Protein AF-A0A5C6C1F4-F1 (afdb_monomer_lite)

pLDDT: mean 76.12, std 21.66, range [28.19, 98.38]

Sequence (408 aa):
MAIRLPPCSANGIQRNSAVVRLSWSLSHTRSRLSVEILSHGIDSISPKLTQVLIHASVLPLGALLLAFSFATMAFATPDAAPFGGRKVLILMGAKMENSGTPEQLAAYEADYAKLDLNQDGFVNAAEFAKHGNELTRQAGHLVLDREVGGLVFKDEFLLDRVINAEAKEFFQRIDNDGNAQIHQHEFLAGSSLADPELAGRVFNGFDANGDLTLSVTEFLSVWSRWAREAPIEARLIAIEQTYTLPKEWQSDAFRKRIIEEEQSENLPASPKVKLVLELHNTSDEPIMISPGGGIDEPELTVQGPGLVAPDRLRSFSGTSSGSTPQPVIRPGKRFRIAIGSLNPGEFSLDNVYWTQAGEYTITASYPVWMNLAPHLPQLFKNQPVPKGLPIKFIVTSSACRVKVVAEP

Radius of gyration: 27.49 Å; chains: 1; bounding box: 65×66×71 Å

Foldseek 3Di:
DKDWDDFDDDDPDTDDTKIWDWDWDDDPQDIFIWIDIDDDDDDDDDDDDDTDGDDDDDDPPVVVVVVVVVVPPPPPDLPDLVDQLQVLCVLLVDPQLQQDDPVNLVVLLVVVVQLPPVPPQKHAPVSCVVPVPVVCVVPVPPPQPPPPVRIGGSLSSSSSSRQLVRLVVLQVQLPPVPPQKHALVSQLVRSNNPDSVSSSSVQVSLCPPPPRIHHSVSSSNSSSVSSQPDQKAKAKDFPAFEAEDEPVLQDPVNLVCQQPDQEPVPDDDFGWGWMKIKIFRADQAKKWADQQDDGPFWQKDKDDPQKHWHPHHDADPDRPNDPDFTDIAHHRGMDMDTQGGNQSDPRDNGRIDHNDWDKMKMKTKGKMKAQDAGPCCVVVVPDDHGNGGIDIDIHMHPIDMHTYDYDD

Structure (mmCIF, N/CA/C/O backbone):
data_AF-A0A5C6C1F4-F1
#
_entry.id   AF-A0A5C6C1F4-F1
#
loop_
_atom_site.group_PDB
_atom_site.id
_atom_site.type_symbol
_atom_site.label_atom_id
_atom_site.label_alt_id
_atom_site.label_comp_id
_atom_site.label_asym_id
_atom_site.label_entity_id
_atom_site.label_seq_id
_atom_site.pdbx_PDB_ins_code
_atom_site.Cartn_x
_atom_site.Cartn_y
_atom_site.Cartn_z
_atom_site.occupancy
_atom_site.B_iso_or_equiv
_atom_site.auth_seq_id
_atom_site.auth_comp_id
_atom_site.auth_asym_id
_atom_site.auth_atom_id
_atom_site.pdbx_PDB_model_num
ATOM 1 N N . MET A 1 1 ? 34.834 -20.820 22.863 1.00 40.72 1 MET A N 1
ATOM 2 C CA . MET A 1 1 ? 34.580 -20.641 21.413 1.00 40.72 1 MET A CA 1
ATOM 3 C C . MET A 1 1 ? 33.885 -19.299 21.229 1.00 40.72 1 MET A C 1
ATOM 5 O O . MET A 1 1 ? 32.995 -19.003 22.018 1.00 40.72 1 MET A O 1
ATOM 9 N N . ALA A 1 2 ? 34.330 -18.465 20.288 1.00 38.62 2 ALA A N 1
ATOM 10 C CA . ALA A 1 2 ? 33.703 -17.172 20.005 1.00 38.62 2 ALA A CA 1
ATOM 11 C C . ALA A 1 2 ? 33.003 -17.267 18.647 1.00 38.62 2 ALA A C 1
ATOM 13 O O . ALA A 1 2 ? 33.655 -17.582 17.653 1.00 38.62 2 ALA A O 1
ATOM 14 N N . ILE A 1 3 ? 31.690 -17.049 18.621 1.00 38.94 3 ILE A N 1
ATOM 15 C CA . ILE A 1 3 ? 30.893 -17.054 17.391 1.00 38.94 3 ILE A CA 1
ATOM 16 C C . ILE A 1 3 ? 30.519 -15.603 17.109 1.00 38.94 3 ILE A C 1
ATOM 18 O O . ILE A 1 3 ? 29.937 -14.930 17.959 1.00 38.94 3 ILE A O 1
ATOM 22 N N . ARG A 1 4 ? 30.911 -15.107 15.935 1.00 33.78 4 ARG A N 1
ATOM 23 C CA . ARG A 1 4 ? 30.615 -13.745 15.487 1.00 33.78 4 ARG A CA 1
ATOM 24 C C . ARG A 1 4 ? 29.417 -13.826 14.548 1.00 33.78 4 ARG A C 1
ATOM 26 O O . ARG A 1 4 ? 29.516 -14.469 13.507 1.00 33.78 4 ARG A O 1
ATOM 33 N N . LEU A 1 5 ? 28.291 -13.232 14.932 1.00 36.09 5 LEU A N 1
ATOM 34 C CA . LEU A 1 5 ? 27.115 -13.180 14.065 1.00 36.09 5 LEU A CA 1
ATOM 35 C C . LEU A 1 5 ? 27.312 -12.094 12.991 1.00 36.09 5 LEU A C 1
ATOM 37 O O . LEU A 1 5 ? 27.888 -11.045 13.301 1.00 36.09 5 LEU A O 1
ATOM 41 N N . PRO A 1 6 ? 26.888 -12.333 11.736 1.00 32.44 6 PRO A N 1
ATOM 42 C CA . PRO A 1 6 ? 26.975 -11.330 10.682 1.00 32.44 6 PRO A CA 1
ATOM 43 C C . PRO A 1 6 ? 26.038 -10.146 10.985 1.00 32.44 6 PRO A C 1
ATOM 45 O O . PRO A 1 6 ? 24.984 -10.342 11.592 1.00 32.44 6 PRO A O 1
ATOM 48 N N . PRO A 1 7 ? 26.396 -8.917 10.577 1.00 37.34 7 PRO A N 1
ATOM 49 C CA . PRO A 1 7 ? 25.510 -7.771 10.728 1.00 37.34 7 PRO A CA 1
ATOM 50 C C . PRO A 1 7 ? 24.288 -7.927 9.811 1.00 37.34 7 PRO A C 1
ATOM 52 O O . PRO A 1 7 ? 24.432 -8.107 8.603 1.00 37.34 7 PRO A O 1
ATOM 55 N N . CYS A 1 8 ? 23.085 -7.828 10.379 1.00 33.38 8 CYS A N 1
ATOM 56 C CA . CYS A 1 8 ? 21.857 -7.686 9.600 1.00 33.38 8 CYS A CA 1
ATOM 57 C C . CYS A 1 8 ? 21.684 -6.216 9.199 1.00 33.38 8 CYS A C 1
ATOM 59 O O . CYS A 1 8 ? 21.651 -5.335 10.057 1.00 33.38 8 CYS A O 1
ATOM 61 N N . SER A 1 9 ? 21.568 -5.963 7.895 1.00 28.19 9 SER A N 1
ATOM 62 C CA . SER A 1 9 ? 21.234 -4.653 7.337 1.00 28.19 9 SER A CA 1
ATOM 63 C C . SER A 1 9 ? 19.766 -4.648 6.922 1.00 28.19 9 SER A C 1
ATOM 65 O O . SER A 1 9 ? 19.386 -5.358 5.994 1.00 28.19 9 SER A O 1
ATOM 67 N N . ALA A 1 10 ? 18.962 -3.833 7.596 1.00 31.33 10 ALA A N 1
ATOM 68 C CA . ALA A 1 10 ? 17.679 -3.363 7.097 1.00 31.33 10 ALA A CA 1
ATOM 69 C C . ALA A 1 10 ? 17.656 -1.840 7.294 1.00 31.33 10 ALA A C 1
ATOM 71 O O . ALA A 1 10 ? 17.900 -1.353 8.397 1.00 31.33 10 ALA A O 1
ATOM 72 N N . ASN A 1 11 ? 17.415 -1.099 6.211 1.00 33.72 11 ASN A N 1
ATOM 73 C CA . ASN A 1 11 ? 17.220 0.357 6.187 1.00 33.72 11 ASN A CA 1
ATOM 74 C C . ASN A 1 11 ? 18.374 1.224 6.723 1.00 33.72 11 ASN A C 1
ATOM 76 O O . ASN A 1 11 ? 18.164 2.102 7.552 1.00 33.72 11 ASN A O 1
ATOM 80 N N . GLY A 1 12 ? 19.599 1.023 6.223 1.00 37.28 12 GLY A N 1
ATOM 81 C CA . GLY A 1 12 ? 20.653 2.052 6.284 1.00 37.28 12 GLY A CA 1
ATOM 82 C C . GLY A 1 12 ? 21.195 2.420 7.674 1.00 37.28 12 GLY A C 1
ATOM 83 O O . GLY A 1 12 ? 22.053 3.293 7.770 1.00 37.28 12 GLY A O 1
ATOM 84 N N . ILE A 1 13 ? 20.766 1.744 8.743 1.00 31.23 13 ILE A N 1
ATOM 85 C CA . ILE A 1 13 ? 21.319 1.891 10.093 1.00 31.23 13 ILE A CA 1
ATOM 86 C C . ILE A 1 13 ? 22.114 0.624 10.417 1.00 31.23 13 ILE A C 1
ATOM 88 O O . ILE A 1 13 ? 21.540 -0.452 10.593 1.00 31.23 13 ILE A O 1
ATOM 92 N N . GLN A 1 14 ? 23.444 0.733 10.516 1.00 32.56 14 GLN A N 1
ATOM 93 C CA . GLN A 1 14 ? 24.264 -0.359 11.048 1.00 32.56 14 GLN A CA 1
ATOM 94 C C . GLN A 1 14 ? 23.916 -0.575 12.526 1.00 32.56 14 GLN A C 1
ATOM 96 O O . GLN A 1 14 ? 24.246 0.254 13.373 1.00 32.56 14 GLN A O 1
ATOM 101 N N . ARG A 1 15 ? 23.262 -1.695 12.855 1.00 40.22 15 ARG A N 1
ATOM 102 C CA . ARG A 1 15 ? 23.137 -2.149 14.247 1.00 40.22 15 ARG A CA 1
ATOM 103 C C . ARG A 1 15 ? 24.364 -2.977 14.635 1.00 40.22 15 ARG A C 1
ATOM 105 O O . ARG A 1 15 ? 24.841 -3.805 13.860 1.00 40.22 15 ARG A O 1
ATOM 112 N N . ASN A 1 16 ? 24.873 -2.724 15.841 1.00 44.09 16 ASN A N 1
ATOM 113 C CA . ASN A 1 16 ? 26.115 -3.301 16.353 1.00 44.09 16 ASN A CA 1
ATOM 114 C C . ASN A 1 16 ? 26.065 -4.834 16.434 1.00 44.09 16 ASN A C 1
ATOM 116 O O . ASN A 1 16 ? 25.073 -5.429 16.851 1.00 44.09 16 ASN A O 1
ATOM 120 N N . SER A 1 17 ? 27.186 -5.471 16.100 1.00 43.75 17 SER A N 1
ATOM 121 C CA . SER A 1 17 ? 27.399 -6.907 16.274 1.00 43.75 17 SER A CA 1
ATOM 122 C C . SER A 1 17 ? 27.534 -7.266 17.759 1.00 43.75 17 SER A C 1
ATOM 124 O O . SER A 1 17 ? 28.447 -6.775 18.424 1.00 43.75 17 SER A O 1
ATOM 126 N N . ALA A 1 18 ? 26.681 -8.155 18.271 1.00 45.09 18 ALA A N 1
ATOM 127 C CA . ALA A 1 18 ? 26.868 -8.765 19.587 1.00 45.09 18 ALA A CA 1
ATOM 128 C C . ALA A 1 18 ? 27.904 -9.900 19.508 1.00 45.09 18 ALA A C 1
ATOM 130 O O . ALA A 1 18 ? 27.903 -10.691 18.559 1.00 45.09 18 ALA A O 1
ATOM 131 N N . VAL A 1 19 ? 28.787 -9.995 20.506 1.00 52.28 19 VAL A N 1
ATOM 132 C CA . VAL A 1 19 ? 29.745 -11.104 20.623 1.00 52.28 19 VAL A CA 1
ATOM 133 C C . VAL A 1 19 ? 29.331 -11.979 21.798 1.00 52.28 19 VAL A C 1
ATOM 135 O O . VAL A 1 19 ? 29.327 -11.531 22.943 1.00 52.28 19 VAL A O 1
ATOM 138 N N . VAL A 1 20 ? 29.008 -13.241 21.516 1.00 50.62 20 VAL A N 1
ATOM 139 C CA . VAL A 1 20 ? 28.737 -14.245 22.552 1.00 50.62 20 VAL A CA 1
ATOM 140 C C . VAL A 1 20 ? 30.009 -15.049 22.797 1.00 50.62 20 VAL A C 1
ATOM 142 O O . VAL A 1 20 ? 30.560 -15.680 21.886 1.00 50.62 20 VAL A O 1
ATOM 145 N N . ARG A 1 21 ? 30.494 -15.027 24.039 1.00 62.09 21 ARG A N 1
ATOM 146 C CA . ARG A 1 21 ? 31.655 -15.794 24.484 1.00 62.09 21 ARG A CA 1
ATOM 147 C C . ARG A 1 21 ? 31.184 -16.994 25.293 1.00 62.09 21 ARG A C 1
ATOM 149 O O . ARG A 1 21 ? 30.594 -16.858 26.359 1.00 62.09 21 ARG A O 1
ATOM 156 N N . LEU A 1 22 ? 31.490 -18.183 24.785 1.00 57.44 22 LEU A N 1
ATOM 157 C CA . LEU A 1 22 ? 31.262 -19.436 25.498 1.00 57.44 22 LEU A CA 1
ATOM 158 C C . LEU A 1 22 ? 32.574 -19.896 26.128 1.00 57.44 22 LEU A C 1
ATOM 160 O O . LEU A 1 22 ? 33.564 -20.117 25.412 1.00 57.44 22 LEU A O 1
ATOM 164 N N . SER A 1 23 ? 32.574 -20.053 27.452 1.00 61.88 23 SER A N 1
ATOM 165 C CA . SER A 1 23 ? 33.690 -20.622 28.210 1.00 61.88 23 SER A CA 1
ATOM 166 C C . SER A 1 23 ? 33.254 -21.903 28.913 1.00 61.88 23 SER A C 1
ATOM 168 O O . SER A 1 23 ? 32.169 -21.987 29.489 1.00 61.88 23 SER A O 1
ATOM 170 N N . TRP A 1 24 ? 34.100 -22.926 28.816 1.00 50.72 24 TRP A N 1
ATOM 171 C CA . TRP A 1 24 ? 33.847 -24.238 29.394 1.00 50.72 24 TRP A CA 1
ATOM 172 C C . TRP A 1 24 ? 34.978 -24.578 30.354 1.00 50.72 24 TRP A C 1
ATOM 174 O O . TRP A 1 24 ? 36.150 -24.439 30.005 1.00 50.72 24 TRP A O 1
ATOM 184 N N . SER A 1 25 ? 34.622 -24.976 31.571 1.00 54.59 25 SER A N 1
ATOM 185 C CA . SER A 1 25 ? 35.564 -25.365 32.618 1.00 54.59 25 SER A CA 1
ATOM 186 C C . SER A 1 25 ? 35.214 -26.764 33.109 1.00 54.59 25 SER A C 1
ATOM 188 O O . SER A 1 25 ? 34.063 -27.040 33.461 1.00 54.59 25 SER A O 1
ATOM 190 N N . LEU A 1 26 ? 36.212 -27.646 33.110 1.00 46.06 26 LEU A N 1
ATOM 191 C CA . LEU A 1 26 ? 36.138 -28.982 33.689 1.00 46.06 26 LEU A CA 1
ATOM 192 C C . LEU A 1 26 ? 36.925 -29.000 34.996 1.00 46.06 26 LEU A C 1
ATOM 194 O O . LEU A 1 26 ? 38.120 -28.706 35.012 1.00 46.06 26 LEU A O 1
ATOM 198 N N . SER A 1 27 ? 36.272 -29.413 36.077 1.00 59.38 27 SER A N 1
ATOM 199 C CA . SER A 1 27 ? 36.948 -29.928 37.264 1.00 59.38 27 SER A CA 1
ATOM 200 C C . SER A 1 27 ? 36.678 -31.428 37.389 1.00 59.38 27 SER A C 1
ATOM 202 O O . SER A 1 27 ? 35.759 -31.956 36.763 1.00 59.38 27 SER A O 1
ATOM 204 N N . HIS A 1 28 ? 37.463 -32.121 38.219 1.00 50.06 28 HIS A N 1
ATOM 205 C CA . HIS A 1 28 ? 37.402 -33.580 38.391 1.00 50.06 28 HIS A CA 1
ATOM 206 C C . HIS A 1 28 ? 36.019 -34.122 38.808 1.00 50.06 28 HIS A C 1
ATOM 208 O O . HIS A 1 28 ? 35.804 -35.328 38.763 1.00 50.06 28 HIS A O 1
ATOM 214 N N . THR A 1 29 ? 35.074 -33.262 39.204 1.00 50.75 29 THR A N 1
ATOM 215 C CA . THR A 1 29 ? 33.732 -33.669 39.644 1.00 50.75 29 THR A CA 1
ATOM 216 C C . THR A 1 29 ? 32.581 -32.893 39.000 1.00 50.75 29 THR A C 1
ATOM 218 O O . THR A 1 29 ? 31.431 -33.287 39.199 1.00 50.75 29 THR A O 1
ATOM 221 N N . ARG A 1 30 ? 32.826 -31.814 38.234 1.00 49.59 30 ARG A N 1
ATOM 222 C CA . ARG A 1 30 ? 31.766 -31.013 37.583 1.00 49.59 30 ARG A CA 1
ATOM 223 C C . ARG A 1 30 ? 32.249 -30.357 36.288 1.00 49.59 30 ARG A C 1
ATOM 225 O O . ARG A 1 30 ? 33.371 -29.864 36.208 1.00 49.59 30 ARG A O 1
ATOM 232 N N . SER A 1 31 ? 31.362 -30.275 35.300 1.00 49.00 31 SER A N 1
ATOM 233 C CA . SER A 1 31 ? 31.526 -29.419 34.118 1.00 49.00 31 SER A CA 1
ATOM 234 C C . SER A 1 31 ? 30.650 -28.173 34.264 1.00 49.00 31 SER A C 1
ATOM 236 O O . SER A 1 31 ? 29.493 -28.262 34.673 1.00 49.00 31 SER A O 1
ATOM 238 N N . ARG A 1 32 ? 31.205 -26.998 33.949 1.00 57.31 32 ARG A N 1
ATOM 239 C CA . ARG A 1 32 ? 30.493 -25.711 33.983 1.00 57.31 32 ARG A CA 1
ATOM 240 C C . ARG A 1 32 ? 30.591 -25.040 32.617 1.00 57.31 32 ARG A C 1
ATOM 242 O O . ARG A 1 32 ? 31.694 -24.816 32.119 1.00 57.31 32 ARG A O 1
ATOM 249 N N . LEU A 1 33 ? 29.441 -24.710 32.033 1.00 54.34 33 LEU A N 1
ATOM 250 C CA . LEU A 1 33 ? 29.338 -23.851 30.855 1.00 54.34 33 LEU A CA 1
ATOM 251 C C . LEU A 1 33 ? 28.919 -22.452 31.311 1.00 54.34 33 LEU A C 1
ATOM 253 O O . LEU A 1 33 ? 27.904 -22.307 31.988 1.00 54.34 33 LEU A O 1
ATOM 257 N N . SER A 1 34 ? 29.698 -21.443 30.939 1.00 56.09 34 SER A N 1
ATOM 258 C CA . SER A 1 34 ? 29.369 -20.037 31.170 1.00 56.09 34 SER A CA 1
ATOM 259 C C . SER A 1 34 ? 29.172 -19.347 29.823 1.00 56.09 34 SER A C 1
ATOM 261 O O . SER A 1 34 ? 30.044 -19.416 28.949 1.00 56.09 34 SER A O 1
ATOM 263 N N . VAL A 1 35 ? 28.023 -18.689 29.666 1.00 54.41 35 VAL A N 1
ATOM 264 C CA . VAL A 1 35 ? 27.675 -17.878 28.495 1.00 54.41 35 VAL A CA 1
ATOM 265 C C . VAL A 1 35 ? 27.786 -16.412 28.886 1.00 54.41 35 VAL A C 1
ATOM 267 O O . VAL A 1 35 ? 27.156 -15.984 29.849 1.00 54.41 35 VAL A O 1
ATOM 270 N N . GLU A 1 36 ? 28.594 -15.653 28.158 1.00 56.75 36 GLU A N 1
ATOM 271 C CA . GLU A 1 36 ? 28.796 -14.224 28.389 1.00 56.75 36 GLU A CA 1
ATOM 272 C C . GLU A 1 36 ? 28.448 -13.463 27.105 1.00 56.75 36 GLU A C 1
ATOM 274 O O . GLU A 1 36 ? 28.972 -13.774 26.033 1.00 56.75 36 GLU A O 1
ATOM 279 N N . ILE A 1 37 ? 27.536 -12.494 27.196 1.00 50.53 37 ILE A N 1
ATOM 280 C CA . ILE A 1 37 ? 27.123 -11.657 26.063 1.00 50.53 37 ILE A CA 1
ATOM 281 C C . ILE A 1 37 ? 27.775 -10.291 26.247 1.00 50.53 37 ILE A C 1
ATOM 283 O O . ILE A 1 37 ? 27.476 -9.581 27.204 1.00 50.53 37 ILE A O 1
ATOM 287 N N . LEU A 1 38 ? 28.684 -9.933 25.342 1.00 48.28 38 LEU A N 1
ATOM 288 C CA . LEU A 1 38 ? 29.396 -8.659 25.377 1.00 48.28 38 LEU A CA 1
ATOM 289 C C . LEU A 1 38 ? 28.794 -7.718 24.330 1.00 48.28 38 LEU A C 1
ATOM 291 O O . LEU A 1 38 ? 28.949 -7.931 23.124 1.00 48.28 38 LEU A O 1
ATOM 295 N N . SER A 1 39 ? 28.130 -6.659 24.793 1.00 43.84 39 SER A N 1
ATOM 296 C CA . SER A 1 39 ? 27.761 -5.504 23.970 1.00 43.84 39 SER A CA 1
ATOM 297 C C . SER A 1 39 ? 28.891 -4.473 24.009 1.00 43.84 39 SER A C 1
ATOM 299 O O . SER A 1 39 ? 29.369 -4.129 25.088 1.00 43.84 39 SER A O 1
ATOM 301 N N . HIS A 1 40 ? 29.339 -3.972 22.859 1.00 40.03 40 HIS A N 1
ATOM 302 C CA . HIS A 1 40 ? 30.255 -2.827 22.793 1.00 40.03 40 HIS A CA 1
ATOM 303 C C . HIS A 1 40 ? 29.497 -1.594 22.289 1.00 40.03 40 HIS A C 1
ATOM 305 O O . HIS A 1 40 ? 28.908 -1.653 21.210 1.00 40.03 40 HIS A O 1
ATOM 311 N N . GLY A 1 41 ? 29.545 -0.488 23.044 1.00 34.00 41 GLY A N 1
ATOM 312 C CA . GLY A 1 41 ? 29.171 0.836 22.537 1.00 34.00 41 GLY A CA 1
ATOM 313 C C . GLY A 1 41 ? 28.720 1.874 23.574 1.00 34.00 41 GLY A C 1
ATOM 314 O O . GLY A 1 41 ? 27.555 1.872 23.940 1.00 34.00 41 GLY A O 1
ATOM 315 N N . ILE A 1 42 ? 29.647 2.795 23.881 1.00 29.80 42 ILE A N 1
ATOM 316 C CA . ILE A 1 42 ? 29.536 4.169 24.428 1.00 29.80 42 ILE A CA 1
ATOM 317 C C . ILE A 1 42 ? 29.081 4.329 25.894 1.00 29.80 42 ILE A C 1
ATOM 319 O O . ILE A 1 42 ? 28.191 3.655 26.394 1.00 29.80 42 ILE A O 1
ATOM 323 N N . ASP A 1 43 ? 29.809 5.219 26.568 1.00 38.19 43 ASP A N 1
ATOM 324 C CA . ASP A 1 43 ? 29.934 5.436 28.004 1.00 38.19 43 ASP A CA 1
ATOM 325 C C . ASP A 1 43 ? 28.632 5.687 28.774 1.00 38.19 43 ASP A C 1
ATOM 327 O O . ASP A 1 43 ? 27.658 6.222 28.254 1.00 38.19 43 ASP A O 1
ATOM 331 N N . SER A 1 44 ? 28.706 5.390 30.080 1.00 33.59 44 SER A N 1
ATOM 332 C CA . SER A 1 44 ? 27.695 5.645 31.113 1.00 33.59 44 SER A CA 1
ATOM 333 C C . SER A 1 44 ? 26.486 4.697 31.095 1.00 33.59 44 SER A C 1
ATOM 335 O O . SER A 1 44 ? 25.401 5.073 30.673 1.00 33.59 44 SER A O 1
ATOM 337 N N . ILE A 1 45 ? 26.667 3.486 31.635 1.00 30.09 45 ILE A N 1
ATOM 338 C CA . ILE A 1 45 ? 25.818 2.823 32.651 1.00 30.09 45 ILE A CA 1
ATOM 339 C C . ILE A 1 45 ? 26.479 1.466 32.961 1.00 30.09 45 ILE A C 1
ATOM 341 O O . ILE A 1 45 ? 26.870 0.722 32.065 1.00 30.09 45 ILE A O 1
ATOM 345 N N . SER A 1 46 ? 26.652 1.158 34.245 1.00 28.44 46 SER A N 1
ATOM 346 C CA . SER A 1 46 ? 27.306 -0.055 34.751 1.00 28.44 46 SER A CA 1
ATOM 347 C C . SER A 1 46 ? 26.729 -1.340 34.124 1.00 28.44 46 SER A C 1
ATOM 349 O O . SER A 1 46 ? 25.507 -1.509 34.135 1.00 28.44 46 SER A O 1
ATOM 351 N N . PRO A 1 47 ? 27.551 -2.292 33.637 1.00 32.09 47 PRO A N 1
ATOM 352 C CA . PRO A 1 47 ? 27.031 -3.535 33.078 1.00 32.09 47 PRO A CA 1
ATOM 353 C C . PRO A 1 47 ? 26.433 -4.402 34.195 1.00 32.09 47 PRO A C 1
ATOM 355 O O . PRO A 1 47 ? 27.140 -4.860 35.096 1.00 32.09 47 PRO A O 1
ATOM 358 N N . LYS A 1 48 ? 25.118 -4.655 34.144 1.00 33.66 48 LYS A N 1
ATOM 359 C CA . LYS A 1 48 ? 24.484 -5.697 34.964 1.00 33.66 48 LYS A CA 1
ATOM 360 C C . LYS A 1 48 ? 24.877 -7.069 34.409 1.00 33.66 48 LYS A C 1
ATOM 362 O O . LYS A 1 48 ? 24.400 -7.496 33.362 1.00 33.66 48 LYS A O 1
ATOM 367 N N . LEU A 1 49 ? 25.748 -7.763 35.139 1.00 31.27 49 LEU A N 1
ATOM 368 C CA . LEU A 1 49 ? 26.070 -9.175 34.937 1.00 31.27 49 LEU A CA 1
ATOM 369 C C . LEU A 1 49 ? 24.821 -10.026 35.206 1.00 31.27 49 LEU A C 1
ATOM 371 O O . LEU A 1 49 ? 24.437 -10.221 36.357 1.00 31.27 49 LEU A O 1
ATOM 375 N N . THR A 1 50 ? 24.204 -10.561 34.155 1.00 34.06 50 THR A N 1
ATOM 376 C CA . THR A 1 50 ? 23.150 -11.573 34.300 1.00 34.06 50 THR A CA 1
ATOM 377 C C . THR A 1 50 ? 23.795 -12.948 34.150 1.00 34.06 50 THR A C 1
ATOM 379 O O . THR A 1 50 ? 24.035 -13.416 33.040 1.00 34.06 50 THR A O 1
ATOM 382 N N . GLN A 1 51 ? 24.155 -13.584 35.269 1.00 33.69 51 GLN A N 1
ATOM 383 C CA . GLN A 1 51 ? 24.630 -14.971 35.262 1.00 33.69 51 GLN A CA 1
ATOM 384 C C . GLN A 1 51 ? 23.429 -15.920 35.266 1.00 33.69 51 GLN A C 1
ATOM 386 O O . GLN A 1 51 ? 22.772 -16.086 36.290 1.00 33.69 51 GLN A O 1
ATOM 391 N N . VAL A 1 52 ? 23.167 -16.586 34.140 1.00 35.97 52 VAL A N 1
ATOM 392 C CA . VAL A 1 52 ? 22.248 -17.732 34.100 1.00 35.97 52 VAL A CA 1
ATOM 393 C C . VAL A 1 52 ? 23.036 -18.979 34.497 1.00 35.97 52 VAL A C 1
ATOM 395 O O . VAL A 1 52 ? 23.947 -19.406 33.788 1.00 35.97 52 VAL A O 1
ATOM 398 N N . LEU A 1 53 ? 22.731 -19.540 35.667 1.00 30.97 53 LEU A N 1
ATOM 399 C CA . LEU A 1 53 ? 23.481 -20.647 36.258 1.00 30.97 53 LEU A CA 1
ATOM 400 C C . LEU A 1 53 ? 22.697 -21.955 36.089 1.00 30.97 53 LEU A C 1
ATOM 402 O O . LEU A 1 53 ? 21.877 -22.316 36.927 1.00 30.97 53 LEU A O 1
ATOM 406 N N . ILE A 1 54 ? 22.943 -22.671 34.990 1.00 39.78 54 ILE A N 1
ATOM 407 C CA . ILE A 1 54 ? 22.309 -23.972 34.732 1.00 39.78 54 ILE A CA 1
ATOM 408 C C . ILE A 1 54 ? 23.082 -25.055 35.501 1.00 39.78 54 ILE A C 1
ATOM 410 O O . ILE A 1 54 ? 24.220 -25.381 35.162 1.00 39.78 54 ILE A O 1
ATOM 414 N N . HIS A 1 55 ? 22.475 -25.618 36.550 1.00 33.94 55 HIS A N 1
ATOM 415 C CA . HIS A 1 55 ? 22.982 -26.822 37.213 1.00 33.94 55 HIS A CA 1
ATOM 416 C C . HIS A 1 55 ? 22.586 -28.054 36.391 1.00 33.94 55 HIS A C 1
ATOM 418 O O . HIS A 1 55 ? 21.472 -28.553 36.511 1.00 33.94 55 HIS A O 1
ATOM 424 N N . ALA A 1 56 ? 23.496 -28.550 35.552 1.00 40.34 56 ALA A N 1
ATOM 425 C CA . ALA A 1 56 ? 23.311 -29.818 34.853 1.00 40.34 56 ALA A CA 1
ATOM 426 C C . ALA A 1 56 ? 24.006 -30.947 35.631 1.00 40.34 56 ALA A C 1
ATOM 428 O O . ALA A 1 56 ? 25.233 -31.065 35.623 1.00 40.34 56 ALA A O 1
ATOM 429 N N . SER A 1 57 ? 23.226 -31.778 36.320 1.00 39.47 57 SER A N 1
ATOM 430 C CA . SER A 1 57 ? 23.680 -33.091 36.786 1.00 39.47 57 SER A CA 1
ATOM 431 C C . SER A 1 57 ? 23.937 -33.970 35.562 1.00 39.47 57 SER A C 1
ATOM 433 O O . SER A 1 57 ? 23.094 -34.025 34.674 1.00 39.47 57 SER A O 1
ATOM 435 N N . VAL A 1 58 ? 25.107 -34.612 35.523 1.00 45.53 58 VAL A N 1
ATOM 436 C CA . VAL A 1 58 ? 25.642 -35.503 34.474 1.00 45.53 58 VAL A CA 1
ATOM 437 C C . VAL A 1 58 ? 24.560 -36.140 33.585 1.00 45.53 58 VAL A C 1
ATOM 439 O O . VAL A 1 58 ? 23.986 -37.170 33.929 1.00 45.53 58 VAL A O 1
ATOM 442 N N . LEU A 1 59 ? 24.316 -35.546 32.415 1.00 41.50 59 LEU A N 1
ATOM 443 C CA . LEU A 1 59 ? 23.590 -36.185 31.319 1.00 41.50 59 LEU A CA 1
ATOM 444 C C . LEU A 1 59 ? 24.597 -36.631 30.246 1.00 41.50 59 LEU A C 1
ATOM 446 O O . LEU A 1 59 ? 25.587 -35.931 30.011 1.00 41.50 59 LEU A O 1
ATOM 450 N N . PRO A 1 60 ? 24.378 -37.789 29.594 1.00 48.44 60 PRO A N 1
ATOM 451 C CA . PRO A 1 60 ? 25.255 -38.282 28.538 1.00 48.44 60 PRO A CA 1
ATOM 452 C C . PRO A 1 60 ? 25.300 -37.292 27.369 1.00 48.44 60 PRO A C 1
ATOM 454 O O . PRO A 1 60 ? 24.291 -36.673 27.034 1.00 48.44 60 PRO A O 1
ATOM 457 N N . LEU A 1 61 ? 26.469 -37.176 26.727 1.00 45.69 61 LEU A N 1
ATOM 458 C CA . LEU A 1 61 ? 26.783 -36.209 25.661 1.00 45.69 61 LEU A CA 1
ATOM 459 C C . LEU A 1 61 ? 25.721 -36.128 24.537 1.00 45.69 61 LEU A C 1
ATOM 461 O O . LEU A 1 61 ? 25.584 -35.088 23.901 1.00 45.69 61 LEU A O 1
ATOM 465 N N . GLY A 1 62 ? 24.941 -37.196 24.320 1.00 37.22 62 GLY A N 1
ATOM 466 C CA . GLY A 1 62 ? 23.836 -37.238 23.354 1.00 37.22 62 GLY A CA 1
ATOM 467 C C . GLY A 1 62 ? 22.602 -36.398 23.723 1.00 37.22 62 GLY A C 1
ATOM 468 O O . GLY A 1 62 ? 21.901 -35.941 22.827 1.00 37.22 62 GLY A O 1
ATOM 469 N N . ALA A 1 63 ? 22.349 -36.122 25.007 1.00 43.59 63 ALA A N 1
ATOM 470 C CA . ALA A 1 63 ? 21.212 -35.300 25.446 1.00 43.59 63 ALA A CA 1
ATOM 471 C C . ALA A 1 63 ? 21.480 -33.786 25.321 1.00 43.59 63 ALA A C 1
ATOM 473 O O . ALA A 1 63 ? 20.548 -32.993 25.198 1.00 43.59 63 ALA A O 1
ATOM 474 N N . LEU A 1 64 ? 22.754 -33.373 25.292 1.00 39.81 64 LEU A N 1
ATOM 475 C CA . LEU A 1 64 ? 23.135 -31.961 25.172 1.00 39.81 64 LEU A CA 1
ATOM 476 C C . LEU A 1 64 ? 22.876 -31.403 23.758 1.00 39.81 64 LEU A C 1
ATOM 478 O O . LEU A 1 64 ? 22.588 -30.219 23.609 1.00 39.81 64 LEU A O 1
ATOM 482 N N . LEU A 1 65 ? 22.918 -32.263 22.733 1.00 39.88 65 LEU A N 1
ATOM 483 C CA . LEU A 1 65 ? 22.562 -31.916 21.351 1.00 39.88 65 LEU A CA 1
ATOM 484 C C . LEU A 1 65 ? 21.050 -31.702 21.175 1.00 39.88 65 LEU A C 1
ATOM 486 O O . LEU A 1 65 ? 20.650 -30.832 20.411 1.00 39.88 65 LEU A O 1
ATOM 490 N N . LEU A 1 66 ? 20.219 -32.406 21.951 1.00 34.97 66 LEU A N 1
ATOM 491 C CA . LEU A 1 66 ? 18.766 -32.205 21.979 1.00 34.97 66 LEU A CA 1
ATOM 492 C C . LEU A 1 66 ? 18.372 -30.921 22.728 1.00 34.97 66 LEU A C 1
ATOM 494 O O . LEU A 1 66 ? 17.463 -30.220 22.296 1.00 34.97 66 LEU A O 1
ATOM 498 N N . ALA A 1 67 ? 19.100 -30.547 23.786 1.00 36.53 67 ALA A N 1
ATOM 499 C CA . ALA A 1 67 ? 18.905 -29.260 24.461 1.00 36.53 67 ALA A CA 1
ATOM 500 C C . ALA A 1 67 ? 19.355 -28.060 23.599 1.00 36.53 67 ALA A C 1
ATOM 502 O O . ALA A 1 67 ? 18.765 -26.983 23.681 1.00 36.53 67 ALA A O 1
ATOM 503 N N . PHE A 1 68 ? 20.349 -28.245 22.721 1.00 36.28 68 PHE A N 1
ATOM 504 C CA . PHE A 1 68 ? 20.771 -27.211 21.767 1.00 36.28 68 PHE A CA 1
ATOM 505 C C . PHE A 1 68 ? 19.780 -27.008 20.607 1.00 36.28 68 PHE A C 1
ATOM 507 O O . PHE A 1 68 ? 19.716 -25.911 20.053 1.00 36.28 68 PHE A O 1
ATOM 514 N N . SER A 1 69 ? 18.952 -28.011 20.290 1.00 34.22 69 SER A N 1
ATOM 515 C CA . SER A 1 69 ? 17.844 -27.870 19.333 1.00 34.22 69 SER A CA 1
ATOM 516 C C . SER A 1 69 ? 16.646 -27.081 19.878 1.00 34.22 69 SER A C 1
ATOM 518 O O . SER A 1 69 ? 15.838 -26.618 19.083 1.00 34.22 69 SER A O 1
ATOM 520 N N . PHE A 1 70 ? 16.538 -26.865 21.195 1.00 34.00 70 PHE A N 1
ATOM 521 C CA . PHE A 1 70 ? 15.472 -26.037 21.787 1.00 34.00 70 PHE A CA 1
ATOM 522 C C . PHE A 1 70 ? 15.888 -24.584 22.067 1.00 34.00 70 PHE A C 1
ATOM 524 O O . PHE A 1 70 ? 15.029 -23.726 22.237 1.00 34.00 70 PHE A O 1
ATOM 531 N N . ALA A 1 71 ? 17.189 -24.273 22.060 1.00 32.03 71 ALA A N 1
ATOM 532 C CA . ALA A 1 71 ? 17.699 -22.909 22.249 1.00 32.03 71 ALA A CA 1
ATOM 533 C C . ALA A 1 71 ? 17.891 -22.124 20.934 1.00 32.03 71 ALA A C 1
ATOM 535 O O . ALA A 1 71 ? 18.389 -21.001 20.945 1.00 32.03 71 ALA A O 1
ATOM 536 N N . THR A 1 72 ? 17.457 -22.688 19.805 1.00 34.47 72 THR A N 1
ATOM 537 C CA . THR A 1 72 ? 17.076 -21.928 18.605 1.00 34.47 72 THR A CA 1
ATOM 538 C C . THR A 1 72 ? 15.564 -21.718 18.630 1.00 34.47 72 THR A C 1
ATOM 540 O O . THR A 1 72 ? 14.849 -22.085 17.703 1.00 34.47 72 THR A O 1
ATOM 543 N N . MET A 1 73 ? 15.050 -21.106 19.704 1.00 33.69 73 MET A N 1
ATOM 544 C CA . MET A 1 73 ? 13.841 -20.310 19.532 1.00 33.69 73 MET A CA 1
ATOM 545 C C . MET A 1 73 ? 14.215 -19.244 18.517 1.00 33.69 73 MET A C 1
ATOM 547 O O . MET A 1 73 ? 15.023 -18.355 18.791 1.00 33.69 73 MET A O 1
ATOM 551 N N . ALA A 1 74 ? 13.707 -19.429 17.301 1.00 34.94 74 ALA A N 1
ATOM 552 C CA . ALA A 1 74 ? 13.646 -18.386 16.313 1.00 34.94 74 ALA A CA 1
ATOM 553 C C . ALA A 1 74 ? 13.216 -17.117 17.049 1.00 34.94 74 ALA A C 1
ATOM 555 O O . ALA A 1 74 ? 12.153 -17.093 17.669 1.00 34.94 74 ALA A O 1
ATOM 556 N N . PHE A 1 75 ? 14.048 -16.077 17.003 1.00 32.22 75 PHE A N 1
ATOM 557 C CA . PHE A 1 75 ? 13.506 -14.734 17.057 1.00 32.22 75 PHE A CA 1
ATOM 558 C C . PHE A 1 75 ? 12.556 -14.676 15.865 1.00 32.22 75 PHE A C 1
ATOM 560 O O . PHE A 1 75 ? 12.989 -14.468 14.731 1.00 32.22 75 PHE A O 1
ATOM 567 N N . ALA A 1 76 ? 11.291 -15.021 16.107 1.00 31.02 76 ALA A N 1
ATOM 568 C CA . ALA A 1 76 ? 10.222 -14.745 15.184 1.00 31.02 76 ALA A CA 1
ATOM 569 C C . ALA A 1 76 ? 10.333 -13.248 14.934 1.00 31.02 76 ALA A C 1
ATOM 571 O O . ALA A 1 76 ? 10.249 -12.437 15.856 1.00 31.02 76 ALA A O 1
ATOM 572 N N . THR A 1 77 ? 10.656 -12.887 13.701 1.00 34.66 77 THR A N 1
ATOM 573 C CA . THR A 1 77 ? 10.481 -11.516 13.256 1.00 34.66 77 THR A CA 1
ATOM 574 C C . THR A 1 77 ? 9.031 -11.139 13.579 1.00 34.66 77 THR A C 1
ATOM 576 O O . THR A 1 77 ? 8.145 -11.909 13.206 1.00 34.66 77 THR A O 1
ATOM 579 N N . PRO A 1 78 ? 8.762 -10.004 14.249 1.00 40.81 78 PRO A N 1
ATOM 580 C CA . PRO A 1 78 ? 7.397 -9.589 14.589 1.00 40.81 78 PRO A CA 1
ATOM 581 C C . PRO A 1 78 ? 6.517 -9.289 13.356 1.00 40.81 78 PRO A C 1
ATOM 583 O O . PRO A 1 78 ? 5.343 -8.949 13.482 1.00 40.81 78 PRO A O 1
ATOM 586 N N . ASP A 1 79 ? 7.062 -9.440 12.148 1.00 40.06 79 ASP A N 1
ATOM 587 C CA . ASP A 1 79 ? 6.365 -9.274 10.880 1.00 40.06 79 ASP A CA 1
ATOM 588 C C . ASP A 1 79 ? 5.700 -10.572 10.427 1.00 40.06 79 ASP A C 1
ATOM 590 O O . ASP A 1 79 ? 6.190 -11.284 9.554 1.00 40.06 79 ASP A O 1
ATOM 594 N N . ALA A 1 80 ? 4.581 -10.883 11.069 1.00 40.53 80 ALA A N 1
ATOM 595 C CA . ALA A 1 80 ? 3.350 -11.332 10.429 1.00 40.53 80 ALA A CA 1
ATOM 596 C C . ALA A 1 80 ? 2.424 -11.802 11.544 1.00 40.53 80 ALA A C 1
ATOM 598 O O . ALA A 1 80 ? 2.631 -12.864 12.137 1.00 40.53 80 ALA A O 1
ATOM 599 N N . ALA A 1 81 ? 1.343 -11.060 11.786 1.00 45.66 81 ALA A N 1
ATOM 600 C CA . ALA A 1 81 ? 0.151 -11.738 12.259 1.00 45.66 81 ALA A CA 1
ATOM 601 C C . ALA A 1 81 ? -0.077 -12.925 11.296 1.00 45.66 81 ALA A C 1
ATOM 603 O O . ALA A 1 81 ? -0.031 -12.725 10.080 1.00 45.66 81 ALA A O 1
ATOM 604 N N . PRO A 1 82 ? -0.273 -14.166 11.775 1.00 46.28 82 PRO A N 1
ATOM 605 C CA . PRO A 1 82 ? -0.408 -15.337 10.899 1.00 46.28 82 PRO A CA 1
ATOM 606 C C . PRO A 1 82 ? -1.631 -15.270 9.956 1.00 46.28 82 PRO A C 1
ATOM 608 O O . PRO A 1 82 ? -1.860 -16.175 9.156 1.00 46.28 82 PRO A O 1
ATOM 611 N N . PHE A 1 83 ? -2.408 -14.190 10.046 1.00 61.44 83 PHE A N 1
ATOM 612 C CA . PHE A 1 83 ? -3.605 -13.842 9.298 1.00 61.44 83 PHE A CA 1
ATOM 613 C C . PHE A 1 83 ? -3.583 -12.319 9.095 1.00 61.44 83 PHE A C 1
ATOM 615 O O . PHE A 1 83 ? 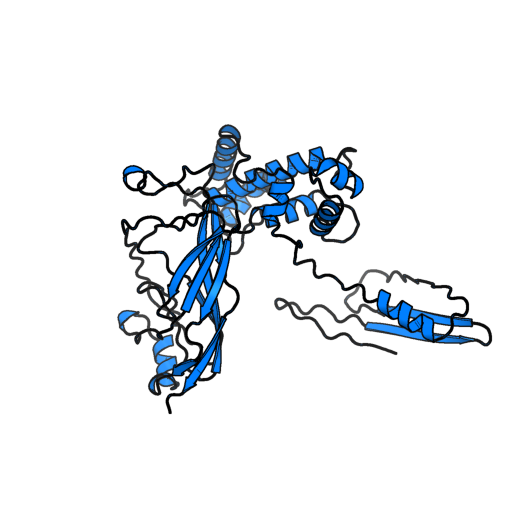-3.100 -11.620 9.980 1.00 61.44 83 PHE A O 1
ATOM 622 N N . GLY A 1 84 ? -4.109 -11.796 7.979 1.00 73.69 84 GLY A N 1
ATOM 623 C CA . GLY A 1 84 ? -4.217 -10.341 7.780 1.00 73.69 84 GLY A CA 1
ATOM 624 C C . GLY A 1 84 ? -4.870 -9.676 8.997 1.00 73.69 84 GLY A C 1
ATOM 625 O O . GLY A 1 84 ? -5.979 -10.057 9.387 1.00 73.69 84 GLY A O 1
ATOM 626 N N . GLY A 1 85 ? -4.166 -8.735 9.620 1.00 87.00 85 GLY A N 1
ATOM 627 C CA . GLY A 1 85 ? -4.530 -8.066 10.862 1.00 87.00 85 GLY A CA 1
ATOM 628 C C . GLY A 1 85 ? -5.920 -7.442 10.805 1.00 87.00 85 GLY A C 1
ATOM 629 O O . GLY A 1 85 ? -6.703 -7.621 11.737 1.00 87.00 85 GLY A O 1
ATOM 630 N N . ARG A 1 86 ? -6.303 -6.828 9.676 1.00 88.06 86 ARG A N 1
ATOM 631 C CA . ARG A 1 86 ? -7.670 -6.297 9.481 1.00 88.06 86 ARG A CA 1
ATOM 632 C C . ARG A 1 86 ? -8.743 -7.364 9.715 1.00 88.06 86 ARG A C 1
ATOM 634 O O . ARG A 1 86 ? -9.735 -7.126 10.397 1.00 88.06 86 ARG A O 1
ATOM 641 N N . LYS A 1 87 ? -8.535 -8.571 9.177 1.00 86.62 87 LYS A N 1
ATOM 642 C CA . LYS A 1 87 ? -9.476 -9.692 9.323 1.00 86.62 87 LYS A CA 1
ATOM 643 C C . LYS A 1 87 ? -9.577 -10.147 10.776 1.00 86.62 87 LYS A C 1
ATOM 645 O O . LYS A 1 87 ? -10.662 -10.500 11.227 1.00 86.62 87 LYS A O 1
ATOM 650 N N . VAL A 1 88 ? -8.462 -10.129 11.503 1.00 89.38 88 VAL A N 1
ATOM 651 C CA . VAL A 1 88 ? -8.439 -10.428 12.939 1.00 89.38 88 VAL A CA 1
ATOM 652 C C . VAL A 1 88 ? -9.262 -9.405 13.720 1.00 89.38 88 VAL A C 1
ATOM 654 O O . VAL A 1 88 ? -10.089 -9.809 14.533 1.00 89.38 88 VAL A O 1
ATOM 657 N N . LEU A 1 89 ? -9.106 -8.110 13.438 1.00 91.50 89 LEU A N 1
ATOM 658 C CA . LEU A 1 89 ? -9.892 -7.064 14.099 1.00 91.50 89 LEU A CA 1
ATOM 659 C C . LEU A 1 89 ? -11.398 -7.242 13.857 1.00 91.50 89 LEU A C 1
ATOM 661 O O . LEU A 1 89 ? -12.181 -7.167 14.802 1.00 91.50 89 LEU A O 1
ATOM 665 N N . ILE A 1 90 ? -11.806 -7.571 12.627 1.00 88.94 90 ILE A N 1
ATOM 666 C CA . ILE A 1 90 ? -13.211 -7.886 12.311 1.00 88.94 90 ILE A CA 1
ATOM 667 C C . ILE A 1 90 ? -13.705 -9.084 13.138 1.00 88.94 90 ILE A C 1
ATOM 669 O O . ILE A 1 90 ? -14.795 -9.031 13.703 1.00 88.94 90 ILE A O 1
ATOM 673 N N . LEU A 1 91 ? -12.904 -10.151 13.262 1.00 89.25 91 LEU A N 1
ATOM 674 C CA . LEU A 1 91 ? -13.250 -11.316 14.093 1.00 89.25 91 LEU A CA 1
ATOM 675 C C . LEU A 1 91 ? -13.360 -10.972 15.585 1.00 89.25 91 LEU A C 1
ATOM 677 O O . LEU A 1 91 ? -14.143 -11.596 16.296 1.00 89.25 91 LEU A O 1
ATOM 681 N N . MET A 1 92 ? -12.610 -9.973 16.049 1.00 90.19 92 MET A N 1
ATOM 682 C CA . MET A 1 92 ? -12.714 -9.423 17.403 1.00 90.19 92 MET A CA 1
ATOM 683 C C . MET A 1 92 ? -13.946 -8.515 17.584 1.00 90.19 92 MET A C 1
ATOM 685 O O . MET A 1 92 ? -14.258 -8.120 18.707 1.00 90.19 92 MET A O 1
ATOM 689 N N . GLY A 1 93 ? -14.678 -8.211 16.507 1.00 88.69 93 GLY A N 1
ATOM 690 C CA . GLY A 1 93 ? -15.874 -7.367 16.516 1.00 88.69 93 GLY A CA 1
ATOM 691 C C . GLY A 1 93 ? -15.608 -5.886 16.240 1.00 88.69 93 GLY A C 1
ATOM 692 O O . GLY A 1 93 ? -16.484 -5.064 16.512 1.00 88.69 93 GLY A O 1
ATOM 693 N N . ALA A 1 94 ? -14.428 -5.538 15.718 1.00 89.25 94 ALA A N 1
ATOM 694 C CA . ALA A 1 94 ? -14.133 -4.179 15.280 1.00 89.25 94 ALA A CA 1
ATOM 695 C C . ALA A 1 94 ? -15.020 -3.782 14.091 1.00 89.25 94 ALA A C 1
ATOM 697 O O . ALA A 1 94 ? -15.204 -4.543 13.138 1.00 89.25 94 ALA A O 1
ATOM 698 N N . LYS A 1 95 ? -15.543 -2.562 14.143 1.00 85.19 95 LYS A N 1
ATOM 699 C CA . LYS A 1 95 ? -16.311 -1.895 13.089 1.00 85.19 95 LYS A CA 1
ATOM 700 C C . LYS A 1 95 ? -15.423 -0.978 12.243 1.00 85.19 95 LYS A C 1
ATOM 702 O O . LYS A 1 95 ? -15.813 -0.657 11.123 1.00 85.19 95 LYS A O 1
ATOM 707 N N . MET A 1 96 ? -14.257 -0.572 12.753 1.00 84.38 96 MET A N 1
ATOM 708 C CA . MET A 1 96 ? -13.251 0.254 12.079 1.00 84.38 96 MET A CA 1
ATOM 709 C C . MET A 1 96 ? -13.880 1.531 11.505 1.00 84.38 96 MET A C 1
ATOM 711 O O . MET A 1 96 ? -14.492 2.295 12.251 1.00 84.38 96 MET A O 1
ATOM 715 N N . GLU A 1 97 ? -13.808 1.752 10.193 1.00 78.38 97 GLU A N 1
ATOM 716 C CA . GLU A 1 97 ? -14.418 2.889 9.489 1.00 78.38 97 GLU A CA 1
ATOM 717 C C . GLU A 1 97 ? -15.930 3.053 9.695 1.00 78.38 97 GLU A C 1
ATOM 719 O O . GLU A 1 97 ? -16.467 4.139 9.480 1.00 78.38 97 GLU A O 1
ATOM 724 N N . ASN A 1 98 ? -16.619 1.994 10.123 1.00 78.44 98 ASN A N 1
ATOM 725 C CA . ASN A 1 98 ? -18.054 2.002 10.382 1.00 78.44 98 ASN A CA 1
ATOM 726 C C . ASN A 1 98 ? -18.399 2.319 11.851 1.00 78.44 98 ASN A C 1
ATOM 728 O O . ASN A 1 98 ? -19.575 2.274 12.215 1.00 78.44 98 ASN A O 1
ATOM 732 N N . SER A 1 99 ? -17.411 2.587 12.718 1.00 77.94 99 SER A N 1
ATOM 733 C CA . SER A 1 99 ? -17.653 2.840 14.151 1.00 77.94 99 SER A CA 1
ATOM 734 C C . SER A 1 99 ? -18.114 4.269 14.472 1.00 77.94 99 SER A C 1
ATOM 736 O O . SER A 1 99 ? -18.778 4.460 15.489 1.00 77.94 99 SER A O 1
ATOM 738 N N . GLY A 1 100 ? -17.815 5.258 13.621 1.00 78.44 100 GLY A N 1
ATOM 739 C CA . GLY A 1 100 ? -18.089 6.671 13.906 1.00 78.44 100 GLY A CA 1
ATOM 740 C C . GLY A 1 100 ? -19.558 7.070 13.728 1.00 78.44 100 GLY A C 1
ATOM 741 O O . GLY A 1 100 ? -20.134 6.873 12.656 1.00 78.44 100 GLY A O 1
ATOM 742 N N . THR A 1 101 ? -20.164 7.686 14.749 1.00 85.00 101 THR A N 1
ATOM 743 C CA . THR A 1 101 ? -21.487 8.321 14.600 1.00 85.00 101 THR A CA 1
ATOM 744 C C . THR A 1 101 ? -21.384 9.640 13.823 1.00 85.00 101 THR A C 1
ATOM 746 O O . THR A 1 101 ? -20.323 10.272 13.830 1.00 85.00 101 THR A O 1
ATOM 749 N N . PRO A 1 102 ? -22.469 10.119 13.183 1.00 85.88 102 PRO A N 1
ATOM 750 C CA . PRO A 1 102 ? -22.473 11.424 12.519 1.00 85.88 102 PRO A CA 1
ATOM 751 C C . PRO A 1 102 ? -22.029 12.573 13.434 1.00 85.88 102 PRO A C 1
ATOM 753 O O . PRO A 1 102 ? -21.324 13.478 12.994 1.00 85.88 102 PRO A O 1
ATOM 756 N N . GLU A 1 103 ? -22.390 12.524 14.718 1.00 88.06 103 GLU A N 1
ATOM 757 C CA . GLU A 1 103 ? -21.996 13.522 15.714 1.00 88.06 103 GLU A CA 1
ATOM 758 C C . GLU A 1 103 ? -20.495 13.467 16.025 1.00 88.06 103 GLU A C 1
ATOM 760 O O . GLU A 1 103 ? -19.851 14.513 16.114 1.00 88.06 103 GLU A O 1
ATOM 765 N N . GLN A 1 104 ? -19.922 12.266 16.160 1.00 87.12 104 GLN A N 1
ATOM 766 C CA . GLN A 1 104 ? -18.479 12.093 16.359 1.00 87.12 104 GLN A CA 1
ATOM 767 C C . GLN A 1 104 ? -17.694 12.574 15.139 1.00 87.12 104 GLN A C 1
ATOM 769 O O . GLN A 1 104 ? -16.714 13.302 15.288 1.00 87.12 104 GLN A O 1
ATOM 774 N N . LEU A 1 105 ? -18.153 12.218 13.936 1.00 87.12 105 LEU A N 1
ATOM 775 C CA . LEU A 1 105 ? -17.544 12.667 12.689 1.00 87.12 105 LEU A CA 1
ATOM 776 C C . LEU A 1 105 ? -17.586 14.192 12.577 1.00 87.12 105 LEU A C 1
ATOM 778 O O . LEU A 1 105 ? -16.548 14.797 12.338 1.00 87.12 105 LEU A O 1
ATOM 782 N N . ALA A 1 106 ? -18.730 14.828 12.849 1.00 89.25 106 ALA A N 1
ATOM 783 C CA . ALA A 1 106 ? -18.844 16.287 12.847 1.00 89.25 106 ALA A CA 1
ATOM 784 C C . ALA A 1 106 ? -17.901 16.955 13.867 1.00 89.25 106 ALA A C 1
ATOM 786 O O . ALA A 1 106 ? -17.312 17.999 13.581 1.00 89.25 106 ALA A O 1
ATOM 787 N N . ALA A 1 107 ? -17.716 16.349 15.045 1.00 89.25 107 ALA A N 1
ATOM 788 C CA . ALA A 1 107 ? -16.755 16.835 16.032 1.00 89.25 107 ALA A CA 1
ATOM 789 C C . ALA A 1 107 ? -15.306 16.726 15.524 1.00 89.25 107 ALA A C 1
ATOM 791 O O . ALA A 1 107 ? -14.538 17.679 15.652 1.00 89.25 107 ALA A O 1
ATOM 792 N N . TYR A 1 108 ? -14.938 15.606 14.895 1.00 89.50 108 TYR A N 1
ATOM 793 C CA . TYR A 1 108 ? -13.607 15.426 14.310 1.00 89.50 108 TYR A CA 1
ATOM 794 C C . TYR A 1 108 ? -13.364 16.349 13.113 1.00 89.50 108 TYR A C 1
ATOM 796 O O . TYR A 1 108 ? -12.265 16.879 12.972 1.00 89.50 108 TYR A O 1
ATOM 804 N N . GLU A 1 109 ? -14.377 16.610 12.288 1.00 90.38 109 GLU A N 1
ATOM 805 C CA . GLU A 1 109 ? -14.293 17.598 11.209 1.00 90.38 109 GLU A CA 1
ATOM 806 C C . GLU A 1 109 ? -14.057 19.011 11.749 1.00 90.38 109 GLU A C 1
ATOM 808 O O . GLU A 1 109 ? -13.232 19.750 11.210 1.00 90.38 109 GLU A O 1
ATOM 813 N N . ALA A 1 110 ? -14.741 19.381 12.835 1.00 90.31 110 ALA A N 1
ATOM 814 C CA . ALA A 1 110 ? -14.526 20.662 13.498 1.00 90.31 110 ALA A CA 1
ATOM 815 C C . ALA A 1 110 ? -13.117 20.774 14.101 1.00 90.31 110 ALA A C 1
ATOM 817 O O . ALA A 1 110 ? -12.549 21.865 14.121 1.00 90.31 110 ALA A O 1
ATOM 818 N N . ASP A 1 111 ? -12.541 19.672 14.587 1.00 87.00 111 ASP A N 1
ATOM 819 C CA . ASP A 1 111 ? -11.150 19.640 15.047 1.00 87.00 111 ASP A CA 1
ATOM 820 C C . ASP A 1 111 ? -10.159 19.749 13.884 1.00 87.00 111 ASP A C 1
ATOM 822 O O . ASP A 1 111 ? -9.194 20.506 13.984 1.00 87.00 111 ASP A O 1
ATOM 826 N N . TYR A 1 112 ? -10.428 19.079 12.760 1.00 87.19 112 TYR A N 1
ATOM 827 C CA . TYR A 1 112 ? -9.620 19.194 11.546 1.00 87.19 112 TYR A CA 1
ATOM 828 C C . TYR A 1 112 ? -9.591 20.630 11.010 1.00 87.19 112 TYR A C 1
ATOM 830 O O . TYR A 1 112 ? -8.522 21.163 10.727 1.00 87.19 112 TYR A O 1
ATOM 838 N N . ALA A 1 113 ? -10.743 21.303 10.958 1.00 89.75 113 ALA A N 1
ATOM 839 C CA . ALA A 1 113 ? -10.847 22.687 10.490 1.00 89.75 113 ALA A CA 1
ATOM 840 C C . ALA A 1 113 ? -10.061 23.698 11.351 1.00 89.75 113 ALA A C 1
ATOM 842 O O . ALA A 1 113 ? -9.776 24.804 10.899 1.00 89.75 113 ALA A O 1
ATOM 843 N N . LYS A 1 114 ? -9.712 23.349 12.598 1.00 87.62 114 LYS A N 1
ATOM 844 C CA . LYS A 1 114 ? -8.820 24.164 13.445 1.00 87.62 114 LYS A CA 1
ATOM 845 C C . LYS A 1 114 ? -7.340 23.934 13.124 1.00 87.62 114 LYS A C 1
ATOM 847 O O . LYS A 1 114 ? -6.517 24.774 13.480 1.00 87.62 114 LYS A O 1
ATOM 852 N N . LEU A 1 115 ? -7.005 22.787 12.531 1.00 86.00 115 LEU A N 1
ATOM 853 C CA . LEU A 1 115 ? -5.648 22.422 12.132 1.00 86.00 115 LEU A CA 1
ATOM 854 C C . LEU A 1 115 ? -5.316 22.935 10.726 1.00 86.00 115 LEU A C 1
ATOM 856 O O . LEU A 1 115 ? -4.220 23.448 10.536 1.00 86.00 115 LEU A O 1
ATOM 860 N N . ASP A 1 116 ? -6.250 22.837 9.778 1.00 87.19 116 ASP A N 1
ATOM 861 C CA . ASP A 1 116 ? -6.098 23.339 8.404 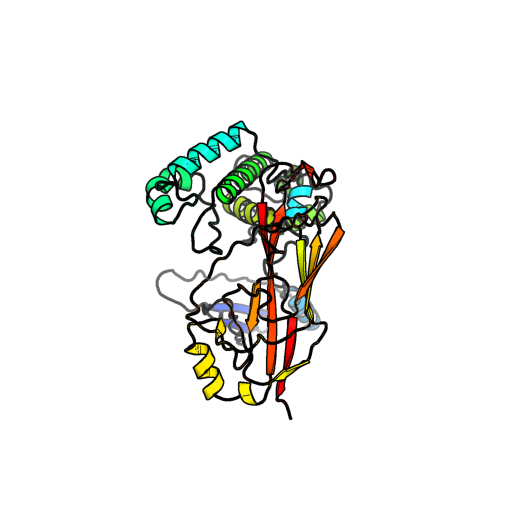1.00 87.19 116 ASP A CA 1
ATOM 862 C C . ASP A 1 116 ? -6.269 24.871 8.369 1.00 87.19 116 ASP A C 1
ATOM 864 O O . ASP A 1 116 ? -7.363 25.417 8.200 1.00 87.19 116 ASP A O 1
ATOM 868 N N . LEU A 1 117 ? -5.171 25.584 8.632 1.00 87.19 117 LEU A N 1
ATOM 869 C CA . LEU A 1 117 ? -5.182 27.034 8.843 1.00 87.19 117 LEU A CA 1
ATOM 870 C C . LEU A 1 117 ? -5.357 27.836 7.557 1.00 87.19 117 LEU A C 1
ATOM 872 O O . LEU A 1 117 ? -5.887 28.950 7.601 1.00 87.19 117 LEU A O 1
ATOM 876 N N . ASN A 1 118 ? -4.835 27.324 6.449 1.00 89.50 118 ASN A N 1
ATOM 877 C CA . ASN A 1 118 ? -4.874 27.995 5.155 1.00 89.50 118 ASN A CA 1
ATOM 878 C C . ASN A 1 118 ? -6.040 27.496 4.277 1.00 89.50 118 ASN A C 1
ATOM 880 O O . ASN A 1 118 ? -6.290 28.108 3.237 1.00 89.50 118 ASN A O 1
ATOM 884 N N . GLN A 1 119 ? -6.777 26.474 4.730 1.00 90.94 119 GLN A N 1
ATOM 885 C CA . GLN A 1 119 ? -7.913 25.860 4.043 1.00 90.94 119 GLN A CA 1
ATOM 886 C C . GLN A 1 119 ? -7.532 25.275 2.680 1.00 90.94 119 GLN A C 1
ATOM 888 O O . GLN A 1 119 ? -8.328 25.321 1.736 1.00 90.94 119 GLN A O 1
ATOM 893 N N . ASP A 1 120 ? -6.312 24.750 2.560 1.00 86.44 120 ASP A N 1
ATOM 894 C CA . ASP A 1 120 ? -5.838 24.078 1.348 1.00 86.44 120 ASP A CA 1
ATOM 895 C C . ASP A 1 120 ? -6.283 22.606 1.267 1.00 86.44 120 ASP A C 1
ATOM 897 O O . ASP A 1 120 ? -6.080 21.951 0.238 1.00 86.44 120 ASP A O 1
ATOM 901 N N . GLY A 1 121 ? -6.987 22.119 2.296 1.00 84.50 121 GLY A N 1
ATOM 902 C CA . GLY A 1 121 ? -7.565 20.781 2.346 1.00 84.50 121 GLY A CA 1
ATOM 903 C C . GLY A 1 121 ? -6.592 19.709 2.829 1.00 84.50 121 GLY A C 1
ATOM 904 O O . GLY A 1 121 ? -6.920 18.517 2.753 1.00 84.50 121 GLY A O 1
ATOM 905 N N . PHE A 1 122 ? -5.416 20.103 3.317 1.00 84.62 122 PHE A N 1
ATOM 906 C CA . PHE A 1 122 ? -4.484 19.232 4.013 1.00 84.62 122 PHE A CA 1
ATOM 907 C C . PHE A 1 122 ? -3.887 19.938 5.236 1.00 84.62 122 PHE A C 1
ATOM 909 O O . PHE A 1 122 ? -3.924 21.148 5.382 1.00 84.62 122 PHE A O 1
ATOM 916 N N . VAL A 1 123 ? -3.343 19.154 6.164 1.00 81.81 123 VAL A N 1
ATOM 917 C CA . VAL A 1 123 ? -2.590 19.680 7.306 1.00 81.81 123 VAL A CA 1
ATOM 918 C C . VAL A 1 123 ? -1.139 19.284 7.123 1.00 81.81 123 VAL A C 1
ATOM 920 O O . VAL A 1 123 ? -0.808 18.096 7.104 1.00 81.81 123 VAL A O 1
ATOM 923 N N . ASN A 1 124 ? -0.260 20.270 6.993 1.00 83.00 124 ASN A N 1
ATOM 924 C CA . ASN A 1 124 ? 1.182 20.045 6.939 1.00 83.00 124 ASN A CA 1
ATOM 925 C C . ASN A 1 124 ? 1.824 20.081 8.341 1.00 83.00 124 ASN A C 1
ATOM 927 O O . ASN A 1 124 ? 1.210 20.447 9.346 1.00 83.00 124 ASN A O 1
ATOM 931 N N . ALA A 1 125 ? 3.110 19.730 8.422 1.00 78.50 125 ALA A N 1
ATOM 932 C CA . ALA A 1 125 ? 3.843 19.694 9.689 1.00 78.50 125 ALA A CA 1
ATOM 933 C C . ALA A 1 125 ? 3.885 21.046 10.437 1.00 78.50 125 ALA A C 1
ATOM 935 O O . ALA A 1 125 ? 3.935 21.056 11.668 1.00 78.50 125 ALA A O 1
ATOM 936 N N . ALA A 1 126 ? 3.870 22.183 9.730 1.00 81.69 126 ALA A N 1
ATOM 937 C CA . ALA A 1 126 ? 3.906 23.508 10.352 1.00 81.69 126 ALA A CA 1
ATOM 938 C C . ALA A 1 126 ? 2.551 23.887 10.969 1.00 81.69 126 ALA A C 1
ATOM 940 O O . ALA A 1 126 ? 2.501 24.396 12.092 1.00 81.69 126 ALA A O 1
ATOM 941 N N . GLU A 1 127 ? 1.457 23.593 10.270 1.00 82.88 127 GLU A N 1
ATOM 942 C CA . GLU A 1 127 ? 0.089 23.727 10.784 1.00 82.88 127 GLU A CA 1
ATOM 943 C C . GLU A 1 127 ? -0.133 22.833 12.000 1.00 82.88 127 GLU A C 1
ATOM 945 O O . GLU A 1 127 ? -0.578 23.302 13.055 1.00 82.88 127 GLU A O 1
ATOM 950 N N . PHE A 1 128 ? 0.306 21.576 11.898 1.00 76.19 128 PHE A N 1
ATOM 951 C CA . PHE A 1 128 ? 0.257 20.634 13.006 1.00 76.19 128 PHE A CA 1
ATOM 952 C C . PHE A 1 128 ? 1.090 21.115 14.200 1.00 76.19 128 PHE A C 1
ATOM 954 O O . PHE A 1 128 ? 0.624 21.049 15.329 1.00 76.19 128 PHE A O 1
ATOM 961 N N . ALA A 1 129 ? 2.291 21.666 14.003 1.00 75.56 129 ALA A N 1
ATOM 962 C CA . ALA A 1 129 ? 3.111 22.172 15.110 1.00 75.56 129 ALA A CA 1
ATOM 963 C C . ALA A 1 129 ? 2.477 23.375 15.838 1.00 75.56 129 ALA A C 1
ATOM 965 O O . ALA A 1 129 ? 2.699 23.562 17.037 1.00 75.56 129 ALA A O 1
ATOM 966 N N . LYS A 1 130 ? 1.682 24.191 15.135 1.00 77.56 130 LYS A N 1
ATOM 967 C CA . LYS A 1 130 ? 1.092 25.421 15.683 1.00 77.56 130 LYS A CA 1
ATOM 968 C C . LYS A 1 130 ? -0.110 25.164 16.602 1.00 77.56 130 LYS A C 1
ATOM 970 O O . LYS A 1 130 ? -0.278 25.896 17.575 1.00 77.56 130 LYS A O 1
ATOM 975 N N . HIS A 1 131 ? -0.904 24.125 16.332 1.00 66.50 131 HIS A N 1
ATOM 976 C CA . HIS A 1 131 ? -2.102 23.774 17.120 1.00 66.50 131 HIS A CA 1
ATOM 977 C C . HIS A 1 131 ? -2.118 22.331 17.655 1.00 66.50 131 HIS A C 1
ATOM 979 O O . HIS A 1 131 ? -3.020 21.948 18.401 1.00 66.50 131 HIS A O 1
ATOM 985 N N . GLY A 1 132 ? -1.089 21.540 17.351 1.00 58.62 132 GLY A N 1
ATOM 986 C CA . GLY A 1 132 ? -0.981 20.138 17.737 1.00 58.62 132 GLY A CA 1
ATOM 987 C C . GLY A 1 132 ? -0.906 19.931 19.242 1.00 58.62 132 GLY A C 1
ATOM 988 O O . GLY A 1 132 ? -1.475 18.986 19.751 1.00 58.62 132 GLY A O 1
ATOM 989 N N . ASN A 1 133 ? -0.326 20.834 20.029 1.00 54.91 133 ASN A N 1
ATOM 990 C CA . ASN A 1 133 ? -0.087 20.562 21.456 1.00 54.91 133 ASN A CA 1
ATOM 991 C C . ASN A 1 133 ? -1.344 20.183 22.283 1.00 54.91 133 ASN A C 1
ATOM 993 O O . ASN A 1 133 ? -1.210 19.511 23.308 1.00 54.91 133 ASN A O 1
ATOM 997 N N . GLU A 1 134 ? -2.551 20.553 21.841 1.00 51.38 134 GLU A N 1
ATOM 998 C CA . GLU A 1 134 ? -3.820 20.159 22.470 1.00 51.38 134 GLU A CA 1
ATOM 999 C C . GLU A 1 134 ? -4.432 18.877 21.866 1.00 51.38 134 GLU A C 1
ATOM 1001 O O . GLU A 1 134 ? -4.886 18.001 22.605 1.00 51.38 134 GLU A O 1
ATOM 1006 N N . LEU A 1 135 ? -4.349 18.694 20.542 1.00 51.03 135 LEU A N 1
ATOM 1007 C CA . LEU A 1 135 ? -4.878 17.522 19.825 1.00 51.03 135 LEU A CA 1
ATOM 1008 C C . LEU A 1 135 ? -3.888 16.339 19.790 1.00 51.03 135 LEU A C 1
ATOM 1010 O O . LEU A 1 135 ? -4.285 15.199 20.005 1.00 51.03 135 LEU A O 1
ATOM 1014 N N . THR A 1 136 ? -2.588 16.593 19.641 1.00 50.09 136 THR A N 1
ATOM 1015 C CA . THR A 1 136 ? -1.453 15.654 19.728 1.00 50.09 136 THR A CA 1
ATOM 1016 C C . THR A 1 136 ? -1.293 15.046 21.126 1.00 50.09 136 THR A C 1
ATOM 1018 O O . THR A 1 136 ? -0.856 13.905 21.231 1.00 50.09 136 THR A O 1
ATOM 1021 N N . ARG A 1 137 ? -1.719 15.719 22.212 1.00 48.31 137 ARG A N 1
ATOM 1022 C CA . ARG A 1 137 ? -1.819 15.075 23.546 1.00 48.31 137 ARG A CA 1
ATOM 1023 C C . ARG A 1 137 ? -2.871 13.965 23.587 1.00 48.31 137 ARG A C 1
ATOM 1025 O O . ARG A 1 137 ? -2.709 13.008 24.333 1.00 48.31 137 ARG A O 1
ATOM 1032 N N . GLN A 1 138 ? -3.936 14.081 22.795 1.00 43.22 138 GLN A N 1
ATOM 1033 C CA . GLN A 1 138 ? -4.986 13.061 22.689 1.00 43.22 138 GLN A CA 1
ATOM 1034 C C . GLN A 1 138 ? -4.733 12.060 21.548 1.00 43.22 138 GLN A C 1
ATOM 1036 O O . GLN A 1 138 ? -5.246 10.937 21.589 1.00 43.22 138 GLN A O 1
ATOM 1041 N N . ALA A 1 139 ? -3.950 12.474 20.549 1.00 42.19 139 ALA A N 1
ATOM 1042 C CA . ALA A 1 139 ? -3.658 11.772 19.306 1.00 42.19 139 ALA A CA 1
ATOM 1043 C C . ALA A 1 139 ? -2.176 11.382 19.181 1.00 42.19 139 ALA A C 1
ATOM 1045 O O . ALA A 1 139 ? -1.654 11.345 18.074 1.00 42.19 139 ALA A O 1
ATOM 1046 N N . GLY A 1 140 ? -1.490 11.072 20.290 1.00 42.44 140 GLY A N 1
ATOM 1047 C CA . GLY A 1 140 ? -0.067 10.675 20.320 1.00 42.44 140 GLY A CA 1
ATOM 1048 C C . GLY A 1 140 ? 0.306 9.449 19.464 1.00 42.44 140 GLY A C 1
ATOM 1049 O O . GLY A 1 140 ? 1.465 9.056 19.438 1.00 42.44 140 GLY A O 1
ATOM 1050 N N . HIS A 1 141 ? -0.670 8.882 18.752 1.00 47.47 141 HIS A N 1
ATOM 1051 C CA . HIS A 1 141 ? -0.574 7.777 17.809 1.00 47.47 141 HIS A CA 1
ATOM 1052 C C . HIS A 1 141 ? -1.140 8.091 16.420 1.00 47.47 141 HIS A C 1
ATOM 1054 O O . HIS A 1 141 ? -1.369 7.146 15.670 1.00 47.47 141 HIS A O 1
ATOM 1060 N N . LEU A 1 142 ? -1.352 9.362 16.046 1.00 51.09 142 LEU A N 1
ATOM 1061 C CA . LEU A 1 142 ? -1.458 9.716 14.628 1.00 51.09 142 LEU A CA 1
ATOM 1062 C C . LEU A 1 142 ? -0.133 9.287 13.995 1.00 51.09 142 LEU A C 1
ATOM 1064 O O . LEU A 1 142 ? 0.865 10.010 14.025 1.00 51.09 142 LEU A O 1
ATOM 1068 N N . VAL A 1 143 ? -0.110 8.054 13.499 1.00 47.94 143 VAL A N 1
ATOM 1069 C CA . VAL A 1 143 ? 0.874 7.567 12.553 1.00 47.94 143 VAL A CA 1
ATOM 1070 C C . VAL A 1 143 ? 0.555 8.374 11.310 1.00 47.94 143 VAL A C 1
ATOM 1072 O O . VAL A 1 143 ? -0.243 7.953 10.486 1.00 47.94 143 VAL A O 1
ATOM 1075 N N . LEU A 1 144 ? 1.073 9.605 11.277 1.00 48.66 144 LEU A N 1
ATOM 1076 C CA . LEU A 1 144 ? 1.116 10.424 10.083 1.00 48.66 144 LEU A CA 1
ATOM 1077 C C . LEU A 1 144 ? 1.806 9.541 9.063 1.00 48.66 144 LEU A C 1
ATOM 1079 O O . LEU A 1 144 ? 3.000 9.244 9.222 1.00 48.66 144 LEU A O 1
ATOM 1083 N N . ASP A 1 145 ? 1.040 9.038 8.107 1.00 48.25 145 ASP A N 1
ATOM 1084 C CA . ASP A 1 145 ? 1.613 8.227 7.068 1.00 48.25 145 ASP A CA 1
ATOM 1085 C C . ASP A 1 145 ? 2.593 9.126 6.305 1.00 48.25 145 ASP A C 1
ATOM 1087 O O . ASP A 1 145 ? 2.239 10.129 5.683 1.00 48.25 145 ASP A O 1
ATOM 1091 N N . ARG A 1 146 ? 3.888 8.833 6.450 1.00 41.94 146 ARG A N 1
ATOM 1092 C CA . ARG A 1 146 ? 4.958 9.583 5.781 1.00 41.94 146 ARG A CA 1
ATOM 1093 C C . ARG A 1 146 ? 4.957 9.335 4.273 1.00 41.94 146 ARG A C 1
ATOM 1095 O O . ARG A 1 146 ? 5.769 9.954 3.584 1.00 41.94 146 ARG A O 1
ATOM 1102 N N . GLU A 1 147 ? 4.092 8.458 3.768 1.00 47.50 147 GLU A N 1
ATOM 1103 C CA . GLU A 1 147 ? 4.052 8.068 2.361 1.00 47.50 147 GLU A CA 1
ATOM 1104 C C . GLU A 1 147 ? 3.659 9.213 1.414 1.00 47.50 147 GLU A C 1
ATOM 1106 O O . GLU A 1 147 ? 4.092 9.199 0.264 1.00 47.50 147 GLU A O 1
ATOM 1111 N N . VAL A 1 148 ? 2.979 10.273 1.883 1.00 49.69 148 VAL A N 1
ATOM 1112 C CA . VAL A 1 148 ? 2.704 11.479 1.067 1.00 49.69 148 VAL A CA 1
ATOM 1113 C C . VAL A 1 148 ? 3.297 12.737 1.705 1.00 49.69 148 VAL A C 1
ATOM 1115 O O . VAL A 1 148 ? 2.600 13.656 2.127 1.00 49.69 148 VAL A O 1
ATOM 1118 N N . GLY A 1 149 ? 4.627 12.785 1.816 1.00 56.16 149 GLY A N 1
ATOM 1119 C CA . GLY A 1 149 ? 5.363 14.035 2.064 1.00 56.16 149 GLY A CA 1
ATOM 1120 C C . GLY A 1 149 ? 5.078 14.746 3.398 1.00 56.16 149 GLY A C 1
ATOM 1121 O O . GLY A 1 149 ? 5.460 15.904 3.553 1.00 56.16 149 GLY A O 1
ATOM 1122 N N . GLY A 1 150 ? 4.436 14.077 4.363 1.00 66.81 150 GLY A N 1
ATOM 1123 C CA . GLY A 1 150 ? 4.057 14.668 5.651 1.00 66.81 150 GLY A CA 1
ATOM 1124 C C . GLY A 1 150 ? 2.816 15.568 5.603 1.00 66.81 150 GLY A C 1
ATOM 1125 O O . GLY A 1 150 ? 2.700 16.468 6.438 1.00 66.81 150 GLY A O 1
ATOM 1126 N N . LEU A 1 151 ? 1.926 15.349 4.631 1.00 76.06 151 LEU A N 1
ATOM 1127 C CA . LEU A 1 151 ? 0.613 15.989 4.536 1.00 76.06 151 LEU A CA 1
ATOM 1128 C C . LEU A 1 151 ? -0.472 15.055 5.082 1.00 76.06 151 LEU A C 1
ATOM 1130 O O . LEU A 1 151 ? -0.438 13.863 4.800 1.00 76.06 151 LEU A O 1
ATOM 1134 N N . VAL A 1 152 ? -1.446 15.603 5.812 1.00 78.44 152 VAL A N 1
ATOM 1135 C CA . VAL A 1 152 ? -2.609 14.853 6.315 1.00 78.44 152 VAL A CA 1
ATOM 1136 C C . VAL A 1 152 ? -3.882 15.366 5.673 1.00 78.44 152 VAL A C 1
ATOM 1138 O O . VAL A 1 152 ? -4.306 16.503 5.908 1.00 78.44 152 VAL A O 1
ATOM 1141 N N . PHE A 1 153 ? -4.542 14.505 4.914 1.00 83.06 153 PHE A N 1
ATOM 1142 C CA . PHE A 1 153 ? -5.837 14.829 4.329 1.00 83.06 153 PHE A CA 1
ATOM 1143 C C . PHE A 1 153 ? -6.963 14.645 5.347 1.00 83.06 153 PHE A C 1
ATOM 1145 O O . PHE A 1 153 ? -6.866 13.844 6.278 1.00 83.06 153 PHE A O 1
ATOM 1152 N N . LYS A 1 154 ? -8.063 15.374 5.146 1.00 85.38 154 LYS A N 1
ATOM 1153 C CA . LYS A 1 154 ? -9.244 15.311 6.017 1.00 85.38 154 LYS A CA 1
ATOM 1154 C C . LYS A 1 154 ? -9.725 13.876 6.254 1.00 85.38 154 LYS A C 1
ATOM 1156 O O . LYS A 1 154 ? -9.904 13.484 7.401 1.00 85.38 154 LYS A O 1
ATOM 1161 N N . ASP A 1 155 ? -9.889 13.086 5.196 1.00 79.56 155 ASP A N 1
ATOM 1162 C CA . ASP A 1 155 ? -10.413 11.717 5.307 1.00 79.56 155 ASP A CA 1
ATOM 1163 C C . ASP A 1 155 ? -9.471 10.796 6.100 1.00 79.56 155 ASP A C 1
ATOM 1165 O O . ASP A 1 155 ? -9.928 9.995 6.914 1.00 79.56 155 ASP A O 1
ATOM 1169 N N . GLU A 1 156 ? -8.155 10.958 5.930 1.00 79.62 156 GLU A N 1
ATOM 1170 C CA . GLU A 1 156 ? -7.138 10.222 6.691 1.00 79.62 156 GLU A CA 1
ATOM 1171 C C . GLU A 1 156 ? -7.191 10.583 8.180 1.00 79.62 156 GLU A C 1
ATOM 1173 O O . GLU A 1 156 ? -7.184 9.699 9.042 1.00 79.62 156 GLU A O 1
ATOM 1178 N N . PHE A 1 157 ? -7.317 11.878 8.486 1.00 84.38 157 PHE A N 1
ATOM 1179 C CA . PHE A 1 157 ? -7.472 12.359 9.856 1.00 84.38 157 PHE A CA 1
ATOM 1180 C C . PHE A 1 157 ? -8.737 11.797 10.511 1.00 84.38 157 PHE A C 1
ATOM 1182 O O . PHE A 1 157 ? -8.681 11.292 11.633 1.00 84.38 157 PHE A O 1
ATOM 1189 N N . LEU A 1 158 ? -9.880 11.858 9.822 1.00 85.75 158 LEU A N 1
ATOM 1190 C CA . LEU A 1 158 ? -11.142 11.330 10.342 1.00 85.75 158 LEU A CA 1
ATOM 1191 C C . LEU A 1 158 ? -11.053 9.822 10.594 1.00 85.75 158 LEU A C 1
ATOM 1193 O O . LEU A 1 158 ? -11.456 9.361 11.664 1.00 85.75 158 LEU A O 1
ATOM 1197 N N . LEU A 1 159 ? -10.489 9.067 9.649 1.00 83.31 159 LEU A N 1
ATOM 1198 C CA . LEU A 1 159 ? -10.311 7.625 9.780 1.00 83.31 159 LEU A CA 1
ATOM 1199 C C . LEU A 1 159 ? -9.434 7.268 10.986 1.00 83.31 159 LEU A C 1
ATOM 1201 O O . LEU A 1 159 ? -9.801 6.385 11.761 1.00 83.31 159 LEU A O 1
ATOM 1205 N N . ASP A 1 160 ? -8.317 7.972 11.188 1.00 83.62 160 ASP A N 1
ATOM 1206 C CA . ASP A 1 160 ? -7.463 7.761 12.361 1.00 83.62 160 ASP A CA 1
ATOM 1207 C C . ASP A 1 160 ? -8.225 7.985 13.673 1.00 83.62 160 ASP A C 1
ATOM 1209 O O . ASP A 1 160 ? -8.134 7.163 14.588 1.00 83.62 160 ASP A O 1
ATOM 1213 N N . ARG A 1 161 ? -9.015 9.062 13.765 1.00 86.50 161 ARG A N 1
ATOM 1214 C CA . ARG A 1 161 ? -9.789 9.379 14.975 1.00 86.50 161 ARG A CA 1
ATOM 1215 C C . ARG A 1 161 ? -10.820 8.303 15.287 1.00 86.50 161 ARG A C 1
ATOM 1217 O O . ARG A 1 161 ? -10.941 7.911 16.446 1.00 86.50 161 ARG A O 1
ATOM 1224 N N . VAL A 1 162 ? -11.508 7.810 14.261 1.00 88.38 162 VAL A N 1
ATOM 1225 C CA . VAL A 1 162 ? -12.501 6.735 14.367 1.00 88.38 162 VAL A CA 1
ATOM 1226 C C . VAL A 1 162 ? -11.839 5.428 14.827 1.00 88.38 162 VAL A C 1
ATOM 1228 O O . VAL A 1 162 ? -12.250 4.862 15.840 1.00 88.38 162 VAL A O 1
ATOM 1231 N N . ILE A 1 163 ? -10.755 5.000 14.168 1.00 86.88 163 ILE A N 1
ATOM 1232 C CA . ILE A 1 163 ? -10.008 3.781 14.530 1.00 86.88 163 ILE A CA 1
ATOM 1233 C C . ILE A 1 163 ? -9.459 3.872 15.961 1.00 86.88 163 ILE A C 1
ATOM 1235 O O . ILE A 1 163 ? -9.590 2.927 16.740 1.00 86.88 163 ILE A O 1
ATOM 1239 N N . ASN A 1 164 ? -8.854 5.005 16.330 1.00 87.00 164 ASN A N 1
ATOM 1240 C CA . ASN A 1 164 ? -8.257 5.189 17.652 1.00 87.00 164 ASN A CA 1
ATOM 1241 C C . ASN A 1 164 ? -9.304 5.267 18.769 1.00 87.00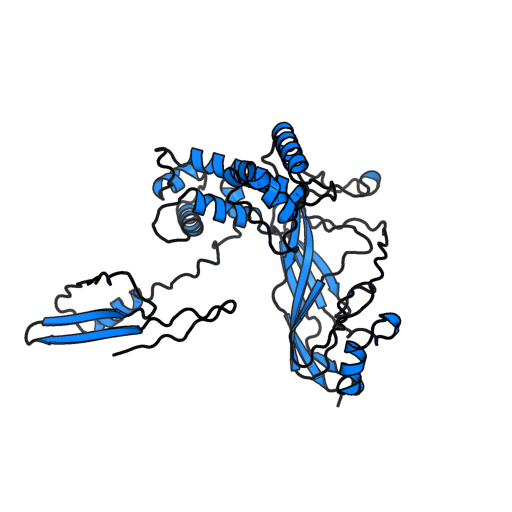 164 ASN A C 1
ATOM 1243 O O . ASN A 1 164 ? -9.038 4.801 19.879 1.00 87.00 164 ASN A O 1
ATOM 1247 N N . ALA A 1 165 ? -10.469 5.869 18.516 1.00 88.69 165 ALA A N 1
ATOM 1248 C CA . ALA A 1 165 ? -11.562 5.900 19.484 1.00 88.69 165 ALA A CA 1
ATOM 1249 C C . ALA A 1 165 ? -12.078 4.484 19.766 1.00 88.69 165 ALA A C 1
ATOM 1251 O O . ALA A 1 165 ? -12.121 4.073 20.925 1.00 88.69 165 ALA A O 1
ATOM 1252 N N . GLU A 1 166 ? -12.352 3.711 18.714 1.00 91.50 166 GLU A N 1
ATOM 1253 C CA . GLU A 1 166 ? -12.792 2.321 18.845 1.00 91.50 166 GLU A CA 1
ATOM 1254 C C . GLU A 1 166 ? -11.755 1.453 19.571 1.00 91.50 166 GLU A C 1
ATOM 1256 O O . GLU A 1 166 ? -12.099 0.701 20.484 1.00 91.50 166 GLU A O 1
ATOM 1261 N N . ALA A 1 167 ? -10.476 1.578 19.214 1.00 91.75 167 ALA A N 1
ATOM 1262 C CA . ALA A 1 167 ? -9.411 0.805 19.844 1.00 91.75 167 ALA A CA 1
ATOM 1263 C C . ALA A 1 167 ? -9.301 1.093 21.353 1.00 91.75 167 ALA A C 1
ATOM 1265 O O . ALA A 1 167 ? -9.082 0.174 22.142 1.00 91.75 167 ALA A O 1
ATOM 1266 N N . LYS A 1 168 ? -9.497 2.352 21.775 1.00 92.06 168 LYS A N 1
ATOM 1267 C CA . LYS A 1 168 ? -9.513 2.736 23.198 1.00 92.06 168 LYS A CA 1
ATOM 1268 C C . LYS A 1 168 ? -10.709 2.146 23.937 1.00 92.06 168 LYS A C 1
ATOM 1270 O O . LYS A 1 168 ? -10.531 1.629 25.037 1.00 92.06 168 LYS A O 1
ATOM 1275 N N . GLU A 1 169 ? -11.899 2.198 23.344 1.00 91.69 169 GLU A N 1
ATOM 1276 C CA . GLU A 1 169 ? -13.095 1.569 23.920 1.00 91.69 169 GLU A CA 1
ATOM 1277 C C . GLU A 1 169 ? -12.899 0.056 24.070 1.00 91.69 169 GLU A C 1
ATOM 1279 O O . GLU A 1 169 ? -13.234 -0.528 25.102 1.00 91.69 169 GLU A O 1
ATOM 1284 N N . PHE A 1 170 ? -12.300 -0.580 23.062 1.00 92.69 170 PHE A N 1
ATOM 1285 C CA . PHE A 1 170 ? -11.997 -2.002 23.099 1.00 92.69 170 PHE A CA 1
ATOM 1286 C C . PHE A 1 170 ? -10.980 -2.341 24.188 1.00 92.69 170 PHE A C 1
ATOM 1288 O O . PHE A 1 170 ? -11.196 -3.291 24.938 1.00 92.69 170 PHE A O 1
ATOM 1295 N N . PHE A 1 171 ? -9.907 -1.555 24.301 1.00 93.81 171 PHE A N 1
ATOM 1296 C CA . PHE A 1 171 ? -8.893 -1.721 25.338 1.00 93.81 171 PHE A CA 1
ATOM 1297 C C . PHE A 1 171 ? -9.518 -1.646 26.735 1.00 93.81 171 PHE A C 1
ATOM 1299 O O . PHE A 1 171 ? -9.380 -2.578 27.521 1.00 93.81 171 PHE A O 1
ATOM 1306 N N . GLN A 1 172 ? -10.279 -0.582 27.010 1.00 93.00 172 GLN A N 1
ATOM 1307 C CA . GLN A 1 172 ? -10.935 -0.357 28.306 1.00 93.00 172 GLN A CA 1
ATOM 1308 C C . GLN A 1 172 ? -11.927 -1.461 28.676 1.00 93.00 172 GLN A C 1
ATOM 1310 O O . GLN A 1 172 ? -12.132 -1.746 29.848 1.00 93.00 172 GLN A O 1
ATOM 1315 N N . ARG A 1 173 ? -12.566 -2.079 27.681 1.00 92.75 173 ARG A N 1
ATOM 1316 C CA . ARG A 1 173 ? -13.492 -3.192 27.902 1.00 92.75 173 ARG A CA 1
ATOM 1317 C C . ARG A 1 173 ? -12.777 -4.482 28.316 1.00 92.75 173 ARG A C 1
ATOM 1319 O O . ARG A 1 173 ? -13.409 -5.333 28.935 1.00 92.75 173 ARG A O 1
ATOM 1326 N N . ILE A 1 174 ? -11.521 -4.667 27.911 1.00 93.31 174 ILE A N 1
ATOM 1327 C CA . ILE A 1 174 ? -10.733 -5.870 28.216 1.00 93.31 174 ILE A CA 1
ATOM 1328 C C . ILE A 1 174 ? -9.922 -5.702 29.500 1.00 93.31 174 ILE A C 1
ATOM 1330 O O . ILE A 1 174 ? -9.802 -6.670 30.248 1.00 93.31 174 ILE A O 1
ATOM 1334 N N . ASP A 1 175 ? -9.393 -4.501 29.736 1.00 94.81 175 ASP A N 1
ATOM 1335 C CA . ASP A 1 175 ? -8.687 -4.094 30.955 1.00 94.81 175 ASP A CA 1
ATOM 1336 C C . ASP A 1 175 ? -9.661 -4.075 32.149 1.00 94.81 175 ASP A C 1
ATOM 1338 O O . ASP A 1 175 ? -10.234 -3.047 32.516 1.00 94.81 175 ASP A O 1
ATOM 1342 N N . ASN A 1 176 ? -9.927 -5.260 32.701 1.00 90.69 176 ASN A N 1
ATOM 1343 C CA . ASN A 1 176 ? -10.966 -5.471 33.707 1.00 90.69 176 ASN A CA 1
ATOM 1344 C C . ASN A 1 176 ? -10.553 -4.951 35.085 1.00 90.69 176 ASN A C 1
ATOM 1346 O O . ASN A 1 176 ? -11.424 -4.610 35.891 1.00 90.69 176 ASN A O 1
ATOM 1350 N N . ASP A 1 177 ? -9.253 -4.939 35.383 1.00 91.88 177 ASP A N 1
ATOM 1351 C CA . ASP A 1 177 ? -8.727 -4.436 36.651 1.00 91.88 177 ASP A CA 1
ATOM 1352 C C . ASP A 1 177 ? -8.364 -2.937 36.601 1.00 91.88 177 ASP A C 1
ATOM 1354 O O . ASP A 1 177 ? -8.166 -2.319 37.653 1.00 91.88 177 ASP A O 1
ATOM 1358 N N . GLY A 1 178 ? -8.369 -2.333 35.407 1.00 91.56 178 GLY A N 1
ATOM 1359 C CA . GLY A 1 178 ? -8.156 -0.906 35.184 1.00 91.56 178 GLY A CA 1
ATOM 1360 C C . GLY A 1 178 ? -6.706 -0.476 35.393 1.00 91.56 178 GLY A C 1
ATOM 1361 O O . GLY A 1 178 ? -6.454 0.692 35.715 1.00 91.56 178 GLY A O 1
ATOM 1362 N N . ASN A 1 179 ? -5.754 -1.403 35.273 1.00 93.06 179 ASN A N 1
ATOM 1363 C CA . ASN A 1 179 ? -4.334 -1.141 35.498 1.00 93.06 179 ASN A CA 1
ATOM 1364 C C . ASN A 1 179 ? -3.625 -0.545 34.258 1.00 93.06 179 ASN A C 1
ATOM 1366 O O . ASN A 1 179 ? -2.426 -0.251 34.322 1.00 93.06 179 ASN A O 1
ATOM 1370 N N . ALA A 1 180 ? -4.360 -0.322 33.160 1.00 93.12 180 ALA A N 1
ATOM 1371 C CA . ALA A 1 180 ? -3.864 0.151 31.867 1.00 93.12 180 ALA A CA 1
ATOM 1372 C C . ALA A 1 180 ? -2.899 -0.818 31.154 1.00 93.12 180 ALA A C 1
ATOM 1374 O O . ALA A 1 180 ? -2.089 -0.394 30.316 1.00 93.12 180 ALA A O 1
ATOM 1375 N N . GLN A 1 181 ? -2.994 -2.111 31.456 1.00 95.06 181 GLN A N 1
ATOM 1376 C CA . GLN A 1 181 ? -2.254 -3.207 30.839 1.00 95.06 181 GLN A CA 1
ATOM 1377 C C . GLN A 1 181 ? -3.168 -4.415 30.652 1.00 95.06 181 GLN A C 1
ATOM 1379 O O . GLN A 1 181 ? -3.731 -4.934 31.603 1.00 95.06 181 GLN A O 1
ATOM 1384 N N . ILE A 1 182 ? -3.233 -4.953 29.438 1.00 96.25 182 ILE A N 1
ATOM 1385 C CA . ILE A 1 182 ? -3.998 -6.178 29.193 1.00 96.25 182 ILE A CA 1
ATOM 1386 C C . ILE A 1 182 ? -3.070 -7.378 29.324 1.00 96.25 182 ILE A C 1
ATOM 1388 O O . ILE A 1 182 ? -2.132 -7.554 28.544 1.00 96.25 182 ILE A O 1
ATOM 1392 N N . HIS A 1 183 ? -3.350 -8.242 30.288 1.00 95.19 183 HIS A N 1
ATOM 1393 C CA . HIS A 1 183 ? -2.674 -9.525 30.431 1.00 95.19 183 HIS A CA 1
ATOM 1394 C C . HIS A 1 183 ? -3.305 -10.569 29.501 1.00 95.19 183 HIS A C 1
ATOM 1396 O O . HIS A 1 183 ? -4.476 -10.483 29.126 1.00 95.19 183 HIS A O 1
ATOM 1402 N N . GLN A 1 184 ? -2.556 -11.623 29.163 1.00 93.69 184 GLN A N 1
ATOM 1403 C CA . GLN A 1 184 ? -3.037 -12.660 28.238 1.00 93.69 184 GLN A CA 1
ATOM 1404 C C . GLN A 1 184 ? -4.389 -13.264 28.653 1.00 93.69 184 GLN A C 1
ATOM 1406 O O . GLN A 1 184 ? -5.256 -13.487 27.812 1.00 93.69 184 GLN A O 1
ATOM 1411 N N . HIS A 1 185 ? -4.600 -13.508 29.948 1.00 93.00 185 HIS A N 1
ATOM 1412 C CA . HIS A 1 185 ? -5.855 -14.073 30.446 1.00 93.00 185 HIS A CA 1
ATOM 1413 C C . HIS A 1 185 ? -7.047 -13.110 30.294 1.00 93.00 185 HIS A C 1
ATOM 1415 O O . HIS A 1 185 ? -8.149 -13.560 29.983 1.00 93.00 185 HIS A O 1
ATOM 1421 N N . GLU A 1 186 ? -6.828 -11.802 30.451 1.00 94.31 186 GLU A N 1
ATOM 1422 C CA . GLU A 1 186 ? -7.844 -10.772 30.217 1.00 94.31 186 GLU A CA 1
ATOM 1423 C C . GLU A 1 186 ? -8.185 -10.690 28.733 1.00 94.31 186 GLU A C 1
ATOM 1425 O O . GLU A 1 186 ? -9.358 -10.719 28.359 1.00 94.31 186 GLU A O 1
ATOM 1430 N N . PHE A 1 187 ? -7.165 -10.702 27.870 1.00 94.38 187 PHE A N 1
ATOM 1431 C CA . PHE A 1 187 ? -7.351 -10.717 26.423 1.00 94.38 187 PHE A CA 1
ATOM 1432 C C . PHE A 1 187 ? -8.156 -11.935 25.953 1.00 94.38 187 PHE A C 1
ATOM 1434 O O . PHE A 1 187 ? -9.108 -11.800 25.180 1.00 94.38 187 PHE A O 1
ATOM 1441 N N . LEU A 1 188 ? -7.807 -13.134 26.429 1.00 91.12 188 LEU A N 1
ATOM 1442 C CA . LEU A 1 188 ? -8.522 -14.371 26.100 1.00 91.12 188 LEU A CA 1
ATOM 1443 C C . LEU A 1 188 ? -9.989 -14.320 26.553 1.00 91.12 188 LEU A C 1
ATOM 1445 O O . LEU A 1 188 ? -10.859 -14.809 25.837 1.00 91.12 188 LEU A O 1
ATOM 1449 N N . ALA A 1 189 ? -10.273 -13.705 27.704 1.00 90.19 189 ALA A N 1
ATOM 1450 C CA . ALA A 1 189 ? -11.635 -13.551 28.209 1.00 90.19 189 ALA A CA 1
ATOM 1451 C C . ALA A 1 189 ? -12.438 -12.457 27.474 1.00 90.19 189 ALA A C 1
ATOM 1453 O O . ALA A 1 189 ? -13.653 -12.586 27.326 1.00 90.19 189 ALA A O 1
ATOM 1454 N N . GLY A 1 190 ? -11.782 -11.382 27.020 1.00 87.75 190 GLY A N 1
ATOM 1455 C CA . GLY A 1 190 ? -12.438 -10.171 26.513 1.00 87.75 190 GLY A CA 1
ATOM 1456 C C . GLY A 1 190 ? -12.419 -9.957 24.990 1.00 87.75 190 GLY A C 1
ATOM 1457 O O . GLY A 1 190 ? -13.189 -9.132 24.487 1.00 87.75 190 GLY A O 1
ATOM 1458 N N . SER A 1 191 ? -11.582 -10.675 24.232 1.00 83.75 191 SER A N 1
ATOM 1459 C CA . SER A 1 191 ? -11.350 -10.439 22.788 1.00 83.75 191 SER A CA 1
ATOM 1460 C C . SER A 1 191 ? -12.480 -10.876 21.847 1.00 83.75 191 SER A C 1
ATOM 1462 O O . SER A 1 191 ? -12.397 -10.609 20.651 1.00 83.75 191 SER A O 1
ATOM 1464 N N . SER A 1 192 ? -13.531 -11.533 22.352 1.00 87.69 192 SER A N 1
ATOM 1465 C CA . SER A 1 192 ? -14.634 -12.118 21.560 1.00 87.69 192 SER A CA 1
ATOM 1466 C C . SER A 1 192 ? -14.215 -13.233 20.583 1.00 87.69 192 SER A C 1
ATOM 1468 O O . SER A 1 192 ? -15.053 -13.751 19.844 1.00 87.69 192 SER A O 1
ATOM 1470 N N . LEU A 1 193 ? -12.941 -13.640 20.583 1.00 88.88 193 LEU A N 1
ATOM 1471 C CA . LEU A 1 193 ? -12.427 -14.715 19.740 1.00 88.88 193 LEU A CA 1
ATOM 1472 C C . LEU A 1 193 ? -12.817 -16.079 20.318 1.00 88.88 193 LEU A C 1
ATOM 1474 O O . LEU A 1 193 ? -12.464 -16.417 21.443 1.00 88.88 193 LEU A O 1
ATOM 1478 N N . ALA A 1 194 ? -13.526 -16.882 19.522 1.00 86.25 194 ALA A N 1
ATOM 1479 C CA . ALA A 1 194 ? -14.018 -18.189 19.957 1.00 86.25 194 ALA A CA 1
ATOM 1480 C C . ALA A 1 194 ? -12.917 -19.259 20.094 1.00 86.25 194 ALA A C 1
ATOM 1482 O O . ALA A 1 194 ? -13.080 -20.198 20.866 1.00 86.25 194 ALA A O 1
ATOM 1483 N N . ASP A 1 195 ? -11.824 -19.141 19.332 1.00 89.44 195 ASP A N 1
ATOM 1484 C CA . ASP A 1 195 ? -10.692 -20.073 19.356 1.00 89.44 195 ASP A CA 1
ATOM 1485 C C . ASP A 1 195 ? -9.581 -19.545 20.290 1.00 89.44 195 ASP A C 1
ATOM 1487 O O . ASP A 1 195 ? -8.946 -18.537 19.956 1.00 89.44 195 ASP A O 1
ATOM 1491 N N . PRO A 1 196 ? -9.304 -20.213 21.429 1.00 88.94 196 PRO A N 1
ATOM 1492 C CA . PRO A 1 196 ? -8.255 -19.803 22.360 1.00 88.94 196 PRO A CA 1
ATOM 1493 C C . PRO A 1 196 ? -6.847 -19.820 21.757 1.00 88.94 196 PRO A C 1
ATOM 1495 O O . PRO A 1 196 ? -6.018 -18.989 22.129 1.00 88.94 196 PRO A O 1
ATOM 1498 N N . GLU A 1 197 ? -6.551 -20.729 20.820 1.00 89.81 197 GLU A N 1
ATOM 1499 C CA . GLU A 1 197 ? -5.241 -20.750 20.161 1.00 89.81 197 GLU A CA 1
ATOM 1500 C C . GLU A 1 197 ? -5.078 -19.550 19.233 1.00 89.81 197 GLU A C 1
ATOM 1502 O O . GLU A 1 197 ? -4.019 -18.918 19.204 1.00 89.81 197 GLU A O 1
ATOM 1507 N N . LEU A 1 198 ? -6.130 -19.214 18.478 1.00 89.75 198 LEU A N 1
ATOM 1508 C CA . LEU A 1 198 ? -6.153 -17.996 17.676 1.00 89.75 198 LEU A CA 1
ATOM 1509 C C . LEU A 1 198 ? -5.990 -16.770 18.567 1.00 89.75 198 LEU A C 1
ATOM 1511 O O . LEU A 1 198 ? -5.134 -15.943 18.278 1.00 89.75 198 LEU A O 1
ATOM 1515 N N . ALA A 1 199 ? -6.747 -16.675 19.655 1.00 91.94 199 ALA A N 1
ATOM 1516 C CA . ALA A 1 199 ? -6.667 -15.550 20.575 1.00 91.94 199 ALA A CA 1
ATOM 1517 C C . ALA A 1 199 ? -5.269 -15.411 21.204 1.00 91.94 199 ALA A C 1
ATOM 1519 O O . ALA A 1 199 ? -4.744 -14.302 21.270 1.00 91.94 199 ALA A O 1
ATOM 1520 N N . GLY A 1 200 ? -4.608 -16.521 21.551 1.00 92.12 200 GLY A N 1
ATOM 1521 C CA . GLY A 1 200 ? -3.210 -16.516 21.993 1.00 92.12 200 GLY A CA 1
ATOM 1522 C C . GLY A 1 200 ? -2.233 -16.034 20.913 1.00 92.12 200 GLY A C 1
ATOM 1523 O O . GLY A 1 200 ? -1.351 -15.227 21.196 1.00 92.12 200 GLY A O 1
ATOM 1524 N N . ARG A 1 201 ? -2.406 -16.464 19.655 1.00 91.19 201 ARG A N 1
ATOM 1525 C CA . ARG A 1 201 ? -1.594 -15.962 18.526 1.00 91.19 201 ARG A CA 1
ATOM 1526 C C . ARG A 1 201 ? -1.822 -14.474 18.266 1.00 91.19 201 ARG A C 1
ATOM 1528 O O . ARG A 1 201 ? -0.872 -13.768 17.950 1.00 91.19 201 ARG A O 1
ATOM 1535 N N . VAL A 1 202 ? -3.064 -14.011 18.385 1.00 92.75 202 VAL A N 1
ATOM 1536 C CA . VAL A 1 202 ? -3.425 -12.600 18.215 1.00 92.75 202 VAL A CA 1
ATOM 1537 C C . VAL A 1 202 ? -2.816 -11.757 19.327 1.00 92.75 202 VAL A C 1
ATOM 1539 O O . VAL A 1 202 ? -2.203 -10.740 19.021 1.00 92.75 202 VAL A O 1
ATOM 1542 N N . PHE A 1 203 ? -2.905 -12.207 20.581 1.00 94.44 203 PHE A N 1
ATOM 1543 C CA . PHE A 1 203 ? -2.241 -11.565 21.715 1.00 94.44 203 PHE A CA 1
ATOM 1544 C C . PHE A 1 203 ? -0.744 -11.375 21.446 1.00 94.44 203 PHE A C 1
ATOM 1546 O O . PHE A 1 203 ? -0.249 -10.259 21.523 1.00 94.44 203 PHE A O 1
ATOM 1553 N N . ASN A 1 204 ? -0.053 -12.431 21.009 1.00 92.50 204 ASN A N 1
ATOM 1554 C CA . ASN A 1 204 ? 1.369 -12.352 20.659 1.00 92.50 204 ASN A CA 1
ATOM 1555 C C . ASN A 1 204 ? 1.650 -11.400 19.480 1.00 92.50 204 ASN A C 1
ATOM 1557 O O . ASN A 1 204 ? 2.755 -10.891 19.351 1.00 92.50 204 ASN A O 1
ATOM 1561 N N . GLY A 1 205 ? 0.675 -11.180 18.593 1.00 90.69 205 GLY A N 1
ATOM 1562 C CA . GLY A 1 205 ? 0.779 -10.196 17.514 1.00 90.69 205 GLY A CA 1
ATOM 1563 C C . GLY A 1 205 ? 0.663 -8.748 18.000 1.00 90.69 205 GLY A C 1
ATOM 1564 O O . GLY A 1 205 ? 1.241 -7.856 17.377 1.00 90.69 205 GLY A O 1
ATOM 1565 N N . PHE A 1 206 ? -0.061 -8.520 19.100 1.00 92.19 206 PHE A N 1
ATOM 1566 C CA . PHE A 1 206 ? -0.113 -7.238 19.805 1.00 92.19 206 PHE A CA 1
ATOM 1567 C C . PHE A 1 206 ? 1.111 -7.017 20.708 1.00 92.19 206 PHE A C 1
ATOM 1569 O O . PHE A 1 206 ? 1.590 -5.888 20.805 1.00 92.19 206 PHE A O 1
ATOM 1576 N N . ASP A 1 207 ? 1.622 -8.081 21.332 1.00 93.81 207 ASP A N 1
ATOM 1577 C CA . ASP A 1 207 ? 2.766 -8.066 22.252 1.00 93.81 207 ASP A CA 1
ATOM 1578 C C . ASP A 1 207 ? 4.092 -7.944 21.483 1.00 93.81 207 ASP A C 1
ATOM 1580 O O . ASP A 1 207 ? 4.836 -8.904 21.272 1.00 93.81 207 ASP A O 1
ATOM 1584 N N . ALA A 1 208 ? 4.370 -6.733 21.001 1.00 85.25 208 ALA A N 1
ATOM 1585 C CA . ALA A 1 208 ? 5.541 -6.459 20.176 1.00 85.25 208 ALA A CA 1
ATOM 1586 C C . ALA A 1 208 ? 6.871 -6.598 20.938 1.00 85.25 208 ALA A C 1
ATOM 1588 O O . ALA A 1 208 ? 7.912 -6.809 20.305 1.00 85.25 208 ALA A O 1
ATOM 1589 N N . ASN A 1 209 ? 6.861 -6.444 22.267 1.00 88.94 209 ASN A N 1
ATOM 1590 C CA . ASN A 1 209 ? 8.062 -6.481 23.100 1.00 88.94 209 ASN A CA 1
ATOM 1591 C C . ASN A 1 209 ? 8.288 -7.854 23.779 1.00 88.94 209 ASN A C 1
ATOM 1593 O O . ASN A 1 209 ? 9.413 -8.132 24.209 1.00 88.94 209 ASN A O 1
ATOM 1597 N N . GLY A 1 210 ? 7.274 -8.726 23.796 1.00 91.56 210 GLY A N 1
ATOM 1598 C CA . GLY A 1 210 ? 7.326 -10.079 24.342 1.00 91.56 210 GLY A CA 1
ATOM 1599 C C . GLY A 1 210 ? 7.286 -10.145 25.870 1.00 91.56 210 GLY A C 1
ATOM 1600 O O . GLY A 1 210 ? 7.782 -11.126 26.435 1.00 91.56 210 GLY A O 1
ATOM 1601 N N . ASP A 1 211 ? 6.779 -9.113 26.546 1.00 93.38 211 ASP A N 1
ATOM 1602 C CA . ASP A 1 211 ? 6.695 -9.050 28.010 1.00 93.38 211 ASP A CA 1
ATOM 1603 C C . ASP A 1 211 ? 5.425 -9.701 28.585 1.00 93.38 211 ASP A C 1
ATOM 1605 O O . ASP A 1 211 ? 5.275 -9.783 29.809 1.00 93.38 211 ASP A O 1
ATOM 1609 N N . LEU A 1 212 ? 4.577 -10.262 27.714 1.00 92.62 212 LEU A N 1
ATOM 1610 C CA . LEU A 1 212 ? 3.313 -10.926 28.035 1.00 92.62 212 LEU A CA 1
ATOM 1611 C C . LEU A 1 212 ? 2.253 -9.995 28.639 1.00 92.62 212 LEU A C 1
ATOM 1613 O O . LEU A 1 212 ? 1.276 -10.469 29.237 1.00 92.62 212 LEU A O 1
ATOM 1617 N N . THR A 1 213 ? 2.407 -8.689 28.442 1.00 94.06 213 THR A N 1
ATOM 1618 C CA . THR A 1 213 ? 1.421 -7.659 28.760 1.00 94.06 213 THR A CA 1
ATOM 1619 C C . THR A 1 213 ? 1.245 -6.729 27.562 1.00 94.06 213 THR A C 1
ATOM 1621 O O . THR A 1 213 ? 2.159 -6.517 26.779 1.00 94.06 213 THR A O 1
ATOM 1624 N N . LEU A 1 214 ? 0.045 -6.186 27.370 1.00 95.06 214 LEU A N 1
ATOM 1625 C CA . LEU A 1 214 ? -0.197 -5.193 26.324 1.00 95.06 214 LEU A CA 1
ATOM 1626 C C . LEU A 1 214 ? -0.425 -3.842 26.977 1.00 95.06 214 LEU A C 1
ATOM 1628 O O . LEU A 1 214 ? -1.479 -3.604 27.574 1.00 95.06 214 LEU A O 1
ATOM 1632 N N . SER A 1 215 ? 0.536 -2.935 26.834 1.00 93.12 215 SER A N 1
ATOM 1633 C CA . SER A 1 215 ? 0.306 -1.535 27.181 1.00 93.12 215 SER A CA 1
ATOM 1634 C C . SER A 1 215 ? -0.705 -0.893 26.222 1.00 93.12 215 SER A C 1
ATOM 1636 O O . SER A 1 215 ? -0.869 -1.322 25.075 1.00 93.12 215 SER A O 1
ATOM 1638 N N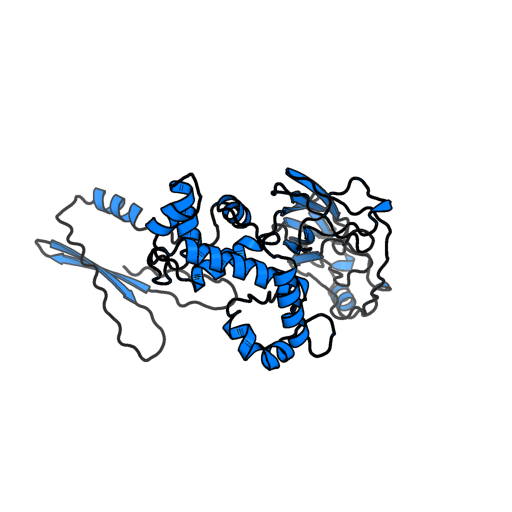 . VAL A 1 216 ? -1.345 0.199 26.658 1.00 89.69 216 VAL A N 1
ATOM 1639 C CA . VAL A 1 216 ? -2.207 1.027 25.788 1.00 89.69 216 VAL A CA 1
ATOM 1640 C C . VAL A 1 216 ? -1.483 1.387 24.485 1.00 89.69 216 VAL A C 1
ATOM 1642 O O . VAL A 1 216 ? -2.056 1.298 23.403 1.00 89.69 216 VAL A O 1
ATOM 1645 N N . THR A 1 217 ? -0.209 1.765 24.579 1.00 87.38 217 THR A N 1
ATOM 1646 C CA . THR A 1 217 ? 0.615 2.184 23.440 1.00 87.38 217 THR A CA 1
ATOM 1647 C C . THR A 1 217 ? 0.804 1.060 22.423 1.00 87.38 217 THR A C 1
ATOM 1649 O O . THR A 1 217 ? 0.625 1.279 21.223 1.00 87.38 217 THR A O 1
ATOM 1652 N N . GLU A 1 218 ? 1.155 -0.144 22.877 1.00 89.50 218 GLU A N 1
ATOM 1653 C CA . GLU A 1 218 ? 1.344 -1.310 22.001 1.00 89.50 218 GLU A CA 1
ATOM 1654 C C . GLU A 1 218 ? 0.037 -1.717 21.342 1.00 89.50 218 GLU A C 1
ATOM 1656 O O . GLU A 1 218 ? -0.021 -1.867 20.118 1.00 89.50 218 GLU A O 1
ATOM 1661 N N . PHE A 1 219 ? -1.027 -1.801 22.142 1.00 92.00 219 PHE A N 1
ATOM 1662 C CA . PHE A 1 219 ? -2.344 -2.170 21.659 1.00 92.00 219 PHE A CA 1
ATOM 1663 C C . PHE A 1 219 ? -2.833 -1.216 20.567 1.00 92.00 219 PHE A C 1
ATOM 1665 O O . PHE A 1 219 ? -3.171 -1.654 19.466 1.00 92.00 219 PHE A O 1
ATOM 1672 N N . LEU A 1 220 ? -2.814 0.095 20.839 1.00 90.19 220 LEU A N 1
ATOM 1673 C CA . LEU A 1 220 ? -3.249 1.105 19.876 1.00 90.19 220 LEU A CA 1
ATOM 1674 C C . LEU A 1 220 ? -2.368 1.100 18.626 1.00 90.19 220 LEU A C 1
ATOM 1676 O O . LEU A 1 220 ? -2.899 1.159 17.522 1.00 90.19 220 LEU A O 1
ATOM 1680 N N . SER A 1 221 ? -1.046 0.975 18.767 1.00 85.38 221 SER A N 1
ATOM 1681 C CA . SER A 1 221 ? -0.132 0.965 17.616 1.00 85.38 221 SER A CA 1
ATOM 1682 C C . SER A 1 221 ? -0.405 -0.207 16.673 1.00 85.38 221 SER A C 1
ATOM 1684 O O . SER A 1 221 ? -0.507 -0.022 15.457 1.00 85.38 221 SER A O 1
ATOM 1686 N N . VAL A 1 222 ? -0.548 -1.419 17.216 1.00 89.56 222 VAL A N 1
ATOM 1687 C CA . VAL A 1 222 ? -0.803 -2.616 16.406 1.00 89.56 222 VAL A CA 1
ATOM 1688 C C . VAL A 1 222 ? -2.216 -2.595 15.828 1.00 89.56 222 VAL A C 1
ATOM 1690 O O . VAL A 1 222 ? -2.366 -2.859 14.636 1.00 89.56 222 VAL A O 1
ATOM 1693 N N . TRP A 1 223 ? -3.227 -2.200 16.610 1.00 90.81 223 TRP A N 1
ATOM 1694 C CA . TRP A 1 223 ? -4.606 -2.053 16.130 1.00 90.81 223 TRP A CA 1
ATOM 1695 C C . TRP A 1 223 ? -4.682 -1.078 14.957 1.00 90.81 223 TRP A C 1
ATOM 1697 O O . TRP A 1 223 ? -5.238 -1.389 13.910 1.00 90.81 223 TRP A O 1
ATOM 1707 N N . SER A 1 224 ? -4.075 0.095 15.123 1.00 86.44 224 SER A N 1
ATOM 1708 C CA . SER A 1 224 ? -4.042 1.175 14.141 1.00 86.44 224 SER A CA 1
ATOM 1709 C C . SER A 1 224 ? -3.377 0.727 12.831 1.00 86.44 224 SER A C 1
ATOM 1711 O O . SER A 1 224 ? -3.881 1.016 11.743 1.00 86.44 224 SER A O 1
ATOM 1713 N N . ARG A 1 225 ? -2.295 -0.058 12.916 1.00 86.31 225 ARG A N 1
ATOM 1714 C CA . ARG A 1 225 ? -1.650 -0.682 11.749 1.00 86.31 225 ARG A CA 1
ATOM 1715 C C . ARG A 1 225 ? -2.559 -1.715 11.079 1.00 86.31 225 ARG A C 1
ATOM 1717 O O . ARG A 1 225 ? -2.790 -1.628 9.878 1.00 86.31 225 ARG A O 1
ATOM 1724 N N . TRP A 1 226 ? -3.098 -2.661 11.843 1.00 89.12 226 TRP A N 1
ATOM 1725 C CA . TRP A 1 226 ? -3.952 -3.735 11.327 1.00 89.12 226 TRP A CA 1
ATOM 1726 C C . TRP A 1 226 ? -5.250 -3.214 10.703 1.00 89.12 226 TRP A C 1
ATOM 1728 O O . TRP A 1 226 ? -5.673 -3.713 9.664 1.00 89.12 226 TRP A O 1
ATOM 1738 N N . ALA A 1 227 ? -5.856 -2.175 11.277 1.00 86.56 227 ALA A N 1
ATOM 1739 C CA . ALA A 1 227 ? -7.066 -1.542 10.753 1.00 86.56 227 ALA A CA 1
ATOM 1740 C C . ALA A 1 227 ? -6.838 -0.821 9.414 1.00 86.56 227 ALA A C 1
ATOM 1742 O O . ALA A 1 227 ? -7.792 -0.598 8.671 1.00 86.56 227 ALA A O 1
ATOM 1743 N N . ARG A 1 228 ? -5.589 -0.473 9.080 1.00 83.88 228 ARG A N 1
ATOM 1744 C CA . ARG A 1 228 ? -5.216 0.154 7.801 1.00 83.88 228 ARG A CA 1
ATOM 1745 C C . ARG A 1 228 ? -4.678 -0.823 6.766 1.00 83.88 228 ARG A C 1
ATOM 1747 O O . ARG A 1 228 ? -4.420 -0.418 5.637 1.00 83.88 228 ARG A O 1
ATOM 1754 N N . GLU A 1 229 ? -4.531 -2.099 7.109 1.00 86.56 229 GLU A N 1
ATOM 1755 C CA . GLU A 1 229 ? -4.150 -3.093 6.114 1.00 86.56 229 GLU A CA 1
ATOM 1756 C C . GLU A 1 229 ? -5.195 -3.137 4.997 1.00 86.56 229 GLU A C 1
ATOM 1758 O O . GLU A 1 229 ? -6.404 -3.215 5.246 1.00 86.56 229 GLU A O 1
ATOM 1763 N N . ALA A 1 230 ? -4.718 -3.071 3.756 1.00 86.88 230 ALA A N 1
ATOM 1764 C CA . ALA A 1 230 ? -5.585 -3.066 2.597 1.00 86.88 230 ALA A CA 1
ATOM 1765 C C . ALA A 1 230 ? -6.299 -4.425 2.457 1.00 86.88 230 ALA A C 1
ATOM 1767 O O . ALA A 1 230 ? -5.641 -5.468 2.484 1.00 86.88 230 ALA A O 1
ATOM 1768 N N . PRO A 1 231 ? -7.623 -4.457 2.228 1.00 89.62 231 PRO A N 1
ATOM 1769 C CA . PRO A 1 231 ? -8.375 -5.701 2.035 1.00 89.62 231 PRO A CA 1
ATOM 1770 C C . PRO A 1 231 ? -8.209 -6.296 0.628 1.00 89.62 231 PRO A C 1
ATOM 1772 O O . PRO A 1 231 ? -9.110 -6.932 0.076 1.00 89.62 231 PRO A O 1
ATOM 1775 N N . ILE A 1 232 ? -7.059 -6.058 0.006 1.00 92.00 232 ILE A N 1
ATOM 1776 C CA . ILE A 1 232 ? -6.775 -6.489 -1.349 1.00 92.00 232 ILE A CA 1
ATOM 1777 C C . ILE A 1 232 ? -5.332 -6.962 -1.457 1.00 92.00 232 ILE A C 1
ATOM 1779 O O . ILE A 1 232 ? -4.408 -6.342 -0.939 1.00 92.00 232 ILE A O 1
ATOM 1783 N N . GLU A 1 233 ? -5.138 -8.063 -2.169 1.00 93.25 233 GLU A N 1
ATOM 1784 C CA . GLU A 1 233 ? -3.815 -8.555 -2.533 1.00 93.25 233 GLU A CA 1
ATOM 1785 C C . GLU A 1 233 ? -3.478 -8.088 -3.949 1.00 93.25 233 GLU A C 1
ATOM 1787 O O . GLU A 1 233 ? -4.253 -8.304 -4.886 1.00 93.25 233 GLU A O 1
ATOM 1792 N N . ALA A 1 234 ? -2.305 -7.483 -4.115 1.00 95.38 234 ALA A N 1
ATOM 1793 C CA . ALA A 1 234 ? -1.778 -7.085 -5.412 1.00 95.38 234 ALA A CA 1
ATOM 1794 C C . ALA A 1 234 ? -0.681 -8.057 -5.865 1.00 95.38 234 ALA A C 1
ATOM 1796 O O . ALA A 1 234 ? 0.267 -8.353 -5.134 1.00 95.38 234 ALA A O 1
ATOM 1797 N N . ARG A 1 235 ? -0.772 -8.536 -7.107 1.00 97.06 235 ARG A N 1
ATOM 1798 C CA . ARG A 1 235 ? 0.249 -9.387 -7.726 1.00 97.06 235 ARG A CA 1
ATOM 1799 C C . ARG A 1 235 ? 0.571 -8.901 -9.127 1.00 97.06 235 ARG A C 1
ATOM 1801 O O . ARG A 1 235 ? -0.306 -8.858 -9.985 1.00 97.06 235 ARG A O 1
ATOM 1808 N N . LEU A 1 236 ? 1.845 -8.620 -9.374 1.00 97.25 236 LEU A N 1
ATOM 1809 C CA . LEU A 1 236 ? 2.338 -8.297 -10.703 1.00 97.25 236 LEU A CA 1
ATOM 1810 C C . LEU A 1 236 ? 2.804 -9.574 -11.402 1.00 97.25 236 LEU A C 1
ATOM 1812 O O . LEU A 1 236 ? 3.570 -10.364 -10.851 1.00 97.25 236 LEU A O 1
ATOM 1816 N N . ILE A 1 237 ? 2.304 -9.792 -12.613 1.00 97.81 237 ILE A N 1
ATOM 1817 C CA . ILE A 1 237 ? 2.550 -10.999 -13.399 1.00 97.81 237 ILE A CA 1
ATOM 1818 C C . ILE A 1 237 ? 3.227 -10.589 -14.702 1.00 97.81 237 ILE A C 1
ATOM 1820 O O . ILE A 1 237 ? 2.610 -9.932 -15.539 1.00 97.81 237 ILE A O 1
ATOM 1824 N N . ALA A 1 238 ? 4.469 -11.022 -14.906 1.00 97.25 238 ALA A N 1
ATOM 1825 C CA . ALA A 1 238 ? 5.120 -10.946 -16.207 1.00 97.25 238 ALA A CA 1
ATOM 1826 C C . ALA A 1 238 ? 4.594 -12.055 -17.125 1.00 97.25 238 ALA A C 1
ATOM 1828 O O . ALA A 1 238 ? 4.880 -13.234 -16.908 1.00 97.25 238 ALA A O 1
ATOM 1829 N N . ILE A 1 239 ? 3.828 -11.681 -18.154 1.00 97.75 239 ILE A N 1
ATOM 1830 C CA . ILE A 1 239 ? 3.463 -12.611 -19.234 1.00 97.75 239 ILE A CA 1
ATOM 1831 C C . ILE A 1 239 ? 4.700 -12.892 -20.093 1.00 97.75 239 ILE A C 1
ATOM 1833 O O . ILE A 1 239 ? 4.899 -14.017 -20.543 1.00 97.75 239 ILE A O 1
ATOM 1837 N N . GLU A 1 240 ? 5.538 -11.875 -20.289 1.00 97.44 240 GLU A N 1
ATOM 1838 C CA . GLU A 1 240 ? 6.837 -11.983 -20.942 1.00 97.44 240 GLU A CA 1
ATOM 1839 C C . GLU A 1 240 ? 7.955 -11.691 -19.938 1.00 97.44 240 GLU A C 1
ATOM 1841 O O . GLU A 1 240 ? 7.942 -10.673 -19.245 1.00 97.44 240 GLU A O 1
ATOM 1846 N N . GLN A 1 241 ? 8.907 -12.620 -19.831 1.00 97.12 241 GLN A N 1
ATOM 1847 C CA . GLN A 1 241 ? 10.011 -12.541 -18.871 1.00 97.12 241 GLN A CA 1
ATOM 1848 C C . GLN A 1 241 ? 11.317 -12.053 -19.493 1.00 97.12 241 GLN A C 1
ATOM 1850 O O . GLN A 1 241 ? 12.280 -11.839 -18.764 1.00 97.12 241 GLN A O 1
ATOM 1855 N N . THR A 1 242 ? 11.402 -11.936 -20.818 1.00 98.06 242 THR A N 1
ATOM 1856 C CA . THR A 1 242 ? 12.620 -11.512 -21.514 1.00 98.06 242 THR A CA 1
ATOM 1857 C C . THR A 1 242 ? 12.285 -10.447 -22.539 1.00 98.06 242 THR A C 1
ATOM 1859 O O . THR A 1 242 ? 11.452 -10.694 -23.395 1.00 98.06 242 THR A O 1
ATOM 1862 N N . TYR A 1 243 ? 12.956 -9.303 -22.468 1.00 97.62 243 TYR A N 1
ATOM 1863 C CA . TYR A 1 243 ? 12.762 -8.170 -23.366 1.00 97.62 243 TYR A CA 1
ATOM 1864 C C . TYR A 1 243 ? 14.048 -7.864 -24.128 1.00 97.62 243 TYR A C 1
ATOM 1866 O O . TYR A 1 243 ? 15.148 -8.040 -23.601 1.00 97.62 243 TYR A O 1
ATOM 1874 N N . THR A 1 244 ? 13.915 -7.402 -25.369 1.00 97.56 244 THR A N 1
ATOM 1875 C CA . THR A 1 244 ? 15.063 -7.024 -26.205 1.00 97.56 244 THR A CA 1
ATOM 1876 C C . THR A 1 244 ? 15.395 -5.548 -26.001 1.00 97.56 244 THR A C 1
ATOM 1878 O O . THR A 1 244 ? 14.502 -4.703 -26.010 1.00 97.56 244 THR A O 1
ATOM 1881 N N . LEU A 1 245 ? 16.678 -5.245 -25.812 1.00 96.94 245 LEU A N 1
ATOM 1882 C CA . LEU A 1 245 ? 17.222 -3.899 -25.672 1.00 96.94 245 LEU A CA 1
ATOM 1883 C C . LEU A 1 245 ? 17.763 -3.409 -27.022 1.00 96.94 245 LEU A C 1
ATOM 1885 O O . LEU A 1 245 ? 18.802 -3.926 -27.456 1.00 96.94 245 LEU A O 1
ATOM 1889 N N . PRO A 1 246 ? 17.120 -2.406 -27.649 1.00 96.94 246 PRO A N 1
ATOM 1890 C CA . PRO A 1 246 ? 17.565 -1.852 -28.925 1.00 96.94 246 PRO A CA 1
ATOM 1891 C C . PRO A 1 246 ? 19.009 -1.356 -28.860 1.00 96.94 246 PRO A C 1
ATOM 1893 O O . PRO A 1 246 ? 19.426 -0.782 -27.844 1.00 96.94 246 PRO A O 1
ATOM 1896 N N . LYS A 1 247 ? 19.791 -1.561 -29.927 1.00 96.44 247 LYS A N 1
ATOM 1897 C CA . LYS A 1 247 ? 21.216 -1.164 -29.957 1.00 96.44 247 LYS A CA 1
ATOM 1898 C C . LYS A 1 247 ? 21.419 0.324 -29.683 1.00 96.44 247 LYS A C 1
ATOM 1900 O O . LYS A 1 247 ? 22.349 0.698 -28.969 1.00 96.44 247 LYS A O 1
ATOM 1905 N N . GLU A 1 248 ? 20.532 1.171 -30.189 1.00 95.81 248 GLU A N 1
ATOM 1906 C CA . GLU A 1 248 ? 20.573 2.618 -29.990 1.00 95.81 248 GLU A CA 1
ATOM 1907 C C . GLU A 1 248 ? 20.439 3.033 -28.512 1.00 95.81 248 GLU A C 1
ATOM 1909 O O . GLU A 1 248 ? 21.008 4.052 -28.114 1.00 95.81 248 GLU A O 1
ATOM 1914 N N . TRP A 1 249 ? 19.758 2.234 -27.679 1.00 96.31 249 TRP A N 1
ATOM 1915 C CA . TRP A 1 249 ? 19.524 2.534 -26.258 1.00 96.31 249 TRP A CA 1
ATOM 1916 C C . TRP A 1 249 ? 20.703 2.146 -25.362 1.00 96.31 249 TRP A C 1
ATOM 1918 O O . TRP A 1 249 ? 20.759 2.546 -24.201 1.00 96.31 249 TRP A O 1
ATOM 1928 N N . GLN A 1 250 ? 21.663 1.381 -25.885 1.00 95.50 250 GLN A N 1
ATOM 1929 C CA . GLN A 1 250 ? 22.805 0.876 -25.116 1.00 95.50 250 GLN A CA 1
ATOM 1930 C C . GLN A 1 250 ? 23.910 1.925 -24.924 1.00 95.50 250 GLN A C 1
ATOM 1932 O O . GLN A 1 250 ? 24.794 1.743 -24.087 1.00 95.50 250 GLN A O 1
ATOM 1937 N N . SER A 1 251 ? 23.875 3.018 -25.692 1.00 96.19 251 SER A N 1
ATOM 1938 C CA . SER A 1 251 ? 24.940 4.024 -25.728 1.00 96.19 251 SER A CA 1
ATOM 1939 C C . SER A 1 251 ? 24.855 5.050 -24.592 1.00 96.19 251 SER A C 1
ATOM 1941 O O . SER A 1 251 ? 23.770 5.455 -24.172 1.00 96.19 251 SER A O 1
ATOM 1943 N N . ASP A 1 252 ? 26.008 5.563 -24.153 1.00 96.44 252 ASP A N 1
ATOM 1944 C CA . ASP A 1 252 ? 26.070 6.678 -23.194 1.00 96.44 252 ASP A CA 1
ATOM 1945 C C . ASP A 1 252 ? 25.406 7.950 -23.742 1.00 96.44 252 ASP A C 1
ATOM 1947 O O . ASP A 1 252 ? 24.799 8.714 -22.993 1.00 96.44 252 ASP A O 1
ATOM 1951 N N . ALA A 1 253 ? 25.467 8.153 -25.063 1.00 96.50 253 ALA A N 1
ATOM 1952 C CA . ALA A 1 253 ? 24.808 9.267 -25.736 1.00 96.50 253 ALA A CA 1
ATOM 1953 C C . ALA A 1 253 ? 23.283 9.220 -25.557 1.00 96.50 253 ALA A C 1
ATOM 1955 O O . ALA A 1 253 ? 22.667 10.250 -25.288 1.00 96.50 253 ALA A O 1
ATOM 1956 N N . PHE A 1 254 ? 22.680 8.030 -25.649 1.00 95.69 254 PHE A N 1
ATOM 1957 C CA . PHE A 1 254 ? 21.253 7.852 -25.392 1.00 95.69 254 PHE A CA 1
ATOM 1958 C C . PHE A 1 254 ? 20.902 8.178 -23.941 1.00 95.69 254 PHE A C 1
ATOM 1960 O O . PHE A 1 254 ? 19.985 8.958 -23.703 1.00 95.69 254 PHE A O 1
ATOM 1967 N N . ARG A 1 255 ? 21.660 7.647 -22.973 1.00 95.19 255 ARG A N 1
ATOM 1968 C CA . ARG A 1 255 ? 21.430 7.915 -21.541 1.00 95.19 255 ARG A CA 1
ATOM 1969 C C . ARG A 1 255 ? 21.473 9.404 -21.241 1.00 95.19 255 ARG A C 1
ATOM 1971 O O . ARG A 1 255 ? 20.563 9.927 -20.609 1.00 95.19 255 ARG A O 1
ATOM 1978 N N . LYS A 1 256 ? 22.511 10.077 -21.743 1.00 94.88 256 LYS A N 1
ATOM 1979 C CA . LYS A 1 256 ? 22.684 11.519 -21.586 1.00 94.88 256 LYS A CA 1
ATOM 1980 C C . LYS A 1 256 ? 21.502 12.285 -22.180 1.00 94.88 256 LYS A C 1
ATOM 1982 O O . LYS A 1 256 ? 20.963 13.154 -21.509 1.00 94.88 256 LYS A O 1
ATOM 1987 N N . ARG A 1 257 ? 21.054 11.906 -23.385 1.00 94.38 257 ARG A N 1
ATOM 1988 C CA . ARG A 1 257 ? 19.880 12.510 -24.027 1.00 94.38 257 ARG A CA 1
ATOM 1989 C C . ARG A 1 257 ? 18.623 12.381 -23.167 1.00 94.38 257 ARG A C 1
ATOM 1991 O O . ARG A 1 257 ? 17.934 13.371 -23.004 1.00 94.38 257 ARG A O 1
ATOM 1998 N N . ILE A 1 258 ? 18.325 11.195 -22.629 1.00 93.75 258 ILE A N 1
ATOM 1999 C CA . ILE A 1 258 ? 17.127 10.998 -21.792 1.00 93.75 258 ILE A CA 1
ATOM 2000 C C . ILE A 1 258 ? 17.191 11.860 -20.527 1.00 93.75 258 ILE A C 1
ATOM 2002 O O . ILE A 1 258 ? 16.199 12.481 -20.183 1.00 93.75 258 ILE A O 1
ATOM 2006 N N . ILE A 1 259 ? 18.345 11.931 -19.858 1.00 91.81 259 ILE A N 1
ATOM 2007 C CA . ILE A 1 259 ? 18.508 12.713 -18.619 1.00 91.81 259 ILE A CA 1
ATOM 2008 C C . ILE A 1 259 ? 18.364 14.222 -18.871 1.00 91.81 259 ILE A C 1
ATOM 2010 O O . ILE A 1 259 ? 17.813 14.936 -18.036 1.00 91.81 259 ILE A O 1
ATOM 2014 N N . GLU A 1 260 ? 18.895 14.713 -19.994 1.00 92.31 260 GLU A N 1
ATOM 2015 C CA . GLU A 1 260 ? 18.900 16.142 -20.336 1.00 92.31 260 GLU A CA 1
ATOM 2016 C C . GLU A 1 260 ? 17.595 16.622 -20.992 1.00 92.31 260 GLU A C 1
ATOM 2018 O O . GLU A 1 260 ? 17.382 17.829 -21.085 1.00 92.31 260 GLU A O 1
ATOM 2023 N N . GLU A 1 261 ? 16.731 15.711 -21.446 1.00 91.00 261 GLU A N 1
ATOM 2024 C CA . GLU A 1 261 ? 15.476 16.063 -22.106 1.00 91.00 261 GLU A CA 1
ATOM 2025 C C . GLU A 1 261 ? 14.449 16.619 -21.108 1.00 91.00 261 GLU A C 1
ATOM 2027 O O . GLU A 1 261 ? 14.141 16.008 -20.083 1.00 91.00 261 GLU A O 1
ATOM 2032 N N . GLU A 1 262 ? 13.885 17.782 -21.430 1.00 85.62 262 GLU A N 1
ATOM 2033 C CA . GLU A 1 262 ? 12.883 18.458 -20.595 1.00 85.62 262 GLU A CA 1
ATOM 2034 C C . GLU A 1 262 ? 11.465 18.308 -21.163 1.00 85.62 262 GLU A C 1
ATOM 2036 O O . GLU A 1 262 ? 10.479 18.528 -20.448 1.00 85.62 262 GLU A O 1
ATOM 2041 N N . GLN A 1 263 ? 11.346 17.943 -22.446 1.00 83.19 263 GLN A N 1
ATOM 2042 C CA . GLN A 1 263 ? 10.077 17.820 -23.153 1.00 83.19 263 GLN A CA 1
ATOM 2043 C C . GLN A 1 263 ? 9.745 16.348 -23.415 1.00 83.19 263 GLN A C 1
ATOM 2045 O O . GLN A 1 263 ? 10.463 15.640 -24.120 1.00 83.19 263 GLN A O 1
ATOM 2050 N N . SER A 1 264 ? 8.607 15.884 -22.893 1.00 81.88 264 SER A N 1
ATOM 2051 C CA . SER A 1 264 ? 8.170 14.489 -23.046 1.00 81.88 264 SER A CA 1
ATOM 2052 C C . SER A 1 264 ? 7.954 14.075 -24.507 1.00 81.88 264 SER A C 1
ATOM 2054 O O . SER A 1 264 ? 8.191 12.924 -24.853 1.00 81.88 264 SER A O 1
ATOM 2056 N N . GLU A 1 265 ? 7.572 15.011 -25.378 1.00 84.88 265 GLU A N 1
ATOM 2057 C CA . GLU A 1 265 ? 7.352 14.789 -26.816 1.00 84.88 265 GLU A CA 1
ATOM 2058 C C . GLU A 1 265 ? 8.618 14.409 -27.603 1.00 84.88 265 GLU A C 1
ATOM 2060 O O . GLU A 1 265 ? 8.520 13.793 -28.664 1.00 84.88 265 GLU A O 1
ATOM 2065 N N . ASN A 1 266 ? 9.802 14.729 -27.074 1.00 89.62 266 ASN A N 1
ATOM 2066 C CA . ASN A 1 266 ? 11.089 14.401 -27.693 1.00 89.62 266 ASN A CA 1
ATOM 2067 C C . ASN A 1 266 ? 11.661 13.062 -27.202 1.00 89.62 266 ASN A C 1
ATOM 2069 O O . ASN A 1 266 ? 12.647 12.558 -27.756 1.00 89.62 266 ASN A O 1
ATOM 2073 N N . LEU A 1 267 ? 11.071 12.476 -26.156 1.00 90.25 267 LEU A N 1
ATOM 2074 C CA . LEU A 1 267 ? 11.497 11.179 -25.656 1.00 90.25 267 LEU A CA 1
ATOM 2075 C C . LEU A 1 267 ? 11.134 10.066 -26.656 1.00 90.25 267 LEU A C 1
ATOM 2077 O O . LEU A 1 267 ? 10.109 10.130 -27.336 1.00 90.25 267 LEU A O 1
ATOM 2081 N N . PRO A 1 268 ? 11.967 9.015 -26.772 1.00 92.25 268 PRO A N 1
ATOM 2082 C CA . PRO A 1 268 ? 11.615 7.844 -27.566 1.00 92.25 268 PRO A CA 1
ATOM 2083 C C . PRO A 1 268 ? 10.383 7.143 -26.982 1.00 92.25 268 PRO A C 1
ATOM 2085 O O . PRO A 1 268 ? 10.025 7.335 -25.826 1.00 92.25 268 PRO A O 1
ATOM 2088 N N . ALA A 1 269 ? 9.757 6.265 -27.766 1.00 91.00 269 ALA A N 1
ATOM 2089 C CA . ALA A 1 269 ? 8.660 5.454 -27.256 1.00 91.00 269 ALA A CA 1
ATOM 2090 C C . ALA A 1 269 ? 9.108 4.618 -26.044 1.00 91.00 269 ALA A C 1
ATOM 2092 O O . ALA A 1 269 ? 10.169 3.986 -26.062 1.00 91.00 269 ALA A O 1
ATOM 2093 N N . SER A 1 270 ? 8.265 4.589 -25.015 1.00 91.19 270 SER A N 1
ATOM 2094 C CA . SER A 1 270 ? 8.509 3.847 -23.782 1.00 91.19 270 SER A CA 1
ATOM 2095 C C . SER A 1 270 ? 8.723 2.349 -24.043 1.00 91.19 270 SER A C 1
ATOM 2097 O O . SER A 1 270 ? 8.083 1.787 -24.946 1.00 91.19 270 SER A O 1
ATOM 2099 N N . PRO A 1 271 ? 9.570 1.667 -23.246 1.00 94.75 271 PRO A N 1
ATOM 2100 C CA . PRO A 1 271 ? 9.800 0.239 -23.399 1.00 94.75 271 PRO A CA 1
ATOM 2101 C C . PRO A 1 271 ? 8.492 -0.546 -23.287 1.00 94.75 271 PRO A C 1
ATOM 2103 O O . PRO A 1 271 ? 7.781 -0.464 -22.281 1.00 94.75 271 PRO A O 1
ATOM 2106 N N . LYS A 1 272 ? 8.168 -1.313 -24.333 1.00 95.62 272 LYS A N 1
ATOM 2107 C CA . LYS A 1 272 ? 6.976 -2.161 -24.342 1.00 95.62 272 LYS A CA 1
ATOM 2108 C C . LYS A 1 272 ? 7.186 -3.351 -23.422 1.00 95.62 272 LYS A C 1
ATOM 2110 O O . LYS A 1 272 ? 8.209 -4.030 -23.493 1.00 95.62 272 LYS A O 1
ATOM 2115 N N . VAL A 1 273 ? 6.187 -3.608 -22.588 1.00 96.19 273 VAL A N 1
ATOM 2116 C CA . VAL A 1 273 ? 6.155 -4.759 -21.687 1.00 96.19 273 VAL A CA 1
ATOM 2117 C C . VAL A 1 273 ? 4.834 -5.485 -21.799 1.00 96.19 273 VAL A C 1
ATOM 2119 O O . VAL A 1 273 ? 3.851 -4.946 -22.303 1.00 96.19 273 VAL A O 1
ATOM 2122 N N . LYS A 1 274 ? 4.805 -6.725 -21.322 1.00 97.06 274 LYS A N 1
ATOM 2123 C CA . LYS A 1 274 ? 3.578 -7.508 -21.237 1.00 97.06 274 LYS A CA 1
ATOM 2124 C C . LYS A 1 274 ? 3.383 -7.965 -19.802 1.00 97.06 274 LYS A C 1
ATOM 2126 O O . LYS A 1 274 ? 3.688 -9.107 -19.448 1.00 97.06 274 LYS A O 1
ATOM 2131 N N . LEU A 1 275 ? 2.902 -7.046 -18.969 1.00 96.69 275 LEU A N 1
ATOM 2132 C CA . LEU A 1 275 ? 2.627 -7.306 -17.558 1.00 96.69 275 LEU A CA 1
ATOM 2133 C C . LEU A 1 275 ? 1.121 -7.243 -17.286 1.00 96.69 275 LEU A C 1
ATOM 2135 O O . LEU A 1 275 ? 0.350 -6.637 -18.033 1.00 96.69 275 LEU A O 1
ATOM 2139 N N . VAL A 1 276 ? 0.696 -7.890 -16.206 1.00 96.75 276 VAL A N 1
ATOM 2140 C CA . VAL A 1 276 ? -0.662 -7.778 -15.669 1.00 96.75 276 VAL A CA 1
ATOM 2141 C C . VAL A 1 276 ? -0.573 -7.537 -14.175 1.00 96.75 276 VAL A C 1
ATOM 2143 O O . VAL A 1 276 ? -0.011 -8.364 -13.456 1.00 96.75 276 VAL A O 1
ATOM 2146 N N . LEU A 1 277 ? -1.165 -6.440 -13.708 1.00 96.19 277 LEU A N 1
ATOM 2147 C CA . LEU A 1 277 ? -1.456 -6.257 -12.293 1.00 96.19 277 LEU A CA 1
ATOM 2148 C C . LEU A 1 277 ? -2.784 -6.951 -11.980 1.00 96.19 277 LEU A C 1
ATOM 2150 O O . LEU A 1 277 ? -3.835 -6.588 -12.508 1.00 96.19 277 LEU A O 1
ATOM 2154 N N . GLU A 1 278 ? -2.728 -7.986 -11.150 1.00 96.81 278 GLU A N 1
ATOM 2155 C CA . GLU A 1 278 ? -3.891 -8.688 -10.620 1.00 96.81 278 GLU A CA 1
ATOM 2156 C C . GLU A 1 278 ? -4.181 -8.187 -9.203 1.00 96.81 278 GLU A C 1
ATOM 2158 O O . GLU A 1 278 ? -3.330 -8.276 -8.321 1.00 96.81 278 GLU A O 1
ATOM 2163 N N . LEU A 1 279 ? -5.395 -7.686 -9.003 1.00 96.00 279 LEU A N 1
ATOM 2164 C CA . LEU A 1 279 ? -5.923 -7.230 -7.726 1.00 96.00 279 LEU A CA 1
ATOM 2165 C C . LEU A 1 279 ? -6.967 -8.238 -7.243 1.00 96.00 279 LEU A C 1
ATOM 2167 O O . LEU A 1 279 ? -7.936 -8.509 -7.957 1.00 96.00 279 LEU A O 1
ATOM 2171 N N . HIS A 1 280 ? -6.780 -8.818 -6.062 1.00 95.75 280 HIS A N 1
ATOM 2172 C CA . HIS A 1 280 ? -7.658 -9.841 -5.495 1.00 95.75 280 HIS A CA 1
ATOM 2173 C C . HIS A 1 280 ? -8.296 -9.342 -4.204 1.00 95.75 280 HIS A C 1
ATOM 2175 O O . HIS A 1 280 ? -7.602 -9.134 -3.214 1.00 95.75 280 HIS A O 1
ATOM 2181 N N . ASN A 1 281 ? -9.616 -9.151 -4.220 1.00 94.88 281 ASN A N 1
ATOM 2182 C CA . ASN A 1 281 ? -10.353 -8.718 -3.038 1.00 94.88 281 ASN A CA 1
ATOM 2183 C C . ASN A 1 281 ? -10.457 -9.874 -2.031 1.00 94.88 281 ASN A C 1
ATOM 2185 O O . ASN A 1 281 ? -11.099 -10.890 -2.319 1.00 94.88 281 ASN A O 1
ATOM 2189 N N . THR A 1 282 ? -9.835 -9.700 -0.865 1.00 91.12 282 THR A N 1
ATOM 2190 C CA . THR A 1 282 ? -9.796 -10.690 0.218 1.00 91.12 282 THR A CA 1
ATOM 2191 C C . THR A 1 282 ? -10.805 -10.415 1.333 1.00 91.12 282 THR A C 1
ATOM 2193 O O . THR A 1 282 ? -10.923 -11.242 2.244 1.00 91.12 282 THR A O 1
ATOM 2196 N N . SER A 1 283 ? -11.554 -9.309 1.265 1.00 89.19 283 SER A N 1
ATOM 2197 C CA . SER A 1 283 ? -12.649 -9.017 2.191 1.00 89.19 283 SER A CA 1
ATOM 2198 C C . SER A 1 283 ? -13.990 -9.589 1.724 1.00 89.19 283 SER A C 1
ATOM 2200 O O . SER A 1 283 ? -14.140 -10.171 0.643 1.00 89.19 283 SER A O 1
ATOM 2202 N N . ASP A 1 284 ? -14.976 -9.443 2.600 1.00 87.62 284 ASP A N 1
ATOM 2203 C CA . ASP A 1 284 ? -16.398 -9.695 2.390 1.00 87.62 284 ASP A CA 1
ATOM 2204 C C . ASP A 1 284 ? -17.160 -8.459 1.880 1.00 87.62 284 ASP A C 1
ATOM 2206 O O . ASP A 1 284 ? -18.351 -8.548 1.567 1.00 87.62 284 ASP A O 1
ATOM 2210 N N . GLU A 1 285 ? -16.467 -7.334 1.698 1.00 89.06 285 GLU A N 1
ATOM 2211 C CA . GLU A 1 285 ? -17.022 -6.089 1.178 1.00 89.06 285 GLU A CA 1
ATOM 2212 C C . GLU A 1 285 ? -16.537 -5.796 -0.250 1.00 89.06 285 GLU A C 1
ATOM 2214 O O . GLU A 1 285 ? -15.444 -6.195 -0.649 1.00 89.06 285 GLU A O 1
ATOM 2219 N N . PRO A 1 286 ? -17.341 -5.122 -1.085 1.00 90.69 286 PRO A N 1
ATOM 2220 C CA . PRO A 1 286 ? -16.903 -4.709 -2.412 1.00 90.69 286 PRO A CA 1
ATOM 2221 C C . PRO A 1 286 ? -15.828 -3.616 -2.331 1.00 90.69 286 PRO A C 1
ATOM 2223 O O . PRO A 1 286 ? -15.988 -2.629 -1.621 1.00 90.69 286 PRO A O 1
ATOM 2226 N N . ILE A 1 287 ? -14.775 -3.758 -3.135 1.00 91.19 287 ILE A N 1
ATOM 2227 C CA . ILE A 1 287 ? -13.715 -2.753 -3.282 1.00 91.19 287 ILE A CA 1
ATOM 2228 C C . ILE A 1 287 ? -13.905 -2.036 -4.610 1.00 91.19 287 ILE A C 1
ATOM 2230 O O . ILE A 1 287 ? -14.165 -2.662 -5.639 1.00 91.19 287 ILE A O 1
ATOM 2234 N N . MET A 1 288 ? -13.786 -0.720 -4.596 1.00 90.00 288 MET A N 1
ATOM 2235 C CA . MET A 1 288 ? -13.956 0.131 -5.762 1.00 90.00 288 MET A CA 1
ATOM 2236 C C . MET A 1 288 ? -12.597 0.613 -6.252 1.00 90.00 288 MET A C 1
ATOM 2238 O O . MET A 1 288 ? -11.691 0.891 -5.473 1.00 90.00 288 MET A O 1
ATOM 2242 N N . ILE A 1 289 ? -12.452 0.715 -7.564 1.00 87.25 289 ILE A N 1
ATOM 2243 C CA . ILE A 1 289 ? -11.302 1.371 -8.187 1.00 87.25 289 ILE A CA 1
ATOM 2244 C C . ILE A 1 289 ? -11.721 2.800 -8.518 1.00 87.25 289 ILE A C 1
ATOM 2246 O O . ILE A 1 289 ? -12.867 3.014 -8.901 1.00 87.25 289 ILE A O 1
ATOM 2250 N N . SER A 1 290 ? -10.851 3.785 -8.312 1.00 76.75 290 SER A N 1
ATOM 2251 C CA . SER A 1 290 ? -11.155 5.184 -8.638 1.00 76.75 290 SER A CA 1
ATOM 2252 C C . SER A 1 290 ? -11.457 5.341 -10.140 1.00 76.75 290 SER A C 1
ATOM 2254 O O . SER A 1 290 ? -10.763 4.749 -10.963 1.00 76.75 290 SER A O 1
ATOM 2256 N N . PRO A 1 291 ? -12.489 6.115 -10.527 1.00 59.97 291 PRO A N 1
ATOM 2257 C CA . PRO A 1 291 ? -12.790 6.424 -11.921 1.00 59.97 291 PRO A CA 1
ATOM 2258 C C . PRO A 1 291 ? -12.101 7.716 -12.400 1.00 59.97 291 PRO A C 1
ATOM 2260 O O . PRO A 1 291 ? -12.565 8.302 -13.373 1.00 59.97 291 PRO A O 1
ATOM 2263 N N . GLY A 1 292 ? -11.078 8.215 -11.690 1.00 52.22 292 GLY A N 1
ATOM 2264 C CA . GLY A 1 292 ? -10.410 9.498 -11.940 1.00 52.22 292 GLY A CA 1
ATOM 2265 C C . GLY A 1 292 ? -9.740 9.586 -13.312 1.00 52.22 292 GLY A C 1
ATOM 2266 O O . GLY A 1 292 ? -8.530 9.485 -13.428 1.00 52.22 292 GLY A O 1
ATOM 2267 N N . GLY A 1 293 ? -10.524 9.780 -14.369 1.00 57.88 293 GLY A N 1
ATOM 2268 C CA . GLY A 1 293 ? -10.018 9.662 -15.730 1.00 57.88 293 GLY A CA 1
ATOM 2269 C C . GLY A 1 293 ? -9.718 8.231 -16.125 1.00 57.88 293 GLY A C 1
ATOM 2270 O O . GLY A 1 293 ? -10.041 7.308 -15.387 1.00 57.88 293 GLY A O 1
ATOM 2271 N N . GLY A 1 294 ? -9.252 8.035 -17.360 1.00 50.56 294 GLY A N 1
ATOM 2272 C CA . GLY A 1 294 ? -9.168 6.728 -18.014 1.00 50.56 294 GLY A CA 1
ATOM 2273 C C . GLY A 1 294 ? -8.327 5.704 -17.255 1.00 50.56 294 GLY A C 1
ATOM 2274 O O . GLY A 1 294 ? -7.205 5.484 -17.651 1.00 50.56 294 GLY A O 1
ATOM 2275 N N . ILE A 1 295 ? -8.905 5.067 -16.229 1.00 57.31 295 ILE A N 1
ATOM 2276 C CA . ILE A 1 295 ? -8.320 4.038 -15.362 1.00 57.31 295 ILE A CA 1
ATOM 2277 C C . ILE A 1 295 ? -6.924 4.459 -14.898 1.00 57.31 295 ILE A C 1
ATOM 2279 O O . ILE A 1 295 ? -5.965 4.148 -15.590 1.00 57.31 295 ILE A O 1
ATOM 2283 N N . ASP A 1 296 ? -6.830 5.115 -13.730 1.00 68.44 296 ASP A N 1
ATOM 2284 C CA . ASP A 1 296 ? -5.562 5.395 -13.032 1.00 68.44 296 ASP A CA 1
ATOM 2285 C C . ASP A 1 296 ? -4.600 4.229 -13.284 1.00 68.44 296 ASP A C 1
ATOM 2287 O O . ASP A 1 296 ? -4.906 3.100 -12.896 1.00 68.44 296 ASP A O 1
ATOM 2291 N N . GLU A 1 297 ? -3.535 4.434 -14.056 1.00 82.62 297 GLU A N 1
ATOM 2292 C CA . GLU A 1 297 ? -2.618 3.351 -14.385 1.00 82.62 297 GLU A CA 1
ATOM 2293 C C . GLU A 1 297 ? -1.750 3.029 -13.171 1.00 82.62 297 GLU A C 1
ATOM 2295 O O . GLU A 1 297 ? -1.461 3.911 -12.361 1.00 82.62 297 GLU A O 1
ATOM 2300 N N . PRO A 1 298 ? -1.324 1.766 -13.010 1.00 89.38 298 PRO A N 1
ATOM 2301 C CA . PRO A 1 298 ? -0.425 1.415 -11.926 1.00 89.38 298 PRO A CA 1
ATOM 2302 C C . PRO A 1 298 ? 0.874 2.204 -12.025 1.00 89.38 298 PRO A C 1
ATOM 2304 O O . PRO A 1 298 ? 1.517 2.229 -13.074 1.00 89.38 298 PRO A O 1
ATOM 2307 N N . GLU A 1 299 ? 1.288 2.779 -10.904 1.00 88.94 299 GLU A N 1
ATOM 2308 C CA . GLU A 1 299 ? 2.613 3.360 -10.767 1.00 88.94 299 GLU A CA 1
ATOM 2309 C C . GLU A 1 299 ? 3.628 2.218 -10.704 1.00 88.94 299 GLU A C 1
ATOM 2311 O O . GLU A 1 299 ? 3.488 1.294 -9.898 1.00 88.94 299 GLU A O 1
ATOM 2316 N N . LEU A 1 300 ? 4.628 2.238 -11.584 1.00 92.00 300 LEU A N 1
ATOM 2317 C CA . LEU A 1 300 ? 5.633 1.183 -11.656 1.00 92.00 300 LEU A CA 1
ATOM 2318 C C . LEU A 1 300 ? 6.944 1.662 -11.049 1.00 92.00 300 LEU A C 1
ATOM 2320 O O . LEU A 1 300 ? 7.530 2.640 -11.499 1.00 92.00 300 LEU A O 1
ATOM 2324 N N . THR A 1 301 ? 7.468 0.906 -10.088 1.00 92.25 301 THR A N 1
ATOM 2325 C CA . THR A 1 301 ? 8.847 1.076 -9.626 1.00 92.25 301 THR A CA 1
ATOM 2326 C C . THR A 1 301 ? 9.708 0.010 -10.278 1.00 92.25 301 THR A C 1
ATOM 2328 O O . THR A 1 301 ? 9.456 -1.187 -10.130 1.00 92.25 301 THR A O 1
ATOM 2331 N N . VAL A 1 302 ? 10.745 0.435 -10.994 1.00 94.25 302 VAL A N 1
ATOM 2332 C CA . VAL A 1 302 ? 11.684 -0.461 -11.674 1.00 94.25 302 VAL A CA 1
ATOM 2333 C C . VAL A 1 302 ? 13.057 -0.325 -11.032 1.00 94.25 302 VAL A C 1
ATOM 2335 O O . VAL A 1 302 ? 13.500 0.769 -10.700 1.00 94.25 302 VAL A O 1
ATOM 2338 N N . GLN A 1 303 ? 13.750 -1.445 -10.859 1.00 95.94 303 GLN A N 1
ATOM 2339 C CA . GLN A 1 303 ? 15.117 -1.501 -10.352 1.00 95.94 303 GLN A CA 1
ATOM 2340 C C . GLN A 1 303 ? 15.944 -2.441 -11.223 1.00 95.94 303 GLN A C 1
ATOM 2342 O O . GLN A 1 303 ? 15.507 -3.546 -11.538 1.00 95.94 303 GLN A O 1
ATOM 2347 N N . GLY A 1 304 ? 17.150 -2.028 -11.595 1.00 96.50 304 GLY A N 1
ATOM 2348 C CA . GLY A 1 304 ? 18.074 -2.853 -12.367 1.00 96.50 304 GLY A CA 1
ATOM 2349 C C . GLY A 1 304 ? 19.235 -2.045 -12.947 1.00 96.50 304 GLY A C 1
ATOM 2350 O O . GLY A 1 304 ? 19.315 -0.832 -12.730 1.00 96.50 304 GLY A O 1
ATOM 2351 N N . PRO A 1 305 ? 20.168 -2.702 -13.652 1.00 96.25 305 PRO A N 1
ATOM 2352 C CA . PRO A 1 305 ? 21.352 -2.044 -14.197 1.00 96.25 305 PRO A CA 1
ATOM 2353 C C . PRO A 1 305 ? 20.974 -1.026 -15.276 1.00 96.25 305 PRO A C 1
ATOM 2355 O O . PRO A 1 305 ? 20.075 -1.268 -16.067 1.00 96.25 305 PRO A O 1
ATOM 2358 N N . GLY A 1 306 ? 21.651 0.120 -15.346 1.00 94.56 306 GLY A N 1
ATOM 2359 C CA . GLY A 1 306 ? 21.432 1.088 -16.428 1.00 94.56 306 GLY A CA 1
ATOM 2360 C C . GLY A 1 306 ? 19.989 1.584 -16.558 1.00 94.56 306 GLY A C 1
ATOM 2361 O O . GLY A 1 306 ? 19.541 1.857 -17.671 1.00 94.56 306 GLY A O 1
ATOM 2362 N N . LEU A 1 307 ? 19.243 1.645 -15.456 1.00 95.19 307 LEU A N 1
ATOM 2363 C CA . LEU A 1 307 ? 17.956 2.322 -15.440 1.00 95.19 307 LEU A CA 1
ATOM 2364 C C . LEU A 1 307 ? 18.187 3.825 -15.611 1.00 95.19 307 LEU A C 1
ATOM 2366 O O . LEU A 1 307 ? 19.042 4.395 -14.932 1.00 95.19 307 LEU A O 1
ATOM 2370 N N . VAL A 1 308 ? 17.443 4.449 -16.516 1.00 94.19 308 VAL A N 1
ATOM 2371 C CA . VAL A 1 308 ? 17.483 5.896 -16.728 1.00 94.19 308 VAL A CA 1
ATOM 2372 C C . VAL A 1 308 ? 16.061 6.430 -16.682 1.00 94.19 308 VAL A C 1
ATOM 2374 O O . VAL A 1 308 ? 15.188 5.907 -17.375 1.00 94.19 308 VAL A O 1
ATOM 2377 N N . ALA A 1 309 ? 15.856 7.466 -15.876 1.00 89.75 309 ALA A N 1
ATOM 2378 C CA . ALA A 1 309 ? 14.637 8.256 -15.822 1.00 89.75 309 ALA A CA 1
ATOM 2379 C C . ALA A 1 309 ? 15.016 9.743 -15.976 1.00 89.75 309 ALA A C 1
ATOM 2381 O O . ALA A 1 309 ? 16.064 10.146 -15.466 1.00 89.75 309 ALA A O 1
ATOM 2382 N N . PRO A 1 310 ? 14.240 10.543 -16.720 1.00 85.94 310 PRO A N 1
ATOM 2383 C CA . PRO A 1 310 ? 14.459 11.977 -16.842 1.00 85.94 310 PRO A CA 1
ATOM 2384 C C . PRO A 1 310 ? 14.044 12.687 -15.549 1.00 85.94 310 PRO A C 1
ATOM 2386 O O . PRO A 1 310 ? 12.909 12.561 -15.103 1.00 85.94 310 PRO A O 1
ATOM 2389 N N . ASP A 1 311 ? 14.936 13.496 -14.979 1.00 77.38 311 ASP A N 1
ATOM 2390 C CA . ASP A 1 311 ? 14.664 14.212 -13.721 1.00 77.38 311 ASP A CA 1
ATOM 2391 C C . ASP A 1 311 ? 13.802 15.481 -13.914 1.00 77.38 311 ASP A C 1
ATOM 2393 O O . ASP A 1 311 ? 13.371 16.097 -12.939 1.00 77.38 311 ASP A O 1
ATOM 2397 N N . ARG A 1 312 ? 13.613 15.947 -15.161 1.00 70.75 312 ARG A N 1
ATOM 2398 C CA . ARG A 1 312 ? 13.156 17.321 -15.469 1.00 70.75 312 ARG A CA 1
ATOM 2399 C C . ARG A 1 31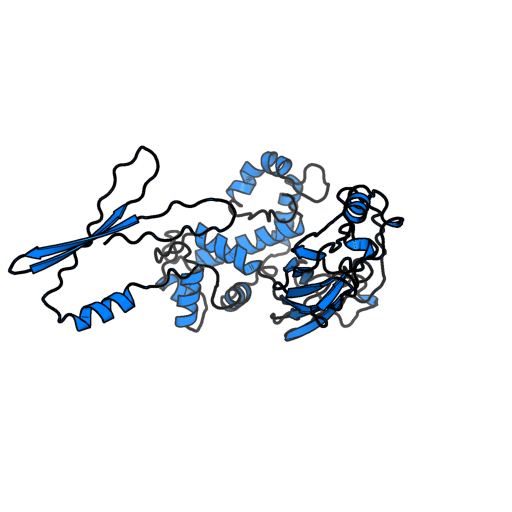2 ? 11.971 17.424 -16.424 1.00 70.75 312 ARG A C 1
ATOM 2401 O O . ARG A 1 312 ? 11.794 18.463 -17.063 1.00 70.75 312 ARG A O 1
ATOM 2408 N N . LEU A 1 313 ? 11.142 16.391 -16.529 1.00 74.31 313 LEU A N 1
ATOM 2409 C CA . LEU A 1 313 ? 9.971 16.491 -17.394 1.00 74.31 313 LEU A CA 1
ATOM 2410 C C . LEU A 1 313 ? 8.987 17.530 -16.861 1.00 74.31 313 LEU A C 1
ATOM 2412 O O . LEU A 1 313 ? 8.471 17.420 -15.747 1.00 74.31 313 LEU A O 1
ATOM 2416 N N . ARG A 1 314 ? 8.713 18.551 -17.680 1.00 60.97 314 ARG A N 1
ATOM 2417 C CA . ARG A 1 314 ? 7.661 19.521 -17.368 1.00 60.97 314 ARG A CA 1
ATOM 2418 C C . ARG A 1 314 ? 6.310 18.827 -17.443 1.00 60.97 314 ARG A C 1
ATOM 2420 O O . ARG A 1 314 ? 5.929 18.288 -18.478 1.00 60.97 314 ARG A O 1
ATOM 2427 N N . SER A 1 315 ? 5.592 18.863 -16.330 1.00 55.62 315 SER A N 1
ATOM 2428 C CA . SER A 1 315 ? 4.297 18.216 -16.189 1.00 55.62 315 SER A CA 1
ATOM 2429 C C . SER A 1 315 ? 3.234 18.902 -17.035 1.00 55.62 315 SER A C 1
ATOM 2431 O O . SER A 1 315 ? 3.055 20.116 -16.940 1.00 55.62 315 SER A O 1
ATOM 2433 N N . PHE A 1 316 ? 2.457 18.118 -17.779 1.00 53.34 316 PHE A N 1
ATOM 2434 C CA . PHE A 1 316 ? 1.137 18.541 -18.231 1.00 53.34 316 PHE A CA 1
ATOM 2435 C C . PHE A 1 316 ? 0.093 17.698 -17.498 1.00 53.34 316 PHE A C 1
ATOM 2437 O O . PHE A 1 316 ? -0.162 16.553 -17.859 1.00 53.34 316 PHE A O 1
ATOM 2444 N N . SER A 1 317 ? -0.492 18.243 -16.429 1.00 50.72 317 SER A N 1
ATOM 2445 C CA . SER A 1 317 ? -1.593 17.597 -15.712 1.00 50.72 317 SER A CA 1
ATOM 2446 C C . SER A 1 317 ? -2.909 17.851 -16.449 1.00 50.72 317 SER A C 1
ATOM 2448 O O . SER A 1 317 ? -3.692 18.736 -16.115 1.00 50.72 317 SER A O 1
ATOM 2450 N N . GLY A 1 318 ? -3.156 17.072 -17.498 1.00 51.94 318 GLY A N 1
ATOM 2451 C CA . GLY A 1 318 ? -4.478 16.986 -18.106 1.00 51.94 318 GLY A CA 1
ATOM 2452 C C . GLY A 1 318 ? -5.326 15.969 -17.352 1.00 51.94 318 GLY A C 1
ATOM 2453 O O . GLY A 1 318 ? -5.207 14.774 -17.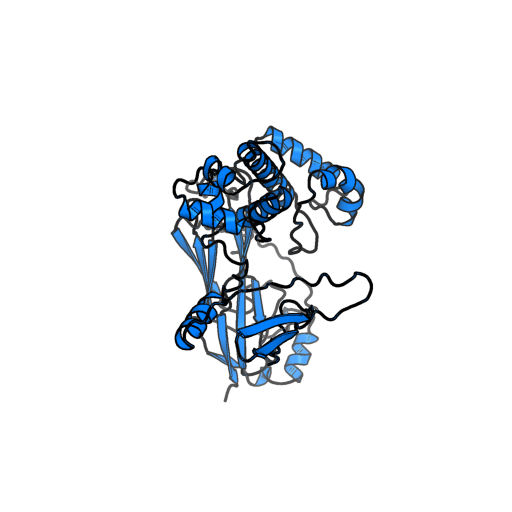601 1.00 51.94 318 GLY A O 1
ATOM 2454 N N . THR A 1 319 ? -6.209 16.405 -16.452 1.00 52.19 319 THR A N 1
ATOM 2455 C CA . THR A 1 319 ? -7.246 15.517 -15.910 1.00 52.19 319 THR A CA 1
ATOM 2456 C C . THR A 1 319 ? -8.288 15.265 -16.996 1.00 52.19 319 THR A C 1
ATOM 2458 O O . THR A 1 319 ? -9.240 16.025 -17.178 1.00 52.19 319 THR A O 1
ATOM 2461 N N . SER A 1 320 ? -8.109 14.192 -17.769 1.00 52.72 320 SER A N 1
ATOM 2462 C CA . SER A 1 320 ? -9.187 13.716 -18.634 1.00 52.72 320 SER A CA 1
ATOM 2463 C C . SER A 1 320 ? -10.288 13.166 -17.728 1.00 52.72 320 SER A C 1
ATOM 2465 O O . SER A 1 320 ? -10.123 12.142 -17.088 1.00 52.72 320 SER A O 1
ATOM 2467 N N . SER A 1 321 ? -11.412 13.865 -17.599 1.00 54.81 321 SER A N 1
ATOM 2468 C CA . SER A 1 321 ? -12.572 13.375 -16.845 1.00 54.81 321 SER A CA 1
ATOM 2469 C C . SER A 1 321 ? -13.338 12.366 -17.703 1.00 54.81 321 SER A C 1
ATOM 2471 O O . SER A 1 321 ? -14.384 12.651 -18.283 1.00 54.81 321 SER A O 1
ATOM 2473 N N . GLY A 1 322 ? -12.766 11.172 -17.849 1.00 56.44 322 GLY A N 1
ATOM 2474 C CA . GLY A 1 322 ? -13.427 10.057 -18.513 1.00 56.44 322 GLY A CA 1
ATOM 2475 C C . GLY A 1 322 ? -14.667 9.618 -17.731 1.00 56.44 322 GLY A C 1
ATOM 2476 O O . GLY A 1 322 ? -14.599 9.371 -16.534 1.00 56.44 322 GLY A O 1
ATOM 2477 N N . SER A 1 323 ? -15.799 9.470 -18.416 1.00 60.97 323 SER A N 1
ATOM 2478 C CA . SER A 1 323 ? -17.068 8.937 -17.890 1.00 60.97 323 SER A CA 1
ATOM 2479 C C . SER A 1 323 ? -17.061 7.406 -17.739 1.00 60.97 323 SER A C 1
ATOM 2481 O O . SER A 1 323 ? -18.094 6.741 -17.877 1.00 60.97 323 SER A O 1
ATOM 2483 N N . THR A 1 324 ? -15.885 6.820 -17.509 1.00 67.94 324 THR A N 1
ATOM 2484 C CA . THR A 1 324 ? -15.700 5.371 -17.510 1.00 67.94 324 THR A CA 1
ATOM 2485 C C . THR A 1 324 ? -16.390 4.760 -16.289 1.00 67.94 324 THR A C 1
ATOM 2487 O O . THR A 1 324 ? -16.218 5.250 -15.172 1.00 67.94 324 THR A O 1
ATOM 2490 N N . PRO A 1 325 ? -17.160 3.669 -16.462 1.00 71.88 325 PRO A N 1
ATOM 2491 C CA . PRO A 1 325 ? -17.736 2.939 -15.347 1.00 71.88 325 PRO A CA 1
ATOM 2492 C C . PRO A 1 325 ? -16.694 2.591 -14.300 1.00 71.88 325 PRO A C 1
ATOM 2494 O O . PRO A 1 325 ? -15.693 1.951 -14.605 1.00 71.88 325 PRO A O 1
ATOM 2497 N N . GLN A 1 326 ? -16.972 2.986 -13.062 1.00 80.81 326 GLN A N 1
ATOM 2498 C CA . GLN A 1 326 ? -16.104 2.713 -11.932 1.00 80.81 326 GLN A CA 1
ATOM 2499 C C . GLN A 1 326 ? -16.059 1.196 -11.679 1.00 80.81 326 GLN A C 1
ATOM 2501 O O . GLN A 1 326 ? -17.101 0.614 -11.346 1.00 80.81 326 GLN A O 1
ATOM 2506 N N . PRO A 1 327 ? -14.913 0.516 -11.856 1.00 87.62 327 PRO A N 1
ATOM 2507 C CA . PRO A 1 327 ? -14.849 -0.920 -11.632 1.00 87.62 327 PRO A CA 1
ATOM 2508 C C . PRO A 1 327 ? -15.058 -1.250 -10.149 1.00 87.62 327 PRO A C 1
ATOM 2510 O O . PRO A 1 327 ? -14.534 -0.573 -9.265 1.00 87.62 327 PRO A O 1
ATOM 2513 N N . VAL A 1 328 ? -15.809 -2.322 -9.883 1.00 91.06 328 VAL A N 1
ATOM 2514 C CA . VAL A 1 328 ? -16.040 -2.848 -8.530 1.00 91.06 328 VAL A CA 1
ATOM 2515 C C . VAL A 1 328 ? -15.560 -4.292 -8.462 1.00 91.06 328 VAL A C 1
ATOM 2517 O O . VAL A 1 328 ? -16.053 -5.166 -9.182 1.00 91.06 328 VAL A O 1
ATOM 2520 N N . ILE A 1 329 ? -14.620 -4.555 -7.564 1.00 93.12 329 ILE A N 1
ATOM 2521 C CA . ILE A 1 329 ? -14.090 -5.877 -7.257 1.00 93.12 329 ILE A CA 1
ATOM 2522 C C . ILE A 1 329 ? -14.933 -6.467 -6.130 1.00 93.12 329 ILE A C 1
ATOM 2524 O O . ILE A 1 329 ? -14.816 -6.087 -4.967 1.00 93.12 329 ILE A O 1
ATOM 2528 N N . ARG A 1 330 ? -15.819 -7.402 -6.474 1.00 93.81 330 ARG A N 1
ATOM 2529 C CA . ARG A 1 330 ? -16.650 -8.109 -5.486 1.00 93.81 330 ARG A CA 1
ATOM 2530 C C . ARG A 1 330 ? -15.801 -9.004 -4.562 1.00 93.81 330 ARG A C 1
ATOM 2532 O O . ARG A 1 330 ? -14.717 -9.415 -4.980 1.00 93.81 330 ARG A O 1
ATOM 2539 N N . PRO A 1 331 ? -16.321 -9.381 -3.382 1.00 94.31 331 PRO A N 1
ATOM 2540 C CA . PRO A 1 331 ? -15.666 -10.320 -2.469 1.00 94.31 331 PRO A CA 1
ATOM 2541 C C . PRO A 1 331 ? -15.152 -11.586 -3.161 1.00 94.31 331 PRO A C 1
ATOM 2543 O O . PRO A 1 331 ? -15.873 -12.215 -3.949 1.00 94.31 331 PRO A O 1
ATOM 2546 N N . GLY A 1 332 ? -13.889 -11.938 -2.907 1.00 93.50 332 GLY A N 1
ATOM 2547 C CA . GLY A 1 332 ? -13.211 -13.100 -3.495 1.00 93.50 332 GLY A CA 1
ATOM 2548 C C . GLY A 1 332 ? -13.035 -13.047 -5.018 1.00 93.50 332 GLY A C 1
ATOM 2549 O O . GLY A 1 332 ? -12.704 -14.060 -5.643 1.00 93.50 332 GLY A O 1
ATOM 2550 N N . LYS A 1 333 ? -13.313 -11.908 -5.665 1.00 97.00 333 LYS A N 1
ATOM 2551 C CA . LYS A 1 333 ? -13.097 -11.718 -7.105 1.00 97.00 333 LYS A CA 1
ATOM 2552 C C . LYS A 1 333 ? -11.773 -11.024 -7.372 1.00 97.00 333 LYS A C 1
ATOM 2554 O O . LYS A 1 333 ? -11.156 -10.420 -6.498 1.00 97.00 333 LYS A O 1
ATOM 2559 N N . ARG A 1 334 ? -11.338 -11.154 -8.624 1.00 96.44 334 ARG A N 1
ATOM 2560 C CA . ARG A 1 334 ? -10.097 -10.578 -9.126 1.00 96.44 334 ARG A CA 1
ATOM 2561 C C . ARG A 1 334 ? -10.390 -9.565 -10.212 1.00 96.44 334 ARG A C 1
ATOM 2563 O O . ARG A 1 334 ? -11.296 -9.769 -11.021 1.00 96.44 334 ARG A O 1
ATOM 2570 N N . PHE A 1 335 ? -9.581 -8.525 -10.249 1.00 94.56 335 PHE A N 1
ATOM 2571 C CA . PHE A 1 335 ? -9.532 -7.542 -11.314 1.00 94.56 335 PHE A CA 1
ATOM 2572 C C . PHE A 1 335 ? -8.130 -7.536 -11.913 1.00 94.56 335 PHE A C 1
ATOM 2574 O O . PHE A 1 335 ? -7.152 -7.790 -11.213 1.00 94.56 335 PHE A O 1
ATOM 2581 N N . ARG A 1 336 ? -8.031 -7.332 -13.226 1.00 94.62 336 ARG A N 1
ATOM 2582 C CA . ARG A 1 336 ? -6.765 -7.417 -13.955 1.00 94.62 336 ARG A CA 1
ATOM 2583 C C . ARG A 1 336 ? -6.583 -6.177 -14.802 1.00 94.62 336 ARG A C 1
ATOM 2585 O O . ARG A 1 336 ? -7.459 -5.856 -15.600 1.00 94.62 336 ARG A O 1
ATOM 2592 N N . ILE A 1 337 ? -5.427 -5.550 -14.653 1.00 92.75 337 ILE A N 1
ATOM 2593 C CA . ILE A 1 337 ? -5.019 -4.368 -15.403 1.00 92.75 337 ILE A CA 1
ATOM 2594 C C . ILE A 1 337 ? -3.848 -4.786 -16.282 1.00 92.75 337 ILE A C 1
ATOM 2596 O O . ILE A 1 337 ? -2.821 -5.246 -15.781 1.00 92.75 337 ILE A O 1
ATOM 2600 N N . ALA A 1 338 ? -4.029 -4.698 -17.598 1.00 93.44 338 ALA A N 1
ATOM 2601 C CA . ALA A 1 338 ? -2.958 -4.967 -18.544 1.00 93.44 338 ALA A CA 1
ATOM 2602 C C . ALA A 1 338 ? -2.012 -3.764 -18.600 1.00 93.44 338 ALA A C 1
ATOM 2604 O O . ALA A 1 338 ? -2.459 -2.627 -18.698 1.00 93.44 338 ALA A O 1
ATOM 2605 N N . ILE A 1 339 ? -0.713 -4.034 -18.565 1.00 93.19 339 ILE A N 1
ATOM 2606 C CA . ILE A 1 339 ? 0.349 -3.031 -18.598 1.00 93.19 339 ILE A CA 1
ATOM 2607 C C . ILE A 1 339 ? 1.180 -3.324 -19.846 1.00 93.19 339 ILE A C 1
ATOM 2609 O O . ILE A 1 339 ? 1.883 -4.338 -19.914 1.00 93.19 339 ILE A O 1
ATOM 2613 N N . GLY A 1 340 ? 1.039 -2.460 -20.851 1.00 94.00 340 GLY A N 1
ATOM 2614 C CA . GLY A 1 340 ? 1.689 -2.597 -22.160 1.00 94.00 340 GLY A CA 1
ATOM 2615 C C . GLY A 1 340 ? 3.032 -1.867 -22.287 1.00 94.00 340 GLY A C 1
ATOM 2616 O O . GLY A 1 340 ? 3.711 -1.977 -23.309 1.00 94.00 340 GLY A O 1
ATOM 2617 N N . SER A 1 341 ? 3.394 -1.072 -21.284 1.00 93.75 341 SER A N 1
ATOM 2618 C CA . SER A 1 341 ? 4.532 -0.152 -21.288 1.00 93.75 341 SER A CA 1
ATOM 2619 C C . SER A 1 341 ? 5.059 0.012 -19.863 1.00 93.75 341 SER A C 1
ATOM 2621 O O . SER A 1 341 ? 4.263 -0.043 -18.926 1.00 93.75 341 SER A O 1
ATOM 2623 N N . LEU A 1 342 ? 6.373 0.205 -19.692 1.00 91.56 342 LEU A N 1
ATOM 2624 C CA . LEU A 1 342 ? 6.942 0.592 -18.388 1.00 91.56 342 LEU A CA 1
ATOM 2625 C C . LEU A 1 342 ? 6.453 1.963 -17.912 1.00 91.56 342 LEU A C 1
ATOM 2627 O O . LEU A 1 342 ? 6.499 2.241 -16.721 1.00 91.56 342 LEU A O 1
ATOM 2631 N N . ASN A 1 343 ? 5.939 2.769 -18.837 1.00 87.25 343 ASN A N 1
ATOM 2632 C CA . ASN A 1 343 ? 5.298 4.044 -18.557 1.00 87.25 343 ASN A CA 1
ATOM 2633 C C . ASN A 1 343 ? 3.854 3.850 -19.014 1.00 87.25 343 ASN A C 1
ATOM 2635 O O . ASN A 1 343 ? 3.565 4.069 -20.196 1.00 87.25 343 ASN A O 1
ATOM 2639 N N . PRO A 1 344 ? 2.997 3.237 -18.176 1.00 70.94 344 PRO A N 1
ATOM 2640 C CA . PRO A 1 344 ? 1.667 2.853 -18.612 1.00 70.94 344 PRO A CA 1
ATOM 2641 C C . PRO A 1 344 ? 0.844 4.083 -18.986 1.00 70.94 344 PRO A C 1
ATOM 2643 O O . PRO A 1 344 ? 0.121 3.990 -19.968 1.00 70.94 344 PRO A O 1
ATOM 2646 N N . GLY A 1 345 ? 1.074 5.228 -18.331 1.00 67.12 345 GLY A N 1
ATOM 2647 C CA . GLY A 1 345 ? 0.427 6.481 -18.692 1.00 67.12 345 GLY A CA 1
ATOM 2648 C C . GLY A 1 345 ? 1.144 7.311 -19.717 1.00 67.12 345 GLY A C 1
ATOM 2649 O O . GLY A 1 345 ? 2.284 7.718 -19.515 1.00 67.12 345 GLY A O 1
ATOM 2650 N N . GLU A 1 346 ? 0.403 7.672 -20.766 1.00 60.28 346 GLU A N 1
ATOM 2651 C CA . GLU A 1 346 ? 0.791 8.719 -21.717 1.00 60.28 346 GLU A CA 1
ATOM 2652 C C . GLU A 1 346 ? 1.071 10.062 -21.010 1.00 60.28 346 GLU A C 1
ATOM 2654 O O . GLU A 1 346 ? 1.779 10.908 -21.550 1.00 60.28 346 GLU A O 1
ATOM 2659 N N . PHE A 1 347 ? 0.568 10.233 -19.779 1.00 58.41 347 PHE A N 1
ATOM 2660 C CA . PHE A 1 347 ? 0.763 11.414 -18.933 1.00 58.41 347 PHE A CA 1
ATOM 2661 C C . PHE A 1 347 ? 1.630 11.166 -17.688 1.00 58.41 347 PHE A C 1
ATOM 2663 O O . PHE A 1 347 ? 1.809 12.085 -16.887 1.00 58.41 347 PHE A O 1
ATOM 2670 N N . SER A 1 348 ? 2.163 9.953 -17.493 1.00 61.06 348 SER A N 1
ATOM 2671 C CA . SER A 1 348 ? 3.075 9.689 -16.376 1.00 61.06 348 SER A CA 1
ATOM 2672 C C . SER A 1 348 ? 4.428 10.351 -16.649 1.00 61.06 348 SER A C 1
ATOM 2674 O O . SER A 1 348 ? 5.009 10.216 -17.728 1.00 61.06 348 SER A O 1
ATOM 2676 N N . LEU A 1 349 ? 4.921 11.101 -15.663 1.00 58.69 349 LEU A N 1
ATOM 2677 C CA . LEU A 1 349 ? 6.208 11.801 -15.734 1.00 58.69 349 LEU A CA 1
ATOM 2678 C C . LEU A 1 349 ? 7.389 10.857 -15.511 1.00 58.69 349 LEU A C 1
ATOM 2680 O O . LEU A 1 349 ? 8.526 11.209 -15.817 1.00 58.69 349 LEU A O 1
ATOM 2684 N N . ASP A 1 350 ? 7.126 9.640 -15.054 1.00 68.25 350 ASP A N 1
ATOM 2685 C CA . ASP A 1 350 ? 8.157 8.682 -14.689 1.00 68.25 350 ASP A CA 1
ATOM 2686 C C . ASP A 1 350 ? 8.517 7.842 -15.909 1.00 68.25 350 ASP A C 1
ATOM 2688 O O . ASP A 1 350 ? 8.243 6.647 -15.995 1.00 68.25 350 ASP A O 1
ATOM 2692 N N . ASN A 1 351 ? 9.104 8.502 -16.911 1.00 83.44 351 ASN A N 1
ATOM 2693 C CA . ASN A 1 351 ? 9.532 7.822 -18.121 1.00 83.44 351 ASN A CA 1
ATOM 2694 C C . ASN A 1 351 ? 10.787 6.983 -17.859 1.00 83.44 351 ASN A C 1
ATOM 2696 O O . ASN A 1 351 ? 11.903 7.489 -17.900 1.00 83.44 351 ASN A O 1
ATOM 2700 N N . VAL A 1 352 ? 10.622 5.684 -17.640 1.00 91.94 352 VAL A N 1
ATOM 2701 C CA . VAL A 1 352 ? 11.724 4.782 -17.306 1.00 91.94 352 VAL A CA 1
ATOM 2702 C C . VAL A 1 352 ? 12.206 3.999 -18.531 1.00 91.94 352 VAL A C 1
ATOM 2704 O O . VAL A 1 352 ? 11.419 3.393 -19.262 1.00 91.94 352 VAL A O 1
ATOM 2707 N N . TYR A 1 353 ? 13.528 3.959 -18.726 1.00 95.25 353 TYR A N 1
ATOM 2708 C CA . TYR A 1 353 ? 14.191 3.197 -19.788 1.00 95.25 353 TYR A CA 1
ATOM 2709 C C . TYR A 1 353 ? 15.263 2.268 -19.221 1.00 95.25 353 TYR A C 1
ATOM 2711 O O . TYR A 1 353 ? 16.089 2.665 -18.397 1.00 95.25 353 TYR A O 1
ATOM 2719 N N . TRP A 1 354 ? 15.308 1.034 -19.723 1.00 96.06 354 TRP A N 1
ATOM 2720 C CA . TRP A 1 354 ? 16.481 0.177 -19.579 1.00 96.06 354 TRP A CA 1
ATOM 2721 C C . TRP A 1 354 ? 17.528 0.535 -20.638 1.00 96.06 354 TRP A C 1
ATOM 2723 O O . TRP A 1 354 ? 17.213 0.692 -21.815 1.00 96.06 354 TRP A O 1
ATOM 2733 N N . THR A 1 355 ? 18.790 0.660 -20.230 1.00 96.94 355 THR A N 1
ATOM 2734 C CA . THR A 1 355 ? 19.913 0.977 -21.140 1.00 96.94 355 THR A CA 1
ATOM 2735 C C . THR A 1 355 ? 21.067 -0.022 -21.028 1.00 96.94 355 THR A C 1
ATOM 2737 O O . THR A 1 355 ? 22.130 0.165 -21.625 1.00 96.94 355 THR A O 1
ATOM 2740 N N . GLN A 1 356 ? 20.873 -1.103 -20.263 1.00 97.62 356 GLN A N 1
ATOM 2741 C CA . GLN A 1 356 ? 21.808 -2.223 -20.129 1.00 97.62 356 GLN A CA 1
ATOM 2742 C C . GLN A 1 356 ? 21.063 -3.554 -20.160 1.00 97.62 356 GLN A C 1
ATOM 2744 O O . GLN A 1 356 ? 19.926 -3.662 -19.718 1.00 97.62 356 GLN A O 1
ATOM 2749 N N . ALA A 1 357 ? 21.711 -4.593 -20.677 1.00 98.06 357 ALA A N 1
ATOM 2750 C CA . ALA A 1 357 ? 21.213 -5.948 -20.496 1.00 98.06 357 ALA A CA 1
ATOM 2751 C C . ALA A 1 357 ? 21.393 -6.372 -19.028 1.00 98.06 357 ALA A C 1
ATOM 2753 O O . ALA A 1 357 ? 22.385 -6.014 -18.389 1.00 98.06 357 ALA A O 1
ATOM 2754 N N . GLY A 1 358 ? 20.460 -7.156 -18.497 1.00 98.06 358 GLY A N 1
ATOM 2755 C CA . GLY A 1 358 ? 20.518 -7.616 -17.113 1.00 98.06 358 GLY A CA 1
ATOM 2756 C C . GLY A 1 358 ? 19.177 -8.082 -16.569 1.00 98.06 358 GLY A C 1
ATOM 2757 O O . GLY A 1 358 ? 18.191 -8.187 -17.295 1.00 98.06 358 GLY A O 1
ATOM 2758 N N . GLU A 1 359 ? 19.155 -8.388 -15.277 1.00 98.31 359 GLU A N 1
ATOM 2759 C CA . GLU A 1 359 ? 17.918 -8.669 -14.553 1.00 98.31 359 GLU A CA 1
ATOM 2760 C C . GLU A 1 359 ? 17.368 -7.387 -13.934 1.00 98.31 359 GLU A C 1
ATOM 2762 O O . GLU A 1 359 ? 18.110 -6.594 -13.352 1.00 98.31 359 GLU A O 1
ATOM 2767 N N . TYR A 1 360 ? 16.057 -7.217 -14.051 1.00 98.06 360 TYR A N 1
ATOM 2768 C CA . TYR A 1 360 ? 15.310 -6.104 -13.494 1.00 98.06 360 TYR A CA 1
ATOM 2769 C C . TYR A 1 360 ? 14.219 -6.631 -12.576 1.00 98.06 360 TYR A C 1
ATOM 2771 O O . TYR A 1 360 ? 13.643 -7.698 -12.800 1.00 98.06 360 TYR A O 1
ATOM 2779 N N . THR A 1 361 ? 13.926 -5.855 -11.544 1.00 97.81 361 THR A N 1
ATOM 2780 C CA . THR A 1 361 ? 12.823 -6.081 -10.620 1.00 97.81 361 THR A CA 1
ATOM 2781 C C . THR A 1 361 ? 11.809 -4.960 -10.785 1.00 97.81 361 THR A C 1
ATOM 2783 O O . THR A 1 361 ? 12.189 -3.794 -10.826 1.00 97.81 361 THR A O 1
ATOM 2786 N N . ILE A 1 362 ? 10.534 -5.317 -10.897 1.00 96.44 362 ILE A N 1
ATOM 2787 C CA . ILE A 1 362 ? 9.424 -4.386 -11.102 1.00 96.44 362 ILE A CA 1
ATOM 2788 C C . ILE A 1 362 ? 8.395 -4.605 -9.995 1.00 96.44 362 ILE A C 1
ATOM 2790 O O . ILE A 1 362 ? 8.011 -5.745 -9.725 1.00 96.44 362 ILE A O 1
ATOM 2794 N N . THR A 1 363 ? 7.922 -3.529 -9.382 1.00 95.94 363 THR A N 1
ATOM 2795 C CA . THR A 1 363 ? 6.730 -3.511 -8.523 1.00 95.94 363 THR A CA 1
ATOM 2796 C C . THR A 1 363 ? 5.697 -2.561 -9.110 1.00 95.94 363 THR A C 1
ATOM 2798 O O . THR A 1 363 ? 6.048 -1.644 -9.848 1.00 95.94 363 THR A O 1
ATOM 2801 N N . ALA A 1 364 ? 4.426 -2.793 -8.798 1.00 93.44 364 ALA A N 1
ATOM 2802 C CA . ALA A 1 364 ? 3.320 -1.941 -9.203 1.00 93.44 364 ALA A CA 1
ATOM 2803 C C . ALA A 1 364 ? 2.531 -1.498 -7.970 1.00 93.44 364 ALA A C 1
ATOM 2805 O O . ALA A 1 364 ? 2.122 -2.352 -7.182 1.00 93.44 364 ALA A O 1
ATOM 2806 N N . SER A 1 365 ? 2.300 -0.198 -7.839 1.00 91.06 365 SER A N 1
ATOM 2807 C CA . SER A 1 365 ? 1.450 0.410 -6.817 1.00 91.06 365 SER A CA 1
ATOM 2808 C C . SER A 1 365 ? 0.140 0.870 -7.448 1.00 91.06 365 SER A C 1
ATOM 2810 O O . SER A 1 365 ? 0.121 1.355 -8.580 1.00 91.06 365 SER A O 1
ATOM 2812 N N . TYR A 1 366 ? -0.974 0.687 -6.742 1.00 90.75 366 TYR A N 1
ATOM 2813 C CA . TYR A 1 366 ? -2.295 1.013 -7.274 1.00 90.75 366 TYR A CA 1
ATOM 2814 C C . TYR A 1 366 ? -3.236 1.556 -6.197 1.00 90.75 366 TYR A C 1
ATOM 2816 O O . TYR A 1 366 ? -3.370 0.919 -5.149 1.00 90.75 366 TYR A O 1
ATOM 2824 N N . PRO A 1 367 ? -3.927 2.686 -6.430 1.00 89.19 367 PRO A N 1
ATOM 2825 C CA . PRO A 1 367 ? -4.927 3.178 -5.500 1.00 89.19 367 PRO A CA 1
ATOM 2826 C C . PRO A 1 367 ? -6.225 2.370 -5.616 1.00 89.19 367 PRO A C 1
ATOM 2828 O O . PRO A 1 367 ? -6.839 2.273 -6.679 1.00 89.19 367 PRO A O 1
ATOM 2831 N N . VAL A 1 368 ? -6.700 1.834 -4.498 1.00 90.81 368 VAL A N 1
ATOM 2832 C CA . VAL A 1 368 ? -8.038 1.244 -4.379 1.00 90.81 368 VAL A CA 1
ATOM 2833 C C . VAL A 1 368 ? -8.821 1.946 -3.286 1.00 90.81 368 VAL A C 1
ATOM 2835 O O . VAL A 1 368 ? -8.245 2.572 -2.400 1.00 90.81 368 VAL A O 1
ATOM 2838 N N . TRP A 1 369 ? -10.142 1.827 -3.344 1.00 89.81 369 TRP A N 1
ATOM 2839 C CA . TRP A 1 369 ? -11.029 2.499 -2.416 1.00 89.81 369 TRP A CA 1
ATOM 2840 C C . TRP A 1 369 ? -12.058 1.553 -1.811 1.00 89.81 369 TRP A C 1
ATOM 2842 O O . TRP A 1 369 ? -12.671 0.744 -2.508 1.00 89.81 369 TRP A O 1
ATOM 2852 N N . MET A 1 370 ? -12.304 1.703 -0.517 1.00 87.88 370 MET A N 1
ATOM 2853 C CA . MET A 1 370 ? -13.520 1.209 0.128 1.00 87.88 370 MET A CA 1
ATOM 2854 C C . MET A 1 370 ? -14.499 2.357 0.314 1.00 87.88 370 MET A C 1
ATOM 2856 O O . MET A 1 370 ? -14.081 3.503 0.463 1.00 87.88 370 MET A O 1
ATOM 2860 N N . ASN A 1 371 ? -15.797 2.047 0.303 1.00 86.31 371 ASN A N 1
ATOM 2861 C CA . ASN A 1 371 ? -16.872 2.998 0.611 1.00 86.31 371 ASN A CA 1
ATOM 2862 C C . ASN A 1 371 ? -16.848 4.294 -0.218 1.00 86.31 371 ASN A C 1
ATOM 2864 O O . ASN A 1 371 ? -17.390 5.319 0.188 1.00 86.31 371 ASN A O 1
ATOM 2868 N N . LEU A 1 372 ? -16.253 4.253 -1.410 1.00 86.81 372 LEU A N 1
ATOM 2869 C CA . LEU A 1 372 ? -16.265 5.382 -2.326 1.00 86.81 372 LEU A CA 1
ATOM 2870 C C . LEU A 1 372 ? -17.651 5.498 -2.965 1.00 86.81 372 LEU A C 1
ATOM 2872 O O . LEU A 1 372 ? -18.195 4.527 -3.480 1.00 86.81 372 LEU A O 1
ATOM 2876 N N . ALA A 1 373 ? -18.250 6.683 -2.948 1.00 83.88 373 ALA A N 1
ATOM 2877 C CA . ALA A 1 373 ? -19.519 6.869 -3.634 1.00 83.88 373 ALA A CA 1
ATOM 2878 C C . ALA A 1 373 ? -19.339 6.733 -5.159 1.00 83.88 373 ALA A C 1
ATOM 2880 O O . ALA A 1 373 ? -18.340 7.210 -5.704 1.00 83.88 373 ALA A O 1
ATOM 2881 N N . PRO A 1 374 ? -20.304 6.123 -5.872 1.00 81.94 374 PRO A N 1
ATOM 2882 C CA . PRO A 1 374 ? -20.303 6.122 -7.329 1.00 81.94 374 PRO A CA 1
ATOM 2883 C C . PRO A 1 374 ? -20.271 7.561 -7.855 1.00 81.94 374 PRO A C 1
ATOM 2885 O O . PRO A 1 374 ? -21.138 8.360 -7.512 1.00 81.94 374 PRO A O 1
ATOM 2888 N N . HIS A 1 375 ? -19.327 7.886 -8.739 1.00 75.06 375 HIS A N 1
ATOM 2889 C CA . HIS A 1 375 ? -19.233 9.226 -9.343 1.00 75.06 375 HIS A CA 1
ATOM 2890 C C . HIS A 1 375 ? -20.487 9.628 -10.156 1.00 75.06 375 HIS A C 1
ATOM 2892 O O . HIS A 1 375 ? -20.760 10.812 -10.334 1.00 75.06 375 HIS A O 1
ATOM 2898 N N . LEU A 1 376 ? -21.271 8.650 -10.634 1.00 81.00 376 LEU A N 1
ATOM 2899 C CA . LEU A 1 376 ? -22.524 8.843 -11.377 1.00 81.00 376 LEU A CA 1
ATOM 2900 C C . LEU A 1 376 ? -23.559 7.768 -10.977 1.00 81.00 376 LEU A C 1
ATOM 2902 O O . LEU A 1 376 ? -23.798 6.825 -11.740 1.00 81.00 376 LEU A O 1
ATOM 2906 N N . PRO A 1 377 ? -24.198 7.873 -9.794 1.00 79.38 377 PRO A N 1
ATOM 2907 C CA . PRO A 1 377 ? -25.096 6.836 -9.266 1.00 79.38 377 PRO A CA 1
ATOM 2908 C C . PRO A 1 377 ? -26.258 6.514 -10.213 1.00 79.38 377 PRO A C 1
ATOM 2910 O O . PRO A 1 377 ? -26.682 5.363 -10.322 1.00 79.38 377 PRO A O 1
ATOM 2913 N N . GLN A 1 378 ? -26.740 7.512 -10.959 1.00 82.88 378 GLN A N 1
ATOM 2914 C CA . GLN A 1 378 ? -27.808 7.345 -11.944 1.00 82.88 378 GLN A CA 1
ATOM 2915 C C . GLN A 1 378 ? -27.437 6.397 -13.096 1.00 82.88 378 GLN A C 1
ATOM 2917 O O . GLN A 1 378 ? -28.326 5.729 -13.631 1.00 82.88 378 GLN A O 1
ATOM 2922 N N . LEU A 1 379 ? -26.151 6.318 -13.460 1.00 78.81 379 LEU A N 1
ATOM 2923 C CA . LEU A 1 379 ? -25.653 5.436 -14.519 1.00 78.81 379 LEU A CA 1
ATOM 2924 C C . LEU A 1 379 ? -25.292 4.042 -13.990 1.00 78.81 379 LEU A C 1
ATOM 2926 O O . LEU A 1 379 ? -25.346 3.070 -14.741 1.00 78.81 379 LEU A O 1
ATOM 2930 N N . PHE A 1 380 ? -24.991 3.922 -12.693 1.00 78.69 380 PHE A N 1
ATOM 2931 C CA . PHE A 1 380 ? -24.489 2.692 -12.077 1.00 78.69 380 PHE A CA 1
ATOM 2932 C C . PHE A 1 380 ? -25.390 2.184 -10.946 1.00 78.69 380 PHE A C 1
ATOM 2934 O O . PHE A 1 380 ? -24.924 1.871 -9.856 1.00 78.69 380 PHE A O 1
ATOM 2941 N N . LYS A 1 381 ? -26.690 2.018 -11.230 1.00 80.50 381 LYS A N 1
ATOM 2942 C CA . LYS A 1 381 ? -27.722 1.594 -10.254 1.00 80.50 381 LYS A CA 1
ATOM 2943 C C . LYS A 1 381 ? -27.440 0.274 -9.519 1.00 80.50 381 LYS A C 1
ATOM 2945 O O . LYS A 1 381 ? -28.050 0.013 -8.492 1.00 80.50 381 LYS A O 1
ATOM 2950 N N . ASN A 1 382 ? -26.548 -0.562 -10.053 1.00 83.12 382 ASN A N 1
ATOM 2951 C CA . ASN A 1 382 ? -26.178 -1.855 -9.472 1.00 83.12 382 ASN A CA 1
ATOM 2952 C C . ASN A 1 382 ? -24.921 -1.789 -8.588 1.00 83.12 382 ASN A C 1
ATOM 2954 O O . ASN A 1 382 ? -24.452 -2.835 -8.134 1.00 83.12 382 ASN A O 1
ATOM 2958 N N . GLN A 1 383 ? -24.328 -0.606 -8.400 1.00 82.38 383 GLN A N 1
ATOM 2959 C CA . GLN A 1 383 ? -23.192 -0.454 -7.500 1.00 82.38 383 GLN A CA 1
ATOM 2960 C C . GLN A 1 383 ? -23.657 -0.472 -6.038 1.00 82.38 383 GLN A C 1
ATOM 2962 O O . GLN A 1 383 ? -24.748 0.010 -5.727 1.00 82.38 383 GLN A O 1
ATOM 2967 N N . PRO A 1 384 ? -22.860 -1.081 -5.146 1.00 82.69 384 PRO A N 1
ATOM 2968 C CA . PRO A 1 384 ? -23.163 -1.109 -3.724 1.00 82.69 384 PRO A CA 1
ATOM 2969 C C . PRO A 1 384 ? -23.231 0.319 -3.178 1.00 82.69 384 PRO A C 1
ATOM 2971 O O . PRO A 1 384 ? -22.436 1.176 -3.559 1.00 82.69 384 PRO A O 1
ATOM 2974 N N . VAL A 1 385 ? -24.184 0.567 -2.279 1.00 84.50 385 VAL A N 1
ATOM 2975 C CA . VAL A 1 385 ? -24.230 1.827 -1.532 1.00 84.50 385 VAL A CA 1
ATOM 2976 C C . VAL A 1 385 ? -23.063 1.806 -0.539 1.00 84.50 385 VAL A C 1
ATOM 2978 O O . VAL A 1 385 ? -22.976 0.844 0.231 1.00 84.50 385 VAL A O 1
ATOM 2981 N N . PRO A 1 386 ? -22.164 2.804 -0.562 1.00 84.12 386 PRO A N 1
ATOM 2982 C CA . PRO A 1 386 ? -21.048 2.865 0.377 1.00 84.12 386 PRO A CA 1
ATOM 2983 C C . PRO A 1 386 ? -21.554 2.931 1.823 1.00 84.12 386 PRO A C 1
ATOM 2985 O O . PRO A 1 386 ? -22.585 3.552 2.098 1.00 84.12 386 PRO A O 1
ATOM 2988 N N . LYS A 1 387 ? -20.833 2.288 2.747 1.00 82.19 387 LYS A N 1
ATOM 2989 C CA . LYS A 1 387 ? -21.130 2.316 4.184 1.00 82.19 387 LYS A CA 1
ATOM 2990 C C . LYS A 1 387 ? -19.976 3.005 4.907 1.00 82.19 387 LYS A C 1
ATOM 2992 O O . LYS A 1 387 ? -18.885 2.468 4.949 1.00 82.19 387 LYS A O 1
ATOM 2997 N N . GLY A 1 388 ? -20.202 4.193 5.455 1.00 80.62 388 GLY A N 1
ATOM 2998 C CA . GLY A 1 388 ? -19.147 4.942 6.146 1.00 80.62 388 GLY A CA 1
ATOM 2999 C C . GLY A 1 388 ? -18.278 5.790 5.213 1.00 80.62 388 GLY A C 1
ATOM 3000 O O . GLY A 1 388 ? -18.677 6.108 4.091 1.00 80.62 388 GLY A O 1
ATOM 3001 N N . LEU A 1 389 ? -17.120 6.213 5.723 1.00 79.88 389 LEU A N 1
ATOM 3002 C CA . LEU A 1 389 ? -16.209 7.125 5.029 1.00 79.88 389 LEU A CA 1
ATOM 3003 C C . LEU A 1 389 ? -15.445 6.412 3.901 1.00 79.88 389 LEU A C 1
ATOM 3005 O O . LEU A 1 389 ? -15.044 5.260 4.088 1.00 79.88 389 LEU A O 1
ATOM 3009 N N . PRO A 1 390 ? -15.193 7.083 2.760 1.00 84.12 390 PRO A N 1
ATOM 3010 C CA . PRO A 1 390 ? -14.277 6.579 1.749 1.00 84.12 390 PRO A CA 1
ATOM 3011 C C . PRO A 1 390 ? -12.884 6.360 2.340 1.00 84.12 390 PRO A C 1
ATOM 3013 O O . PRO A 1 390 ? -12.349 7.230 3.022 1.00 84.12 390 PRO A O 1
ATOM 3016 N N . ILE A 1 391 ? -12.276 5.215 2.041 1.00 83.81 391 ILE A N 1
ATOM 3017 C CA . ILE A 1 391 ? -10.908 4.906 2.467 1.00 83.81 391 ILE A CA 1
ATOM 3018 C C . ILE A 1 391 ? -10.085 4.591 1.241 1.00 83.81 391 ILE A C 1
ATOM 3020 O O . ILE A 1 391 ? -10.431 3.677 0.492 1.00 83.81 391 ILE A O 1
ATOM 3024 N N . LYS A 1 392 ? -8.985 5.315 1.068 1.00 86.06 392 LYS A N 1
ATOM 3025 C CA . LYS A 1 392 ? -7.986 5.029 0.045 1.00 86.06 392 LYS A CA 1
ATOM 3026 C C . LYS A 1 392 ? -6.938 4.077 0.608 1.00 86.06 392 LYS A C 1
ATOM 3028 O O . LYS A 1 392 ? -6.397 4.323 1.680 1.00 86.06 392 LYS A O 1
ATOM 3033 N N . PHE A 1 393 ? -6.601 3.049 -0.155 1.00 87.31 393 PHE A N 1
ATOM 3034 C CA . PHE A 1 393 ? -5.424 2.221 0.077 1.00 87.31 393 PHE A CA 1
ATOM 3035 C C . PHE A 1 393 ? -4.511 2.317 -1.138 1.00 87.31 393 PHE A C 1
ATOM 3037 O O . PHE A 1 393 ? -4.985 2.222 -2.271 1.00 87.31 393 PHE A O 1
ATOM 3044 N N . ILE A 1 394 ? -3.209 2.467 -0.914 1.00 87.56 394 ILE A N 1
ATOM 3045 C CA . ILE A 1 394 ? -2.205 2.225 -1.948 1.00 87.56 394 ILE A CA 1
ATOM 3046 C C . ILE A 1 394 ? -1.738 0.787 -1.782 1.00 87.56 394 ILE A C 1
ATOM 3048 O O . ILE A 1 394 ? -1.198 0.420 -0.742 1.00 87.56 394 ILE A O 1
ATOM 3052 N N . VAL A 1 395 ? -1.991 -0.052 -2.785 1.00 90.62 395 VAL A N 1
ATOM 3053 C CA . VAL A 1 395 ? -1.566 -1.452 -2.744 1.00 90.62 395 VAL A CA 1
ATOM 3054 C C . VAL A 1 395 ? -0.399 -1.699 -3.668 1.00 90.62 395 VAL A C 1
ATOM 3056 O O . VAL A 1 395 ? -0.483 -1.462 -4.870 1.00 90.62 395 VAL A O 1
ATOM 3059 N N . THR A 1 396 ? 0.676 -2.220 -3.088 1.00 92.31 396 THR A N 1
ATOM 3060 C CA . THR A 1 396 ? 1.917 -2.519 -3.795 1.00 92.31 396 THR A CA 1
ATOM 3061 C C . THR A 1 396 ? 2.027 -4.014 -4.027 1.00 92.31 396 THR A C 1
ATOM 3063 O O . THR A 1 396 ? 1.932 -4.826 -3.105 1.00 92.31 396 THR A O 1
ATOM 3066 N N . SER A 1 397 ? 2.227 -4.403 -5.279 1.00 95.50 397 SER A N 1
ATOM 3067 C CA . SER A 1 397 ? 2.418 -5.796 -5.648 1.00 95.50 397 SER A CA 1
ATOM 3068 C C . SER A 1 397 ? 3.751 -6.341 -5.146 1.00 95.50 397 SER A C 1
ATOM 3070 O O . SER A 1 397 ? 4.746 -5.618 -5.094 1.00 95.50 397 SER A O 1
ATOM 3072 N N . SER A 1 398 ? 3.840 -7.658 -4.960 1.00 91.69 398 SER A N 1
ATOM 3073 C CA . SER A 1 398 ? 5.149 -8.312 -4.859 1.00 91.69 398 SER A CA 1
ATOM 3074 C C . SER A 1 398 ? 6.020 -8.039 -6.093 1.00 91.69 398 SER A C 1
ATOM 3076 O O . SER A 1 398 ? 5.524 -7.940 -7.217 1.00 91.69 398 SER A O 1
ATOM 3078 N N . ALA A 1 399 ? 7.330 -7.968 -5.869 1.00 95.19 399 ALA A N 1
ATOM 3079 C CA . ALA A 1 399 ? 8.339 -7.792 -6.903 1.00 95.19 399 ALA A CA 1
ATOM 3080 C C . ALA A 1 399 ? 8.284 -8.893 -7.979 1.00 95.19 399 ALA A C 1
ATOM 3082 O O . ALA A 1 399 ? 8.355 -10.086 -7.680 1.00 95.19 399 ALA A O 1
ATOM 3083 N N . CYS A 1 400 ? 8.227 -8.482 -9.244 1.00 96.56 400 CYS A N 1
ATOM 3084 C CA . CYS A 1 400 ? 8.300 -9.342 -10.417 1.00 96.56 400 CYS A CA 1
ATOM 3085 C C . CYS A 1 400 ? 9.660 -9.173 -11.103 1.00 96.56 400 CYS A C 1
ATOM 3087 O O . CYS A 1 400 ? 10.082 -8.052 -11.377 1.00 96.56 400 CYS A O 1
ATOM 3089 N N . ARG A 1 401 ? 10.347 -10.279 -11.409 1.00 98.00 401 ARG A N 1
ATOM 3090 C CA . ARG A 1 401 ? 11.634 -10.245 -12.117 1.00 98.00 401 ARG A CA 1
ATOM 3091 C C . ARG A 1 401 ? 11.451 -10.430 -13.614 1.00 98.00 401 ARG A C 1
ATOM 3093 O O . ARG A 1 401 ? 10.691 -11.297 -14.044 1.00 98.00 401 ARG A O 1
ATOM 3100 N N . VAL A 1 402 ? 12.188 -9.648 -14.389 1.00 98.12 402 VAL A N 1
ATOM 3101 C CA . VAL A 1 402 ? 12.279 -9.764 -15.846 1.00 98.12 402 VAL A CA 1
ATOM 3102 C C . VAL A 1 402 ? 13.738 -9.646 -16.275 1.00 98.12 402 VAL A C 1
ATOM 3104 O O . VAL A 1 402 ? 14.571 -9.092 -15.559 1.00 98.12 402 VAL A O 1
ATOM 3107 N N . LYS A 1 403 ? 14.062 -10.175 -17.448 1.00 98.38 403 LYS A N 1
ATOM 3108 C CA . LYS A 1 403 ? 15.393 -10.118 -18.041 1.00 98.38 403 LYS A CA 1
ATOM 3109 C C . LYS A 1 403 ? 15.367 -9.224 -19.269 1.00 98.38 403 LYS A C 1
ATOM 3111 O O . LYS A 1 403 ? 14.465 -9.320 -20.090 1.00 98.38 403 LYS A O 1
ATOM 3116 N N . VAL A 1 404 ? 16.378 -8.391 -19.423 1.00 98.25 404 VAL A N 1
ATOM 3117 C CA . VAL A 1 404 ? 16.597 -7.590 -20.624 1.00 98.25 404 VAL A CA 1
ATOM 3118 C C . VAL A 1 404 ? 17.859 -8.106 -21.296 1.00 98.25 404 VAL A C 1
ATOM 3120 O O . VAL A 1 404 ? 18.895 -8.264 -20.646 1.00 98.25 404 VAL A O 1
ATOM 3123 N N . VAL A 1 405 ? 17.777 -8.409 -22.587 1.00 98.06 405 VAL A N 1
ATOM 3124 C CA . VAL A 1 405 ? 18.893 -8.917 -23.391 1.00 98.06 405 VAL A CA 1
ATOM 3125 C C . VAL A 1 405 ? 19.226 -7.924 -24.492 1.00 98.06 405 VAL A C 1
ATOM 3127 O O . VAL A 1 405 ? 18.330 -7.355 -25.104 1.00 98.06 405 VAL A O 1
ATOM 3130 N N . ALA A 1 406 ? 20.517 -7.700 -24.731 1.00 96.81 406 ALA A N 1
ATOM 3131 C CA . ALA A 1 406 ? 20.962 -6.866 -25.838 1.00 96.81 406 ALA A CA 1
ATOM 3132 C C . ALA A 1 406 ? 20.489 -7.467 -27.165 1.00 96.81 406 ALA A C 1
ATOM 3134 O O . ALA A 1 406 ? 20.553 -8.684 -27.356 1.00 96.81 406 ALA A O 1
ATOM 3135 N N . GLU A 1 407 ? 20.026 -6.611 -28.069 1.00 94.00 407 GLU A N 1
ATOM 3136 C CA . GLU A 1 407 ? 19.799 -7.007 -29.451 1.00 94.00 407 GLU A CA 1
ATOM 3137 C C . GLU A 1 407 ? 21.125 -7.494 -30.079 1.00 94.00 407 GLU A C 1
ATOM 3139 O O . GLU A 1 407 ? 22.144 -6.805 -29.932 1.00 94.00 407 GLU A O 1
ATOM 3144 N N . PRO A 1 408 ? 21.137 -8.678 -30.723 1.00 86.50 408 PRO A N 1
ATOM 3145 C CA . PRO A 1 408 ? 22.347 -9.309 -31.255 1.00 86.50 408 PRO A CA 1
ATOM 3146 C C . PRO A 1 408 ? 23.022 -8.490 -32.356 1.00 86.50 408 PRO A C 1
ATOM 3148 O O . PRO A 1 408 ? 22.315 -7.888 -33.194 1.00 86.50 408 PRO A O 1
#

Organism: NCBI:txid2528004

Secondary structure (DSSP, 8-state):
-EEEPPPP-STT--PPPPEEEEEEEEETTEEEEEEEEE----S-S---------------HHHHHHHHTTS------S---SS-HHHHHHHTT--GGG---HHHHHHHHHHHHHH-SS-SSEE-HHHHHHHHHHHTTT-TT----GGGTT-EEHHHHHHHHHHHHHHHHHHHHH-SS-SSEEEHHHHHHHS--S-HHHHHHHHHHH-SS-SSEEEHHHHHHHHHHHHTS-SEEEEEEES--EEEE-GGGGSHHHHHHHHH---GGGSPPPPEEEEEEEEEE-SSS-EEE--SSS--PPEEEEESTTEE--S-PPP------------EE-TT-EEEEEEEESS--TT-S---EE-S-EEEEEEEEEEEEESPPPSSTTT-TTSPPP-SS-EEEEEEPBPEEEEEEE--

InterPro domains:
  IPR011992 EF-hand domain pair [SSF47473] (101-226)
  IPR018247 EF-Hand 1, calcium-binding site [PS00018] (116-128)